Protein 1JYO (pdb70)

InterPro domains:
  IPR010261 Tir chaperone protein (CesT) family [PF05932] (1-106)
  IPR044530 Chaperone protein SicP [NF011857] (1-116)
  IPR044530 Chaperone protein SicP [cd17021] (2-110)

B-factor: mean 41.73, std 11.6, range [22.96, 99.99]

Sequence (726 aa):
LQAHQDIIANIGEKLGLPLTFDDNNQCLLLLDSDIFTSIEAKDDIWLLNGMIIPLSPVCGDSIWRQIMVINGELAANNEGTLAYIDAAETLLLIHAITDLTNTYHIISQLESFVNQQEALKNILQEYAKVLQAHQDIIANIGEKLGLPLTFDDNNQCLLLLDSDIFTSIEAKDDIWLLNGMIIPLSPVCGDSIWRQIMVINGELAANNEGTLAYIDAAETLLLIHAITDLTNTYHIISQLESFVNQQEALKNILQEYAKVLQAHQDIIANIGEKLGLPLTFDDNNQCLLLLDSDIFTSIEAKDDIWLLNGMIIPLSPVCGDSIWRQIMVINGELAANNEGTLAYIDAAETLLLIHAITDLTNTYHIISQLESFVNQQEALKNILQEYAKVLQAHQDIIANIGEKLGLPLTFDDNNQCLLLLDSDIFTSIEAKDDIWLLNGMIIPLSPVCGDSIWRQIMVINGELAANNEGTLAYIDAAETLLLIHAITDLTNTYHIISQLESFVNQQEALKNILQEYAKVDKAYVAPEKFSSKVLTWLGKMPLFKNTEVVQKHTENIRVQDQKILQTFLHALTEKYGETAVNDALLMSRINMNKPLTQRLAVQITECVKAADEGFINLIKSKDKAYVAPEKFSSKVLTWLGKMPLFKNTEVVQKHTENIRVQDQKILQTFLHALTEKYGETAVNDALLMSRINMNKPLTQRLAVQITECVKAADEGFINLIKSKDN

Solvent-accessible surface area: 32500 Å² total; per-residue (Å²): 130,124,64,24,49,72,36,0,44,58,0,0,130,87,35,69,25,123,7,67,7,33,133,105,50,16,0,5,12,3,4,48,60,67,8,3,3,2,2,40,8,66,121,125,33,0,6,0,25,0,17,3,2,51,0,35,31,96,26,23,38,77,30,0,60,61,0,0,37,15,0,15,49,8,6,16,93,46,52,7,7,0,0,1,28,73,83,7,56,4,0,1,0,11,25,10,0,68,64,27,127,82,36,136,85,1,9,59,38,10,52,51,3,5,6,13,0,18,2,0,26,81,42,0,94,136,52,19,94,198,116,120,67,28,45,74,38,0,46,61,0,0,131,89,34,65,32,125,9,67,7,62,149,99,52,36,1,19,13,4,4,53,55,65,6,6,2,6,1,52,10,68,121,126,31,0,7,0,24,0,5,3,7,44,0,34,34,98,26,21,38,82,31,0,48,62,0,0,39,18,0,10,51,6,5,15,94,44,53,7,8,0,0,3,24,79,79,4,59,2,0,1,0,13,29,11,0,72,60,26,127,78,33,135,84,0,11,57,37,8,52,54,2,4,7,12,0,38,2,1,40,67,56,0,99,145,65,40,86,203,118,130,66,27,45,77,41,0,44,70,1,0,140,130,22,28,10,73,6,34,2,7,104,22,61,4,2,0,0,16,1,44,53,65,5,2,0,0,2,7,10,38,111,118,21,0,0,1,0,0,4,4,1,19,0,29,35,98,28,22,37,76,30,0,53,58,0,0,43,17,0,9,105,5,7,33,84,47,64,6,8,0,0,3,11,63,82,18,53,0,0,0,0,3,18,10,2,74,60,27,131,59,31,175,56,3,28,43,48,3,76,70,4,0,63,33,0,66,45,3,28,118,85,0,96,139,56,26,79,179,123,123,69,28,40,73,40,0,43,66,0,0,133,147,20,40,9,88,5,31,3,5,112,23,55,4,1,0,0,16,0,68,58,64,9,1,0,0,2,6,9,39,115,127,30,0,0,1,0,0,2,4,0,22,1,31,34,98,27,22,38,77,32,0,54,59,0,0,43,18,0,16,105,7,7,35,89,46,50,7,7,0,0,1,11,67,84,19,54,0,0,0,0,2,17,9,2,72,60,27,131,69,34,180,64,3,28,42,46,3,66,51,3,1,62,36,0,69,44,3,26,112,83,0,92,138,58,22,86,198,126,116,25,110,95,6,119,137,142,19,35,96,18,61,1,11,18,3,2,88,4,30,73,24,158,64,78,134,80,9,83,134,33,0,99,103,8,219,14,146,45,62,181,56,0,28,33,0,2,84,0,2,56,44,25,97,24,158,101,27,82,79,45,57,100,75,38,74,162,58,23,99,113,92,70,11,70,143,19,113,22,52,40,10,90,39,1,42,73,0,31,94,75,21,2,9,71,3,14,102,37,119,172,187,39,108,86,6,107,138,134,17,30,96,13,68,2,15,6,5,3,105,4,31,78,24,174,68,94,122,57,9,59,99,60,0,117,122,26,232,22,142,50,57,119,32,2,26,28,0,3,80,0,2,53,47,30,83,52,149,95,26,68,75,50,52,106,65,29,73,184,70,21,92,119,75,68,11,66,138,19,130,33,52,47,2,17,23,2,30,69,2,22,100,72,18,10,7,78,6,35,82,15,97,116,163

Foldseek 3Di:
DVVLQVLVCLLCVVVVHRFGADPQQKTWDDPPNHWTKMWHDDDQKIKIKTWQAQADPCLDDVVVVVQVVVQVVCVVVQLFGWDADVVRSTIMTMHMDNDSPDNVVVVVSVVSNSVVSVVRSVVCVVRHDD/DVVLQVLVCLLCVVVVHRFGQDPQQKTWDQPPNPWTWMWHDDDQKIKIKTFQAQADPPLDDVVVVVQVVVQVVCVVVQLFGWDADVVRSTTMTMHIDNDSPDNVVVVVSVVSNRVVSVVSNVVCVVRHDD/DVVVQVLQCVLCVVVPHRFGADPQQWTWDDDDDDWIWIWHDDDQKIKIKTFQAQADPCLDDVVVVVQVVVQVVCVVVQLFGFDADPPSSTTMTMHMDNDSPDSVVVVVSVVSNSVVSVVRSVVCVVRHDD/DVVQQVLVCVLCVVVVHRFGQDPQQKTWDDDDHPWIWIWHDDDQKIKIKTFQAQADPPLDDVVVVVQVVVQVVCVVVQLFGFDADPPSSTTMTMHIDNDSPDSVSVVVSVVSNSVVSVVRNVVCVVRHDD/DAKDWDPDDDPPHTDMDRDDAPDVVPVVSRLVVLVVYPDDPSVVPVVVSVVVSCCPDDVNVVVVVVCVVVDDPDDPVPDDDDDDDCVVVCVVVCVVVVVVVD/DAKDWDPDDDPPHTDIRRDDAPDVVPLVSRLVSLVVGDDPDSVVVSVVSVVVVVCDDPPNVVVVVVCVVPDDPDDPVPDDDDDDVCVVVCVVVCVVVVVVVVVD

Organism: Salmonella typhimurium (strain LT2 / SGSC1412 / ATCC 700720) (NCBI:txid99287)

Secondary structure (DSSP, 8-state):
-HHHHHHHHHHHHHHTS-----TTSEEEEEETTTEEEEEEEETTEEEEEEEEEE--TT--HHHHHHHHHHHHHHHHTT--EEEEEGGGTEEEEEEEE---S-HHHHHHHHHHHHHHHHHHHHHHGGGS--/-HHHHHHHHHHHHHHTS-----TTSEEEEEETTTEEEEEEEETTEEEEEEEEEE--TT--HHHHHHHHHHHHHHHHTT--EEEEEGGGTEEEEEEEE---S-HHHHHHHHHHHHHHHHHHHHHHGGG---/-HHHHHHHHHHHHHHTS-----TTSEEEEEETTTEEEEEEEETTEEEEEEEEEE--TT--HHHHHHHHHHHHHHHHTT--EEEEETTTTEEEEEEEE---S-HHHHHHHHHHHHHHHHHHHHHHGGGS--/-HHHHHHHHHHHHHHTS-----TTSEEEEEETTTEEEEEEEETTEEEEEEEEEE--TT--HHHHHHHHHHHHHHHHTT--EEEEETTTTEEEEEEEE---S-HHHHHHHHHHHHHHHHHHHHHHGGG---/---EE-SS-BTTB-EEEEE----TT-HHHHHHHHHHS--S-HHHHHHHHHHHHHTTSHHHHHHHHHHHHH-----GGGS-EEE--SHHHHHHTTHHHHHHH-/---EE-SS-BTTB-EEE------TT-HHHHHHHHHTS--S-HHHHHHHHHHHHHTSSSHHHHHHHHHHHH-----GGGS-EEE-TTHHHHHHTTHHHHHHHTT-

Nearest PDB structures (foldseek):
  1jyo-assembly1_D  TM=9.961E-01  e=1.193E-25  Salmonella enterica subsp. enterica serovar Typhimurium
  5z38-assembly1_A  TM=8.393E-01  e=2.349E-09  Escherichia coli
  5wez-assembly1_A  TM=8.803E-01  e=9.510E-08  Escherichia coli O127:H6 str. E2348/69
  3kxy-assembly1_G  TM=8.477E-01  e=6.874E-07  Pseudomonas aeruginosa
  4akx-assembly1_A  TM=7.330E-01  e=1.771E-04  Pseudomonas aeruginosa

Structure (mmCIF, N/CA/C/O backbone):
data_1JYO
#
_entry.id   1JYO
#
_cell.length_a   167.489
_cell.length_b   49.582
_cell.length_c   138.142
_cell.angle_alpha   90.00
_cell.angle_beta   121.95
_cell.angle_gamma   90.00
#
_symmetry.space_group_name_H-M   'C 1 2 1'
#
loop_
_entity.id
_entity.type
_entity.pdbx_description
1 polymer SicP
2 polymer 'protein tyrosine phosphatase SptP'
3 water water
#
loop_
_atom_site.group_PDB
_atom_site.id
_atom_site.type_symbol
_atom_site.label_atom_id
_atom_site.label_alt_id
_atom_site.label_comp_id
_atom_site.label_asym_id
_atom_site.label_entity_id
_atom_site.label_seq_id
_atom_site.pdbx_PDB_ins_code
_atom_site.Cartn_x
_atom_site.Cartn_y
_atom_site.Cartn_z
_atom_site.occupancy
_atom_site.B_iso_or_equiv
_atom_site.auth_seq_id
_atom_site.auth_comp_id
_atom_site.auth_asym_id
_atom_site.auth_atom_id
_atom_site.pdbx_PDB_model_num
ATOM 1 N N . LEU A 1 1 ? 14.459 17.854 77.935 1.00 58.55 1 LEU A N 1
ATOM 2 C CA . LEU A 1 1 ? 14.704 18.172 76.500 1.00 58.48 1 LEU A CA 1
ATOM 3 C C . LEU A 1 1 ? 13.388 18.453 75.785 1.00 58.20 1 LEU A C 1
ATOM 4 O O . LEU A 1 1 ? 13.266 19.443 75.060 1.00 58.53 1 LEU A O 1
ATOM 9 N N . GLN A 1 2 ? 12.405 17.579 75.983 1.00 56.88 2 GLN A N 1
ATOM 10 C CA . GLN A 1 2 ? 11.109 17.771 75.352 1.00 55.79 2 GLN A CA 1
ATOM 11 C C . GLN A 1 2 ? 10.493 19.056 75.880 1.00 54.39 2 GLN A C 1
ATOM 12 O O . GLN A 1 2 ? 9.793 19.757 75.153 1.00 55.11 2 GLN A O 1
ATOM 18 N N . ALA A 1 3 ? 10.756 19.356 77.149 1.00 52.39 3 ALA A N 1
ATOM 19 C CA . ALA A 1 3 ? 10.232 20.566 77.777 1.00 50.54 3 ALA A CA 1
ATOM 20 C C . ALA A 1 3 ? 10.946 21.790 77.205 1.00 48.60 3 ALA A C 1
ATOM 21 O O . ALA A 1 3 ? 10.354 22.860 77.071 1.00 48.55 3 ALA A O 1
ATOM 23 N N . HIS A 1 4 ? 12.223 21.630 76.878 1.00 47.14 4 HIS A N 1
ATOM 24 C CA . HIS A 1 4 ? 12.996 22.724 76.300 1.00 45.56 4 HIS A CA 1
ATOM 25 C C . HIS A 1 4 ? 12.488 22.992 74.892 1.00 44.36 4 HIS A C 1
ATOM 26 O O . HIS A 1 4 ? 12.322 24.142 74.487 1.00 42.25 4 HIS A O 1
ATOM 33 N N . GLN A 1 5 ? 12.239 21.914 74.153 1.00 43.67 5 GLN A N 1
ATOM 34 C CA . GLN A 1 5 ? 11.732 22.023 72.794 1.00 42.71 5 GLN A CA 1
ATOM 35 C C . GLN A 1 5 ? 10.372 22.710 72.805 1.00 41.54 5 GLN A C 1
ATOM 36 O O . GLN A 1 5 ? 10.090 23.549 71.949 1.00 41.07 5 GLN A O 1
ATOM 42 N N . ASP A 1 6 ? 9.535 22.363 73.780 1.00 41.16 6 ASP A N 1
ATOM 43 C CA . ASP A 1 6 ? 8.210 22.965 73.874 1.00 40.35 6 ASP A CA 1
ATOM 44 C C . ASP A 1 6 ? 8.312 24.448 74.192 1.00 39.19 6 ASP A C 1
ATOM 45 O O . ASP A 1 6 ? 7.524 25.250 73.705 1.00 37.49 6 ASP A O 1
ATOM 50 N N . ILE A 1 7 ? 9.293 24.807 75.014 1.00 38.41 7 ILE A N 1
ATOM 51 C CA . ILE A 1 7 ? 9.482 26.197 75.397 1.00 37.30 7 ILE A CA 1
ATOM 52 C C . ILE A 1 7 ? 9.935 27.046 74.210 1.00 35.61 7 ILE A C 1
ATOM 53 O O . ILE A 1 7 ? 9.323 28.070 73.914 1.00 34.65 7 ILE A O 1
ATOM 58 N N . ILE A 1 8 ? 10.978 26.613 73.509 1.00 34.27 8 ILE A N 1
ATOM 59 C CA . ILE A 1 8 ? 11.459 27.401 72.386 1.00 34.33 8 ILE A CA 1
ATOM 60 C C . ILE A 1 8 ? 10.459 27.423 71.231 1.00 34.75 8 ILE A C 1
ATOM 61 O O . ILE A 1 8 ? 10.452 28.356 70.425 1.00 34.26 8 ILE A O 1
ATOM 66 N N . ALA A 1 9 ? 9.604 26.406 71.160 1.00 33.82 9 ALA A N 1
ATOM 67 C CA . ALA A 1 9 ? 8.585 26.354 70.118 1.00 34.11 9 ALA A CA 1
ATOM 68 C C . ALA A 1 9 ? 7.598 27.492 70.405 1.00 33.99 9 ALA A C 1
ATOM 69 O O . ALA A 1 9 ? 7.175 28.200 69.497 1.00 33.13 9 ALA A O 1
ATOM 71 N N . ASN A 1 10 ? 7.246 27.665 71.679 1.00 34.56 10 ASN A N 1
ATOM 72 C CA . ASN A 1 10 ? 6.330 28.731 72.080 1.00 36.17 10 ASN A CA 1
ATOM 73 C C . ASN A 1 10 ? 6.945 30.091 71.755 1.00 35.49 10 ASN A C 1
ATOM 74 O O . ASN A 1 10 ? 6.259 30.990 71.275 1.00 35.15 10 ASN A O 1
ATOM 79 N N . ILE A 1 11 ? 8.243 30.231 72.020 1.00 35.03 11 ILE A N 1
ATOM 80 C CA . ILE A 1 11 ? 8.963 31.471 71.728 1.00 34.43 11 ILE A CA 1
ATOM 81 C C . ILE A 1 11 ? 8.859 31.724 70.223 1.00 34.26 11 ILE A C 1
ATOM 82 O O . ILE A 1 11 ? 8.552 32.833 69.789 1.00 32.82 11 ILE A O 1
ATOM 87 N N . GLY A 1 12 ? 9.128 30.681 69.436 1.00 33.92 12 GLY A N 1
ATOM 88 C CA . GLY A 1 12 ? 9.059 30.794 67.986 1.00 34.24 12 GLY A CA 1
ATOM 89 C C . GLY A 1 12 ? 7.718 31.330 67.505 1.00 34.97 12 GLY A C 1
ATOM 90 O O . GLY A 1 12 ? 7.657 32.163 66.597 1.00 34.48 12 GLY A O 1
ATOM 91 N N . GLU A 1 13 ? 6.640 30.842 68.110 1.00 35.68 13 GLU A N 1
ATOM 92 C CA . GLU A 1 13 ? 5.296 31.290 67.765 1.00 36.89 13 GLU A CA 1
ATOM 93 C C . GLU A 1 13 ? 5.141 32.807 67.905 1.00 36.72 13 GLU A C 1
ATOM 94 O O . GLU A 1 13 ? 4.607 33.468 67.014 1.00 36.24 13 GLU A O 1
ATOM 100 N N . LYS A 1 14 ? 5.604 33.356 69.028 1.00 36.11 14 LYS A N 1
ATOM 101 C CA . LYS A 1 14 ? 5.491 34.797 69.269 1.00 36.11 14 LYS A CA 1
ATOM 102 C C . LYS A 1 14 ? 6.363 35.606 68.306 1.00 35.55 14 LYS A C 1
ATOM 103 O O . LYS A 1 14 ? 6.043 36.755 67.979 1.00 35.52 14 LYS A O 1
ATOM 109 N N . LEU A 1 15 ? 7.468 35.011 67.859 1.00 34.23 15 LEU A N 1
ATOM 110 C CA . LEU A 1 15 ? 8.378 35.690 66.941 1.00 34.04 15 LEU A CA 1
ATOM 111 C C . LEU A 1 15 ? 8.078 35.425 65.464 1.00 34.68 15 LEU A C 1
ATOM 112 O O . LEU A 1 15 ? 8.660 36.059 64.586 1.00 35.13 15 LEU A O 1
ATOM 117 N N . GLY A 1 16 ? 7.177 34.489 65.186 1.00 35.08 16 GLY A N 1
ATOM 118 C CA . GLY A 1 16 ? 6.836 34.212 63.802 1.00 36.45 16 GLY A CA 1
ATOM 119 C C . GLY A 1 16 ? 7.720 33.241 63.031 1.00 37.22 16 GLY A C 1
ATOM 120 O O . GLY A 1 16 ? 7.767 33.302 61.805 1.00 36.52 16 GLY A O 1
ATOM 121 N N . LEU A 1 17 ? 8.436 32.366 63.732 1.00 38.27 17 LEU A N 1
ATOM 122 C CA . LEU A 1 17 ? 9.271 31.360 63.073 1.00 38.80 17 LEU A CA 1
ATOM 123 C C . LEU A 1 17 ? 9.366 30.084 63.902 1.00 38.90 17 LEU A C 1
ATOM 124 O O . LEU A 1 17 ? 9.410 30.136 65.129 1.00 38.40 17 LEU A O 1
ATOM 129 N N . PRO A 1 18 ? 9.374 28.913 63.237 1.00 38.58 18 PRO A N 1
ATOM 130 C CA . PRO A 1 18 ? 9.463 27.624 63.931 1.00 38.62 18 PRO A CA 1
ATOM 131 C C . PRO A 1 18 ? 10.856 27.367 64.509 1.00 38.41 18 PRO A C 1
ATOM 132 O O . PRO A 1 18 ? 11.724 26.803 63.838 1.00 40.11 18 PRO A O 1
ATOM 136 N N . LEU A 1 19 ? 11.068 27.771 65.756 1.00 36.46 19 LEU A N 1
ATOM 137 C CA . LEU A 1 19 ? 12.361 27.578 66.394 1.00 35.20 19 LEU A CA 1
ATOM 138 C C . LEU A 1 19 ? 12.465 26.211 67.062 1.00 35.20 19 LEU A C 1
ATOM 139 O O . LEU A 1 19 ? 11.487 25.694 67.602 1.00 35.25 19 LEU A O 1
ATOM 144 N N . THR A 1 20 ? 13.661 25.639 67.035 1.00 35.84 20 THR A N 1
ATOM 145 C CA . THR A 1 20 ? 13.903 24.339 67.649 1.00 37.23 20 THR A CA 1
ATOM 146 C C . THR A 1 20 ? 15.375 24.207 68.034 1.00 36.80 20 THR A C 1
ATOM 147 O O . THR A 1 20 ? 16.219 24.928 67.512 1.00 36.75 20 THR A O 1
ATOM 151 N N . PHE A 1 21 ? 15.668 23.301 68.962 1.00 37.48 21 PHE A N 1
ATOM 152 C CA . PHE A 1 21 ? 17.040 23.031 69.379 1.00 38.73 21 PHE A CA 1
ATOM 153 C C . PHE A 1 21 ? 17.533 21.851 68.539 1.00 40.35 21 PHE A C 1
ATOM 154 O O . PHE A 1 21 ? 16.756 20.949 68.219 1.00 41.19 21 PHE A O 1
ATOM 162 N N . ASP A 1 22 ? 18.805 21.846 68.170 1.00 41.04 22 ASP A N 1
ATOM 163 C CA . ASP A 1 22 ? 19.307 20.730 67.387 1.00 43.38 22 ASP A CA 1
ATOM 164 C C . ASP A 1 22 ? 19.827 19.644 68.324 1.00 44.97 22 ASP A C 1
ATOM 165 O O . ASP A 1 22 ? 19.644 19.716 6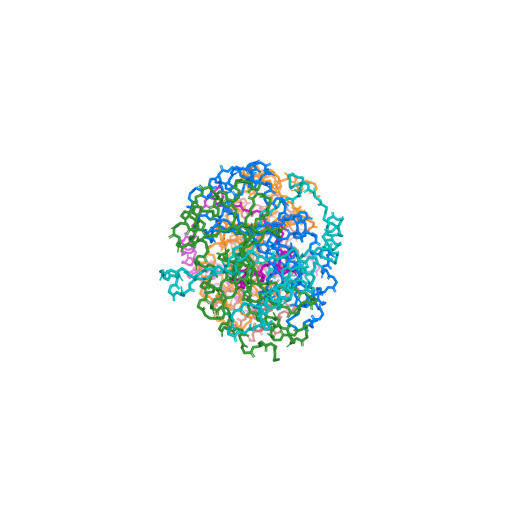9.541 1.00 44.28 22 ASP A O 1
ATOM 170 N N . ASP A 1 23 ? 20.473 18.638 67.748 1.00 47.01 23 ASP A N 1
ATOM 171 C CA . ASP A 1 23 ? 21.013 17.522 68.512 1.00 49.41 23 ASP A CA 1
ATOM 172 C C . ASP A 1 23 ? 21.999 17.976 69.581 1.00 49.62 23 ASP A C 1
ATOM 173 O O . ASP A 1 23 ? 22.286 17.239 70.522 1.00 49.85 23 ASP A O 1
ATOM 178 N N . ASN A 1 24 ? 22.522 19.187 69.434 1.00 49.74 24 ASN A N 1
ATOM 179 C CA . ASN A 1 24 ? 23.463 19.710 70.413 1.00 49.55 24 ASN A CA 1
ATOM 180 C C . ASN A 1 24 ? 22.815 20.723 71.345 1.00 48.55 24 ASN A C 1
ATOM 181 O O . ASN A 1 24 ? 23.501 21.535 71.963 1.00 48.96 24 ASN A O 1
ATOM 186 N N . ASN A 1 25 ? 21.489 20.663 71.438 1.00 46.98 25 ASN A N 1
ATOM 187 C CA . ASN A 1 25 ? 20.717 21.549 72.304 1.00 46.13 25 ASN A CA 1
ATOM 188 C C . ASN A 1 25 ? 20.953 23.023 71.999 1.00 44.37 25 ASN A C 1
ATOM 189 O O . ASN A 1 25 ? 20.894 23.865 72.897 1.00 43.57 25 ASN A O 1
ATOM 194 N N . GLN A 1 26 ? 21.212 23.331 70.733 1.00 42.09 26 GLN A N 1
ATOM 195 C CA . GLN A 1 26 ? 21.464 24.705 70.330 1.00 40.73 26 GLN A CA 1
ATOM 196 C C . GLN A 1 26 ? 20.538 25.216 69.237 1.00 37.99 26 GLN A C 1
ATOM 197 O O . GLN A 1 26 ? 20.009 24.447 68.434 1.00 37.23 26 GLN A O 1
ATOM 203 N N . CYS A 1 27 ? 20.346 26.530 69.224 1.00 34.58 27 CYS A N 1
ATOM 204 C CA . CYS A 1 27 ? 19.531 27.199 68.218 1.00 31.87 27 CYS A CA 1
ATOM 205 C C . CYS A 1 27 ? 20.317 28.455 67.856 1.00 31.92 27 CYS A C 1
ATOM 206 O O . CYS A 1 27 ? 20.566 29.314 68.716 1.00 29.25 27 CYS A O 1
ATOM 209 N N . LEU A 1 28 ? 20.724 28.544 66.593 1.00 30.17 28 LEU A N 1
ATOM 210 C CA . LEU A 1 28 ? 21.497 29.682 66.113 1.00 30.95 28 LEU A CA 1
ATOM 211 C C . LEU A 1 28 ? 20.597 30.621 65.335 1.00 31.79 28 LEU A C 1
ATOM 212 O O . LEU A 1 28 ? 19.736 30.170 64.572 1.00 32.07 28 LEU A O 1
ATOM 217 N N . LEU A 1 29 ? 20.826 31.922 65.512 1.00 31.88 29 LEU A N 1
ATOM 218 C CA . LEU A 1 29 ? 20.028 32.964 64.875 1.00 31.34 29 LEU A CA 1
ATOM 219 C C . LEU A 1 29 ? 20.826 34.136 64.314 1.00 32.36 29 LEU A C 1
ATOM 220 O O . LEU A 1 29 ? 21.891 34.498 64.829 1.00 31.90 29 LEU A O 1
ATOM 225 N N . LEU A 1 30 ? 20.289 34.731 63.256 1.00 32.03 30 LEU A N 1
ATOM 226 C CA . LEU A 1 30 ? 20.872 35.922 62.661 1.00 32.74 30 LEU A CA 1
ATOM 227 C C . LEU A 1 30 ? 19.726 36.919 62.754 1.00 33.39 30 LEU A C 1
ATOM 228 O O . LEU A 1 30 ? 18.638 36.668 62.227 1.00 31.75 30 LEU A O 1
ATOM 233 N N . LEU A 1 31 ? 19.961 38.033 63.440 1.00 32.78 31 LEU A N 1
ATOM 234 C CA . LEU A 1 31 ? 18.936 39.054 63.610 1.00 33.58 31 LEU A CA 1
ATOM 235 C C . LEU A 1 31 ? 19.341 40.309 62.841 1.00 33.87 31 LEU A C 1
ATOM 236 O O . LEU A 1 31 ? 20.498 40.714 62.875 1.00 33.32 31 LEU A O 1
ATOM 241 N N . ASP A 1 32 ? 18.385 40.925 62.157 1.00 35.32 32 ASP A N 1
ATOM 242 C CA . ASP A 1 32 ? 18.654 42.128 61.374 1.00 37.43 32 ASP A CA 1
ATOM 243 C C . ASP A 1 32 ? 19.854 42.029 60.437 1.00 39.51 32 ASP A C 1
ATOM 244 O O . ASP A 1 32 ? 20.286 43.027 59.856 1.00 40.55 32 ASP A O 1
ATOM 249 N N . SER A 1 33 ? 20.398 40.828 60.301 1.00 41.08 33 SER A N 1
ATOM 250 C CA . SER A 1 33 ? 21.279 40.674 59.022 1.00 43.80 33 SER A CA 1
ATOM 251 C C . SER A 1 33 ? 22.702 40.860 59.554 1.00 43.67 33 SER A C 1
ATOM 252 O O . SER A 1 33 ? 23.651 40.762 58.774 1.00 43.65 33 SER A O 1
ATOM 255 N N . ASP A 1 34 ? 22.887 41.133 60.842 1.00 43.17 34 ASP A N 1
ATOM 256 C CA . ASP A 1 34 ? 24.259 41.304 61.324 1.00 42.84 34 ASP A CA 1
ATOM 257 C C . ASP A 1 34 ? 24.515 40.953 62.789 1.00 40.50 34 ASP A C 1
ATOM 258 O O . ASP A 1 34 ? 25.648 41.047 63.268 1.00 40.44 34 ASP A O 1
ATOM 263 N N . ILE A 1 35 ? 23.469 40.553 63.500 1.00 37.16 35 ILE A N 1
ATOM 264 C CA . ILE A 1 35 ? 23.606 40.175 64.900 1.00 35.59 35 ILE A CA 1
ATOM 265 C C . ILE A 1 35 ? 23.508 38.655 64.988 1.00 33.98 35 ILE A C 1
ATOM 266 O O . ILE A 1 35 ? 22.460 38.091 64.690 1.00 32.82 35 ILE A O 1
ATOM 271 N N . PHE A 1 36 ? 24.594 38.001 65.390 1.00 32.10 36 PHE A N 1
ATOM 272 C CA . PHE A 1 36 ? 24.604 36.548 65.512 1.00 31.85 36 PHE A CA 1
ATOM 273 C C . PHE A 1 36 ? 24.416 36.146 66.967 1.00 31.80 36 PHE A C 1
ATOM 274 O O . PHE A 1 36 ? 25.230 36.490 67.834 1.00 31.06 36 PHE A O 1
ATOM 282 N N . THR A 1 37 ? 23.347 35.398 67.217 1.00 31.77 37 THR A N 1
ATOM 283 C CA . THR A 1 37 ? 22.988 34.973 68.560 1.00 32.64 37 THR A CA 1
ATOM 284 C C . THR A 1 37 ? 22.701 33.480 68.672 1.00 33.62 37 THR A C 1
ATOM 285 O O . THR A 1 37 ? 22.132 32.871 67.764 1.00 35.02 37 THR A O 1
ATOM 289 N N . SER A 1 38 ? 23.076 32.903 69.805 1.00 33.39 38 SER A N 1
ATOM 290 C CA . SER A 1 38 ? 22.866 31.486 70.057 1.00 33.63 38 SER A CA 1
ATOM 291 C C . SER A 1 38 ? 22.142 31.240 71.376 1.00 32.99 38 SER A C 1
ATOM 292 O O . SER A 1 38 ? 22.367 31.944 72.367 1.00 32.49 38 SER A O 1
ATOM 295 N N . ILE A 1 39 ? 21.252 30.252 71.373 1.00 32.39 39 ILE A N 1
ATOM 296 C CA . ILE A 1 39 ? 20.518 29.861 72.572 1.00 32.66 39 ILE A CA 1
ATOM 297 C C . ILE A 1 39 ? 20.880 28.396 72.808 1.00 34.25 39 ILE A C 1
ATOM 298 O O . ILE A 1 39 ? 20.816 27.581 71.882 1.00 32.99 39 ILE A O 1
ATOM 303 N N . GLU A 1 40 ? 21.261 28.062 74.038 1.00 35.44 40 GLU A N 1
ATOM 304 C CA . GLU A 1 40 ? 21.631 26.692 74.373 1.00 36.73 40 GLU A CA 1
ATOM 305 C C . GLU A 1 40 ? 20.917 26.191 75.620 1.00 37.30 40 GLU A C 1
ATOM 306 O O . GLU A 1 40 ? 21.016 26.791 76.695 1.00 34.94 40 GLU A O 1
ATOM 312 N N . ALA A 1 41 ? 20.190 25.087 75.469 1.00 38.13 41 ALA A N 1
ATOM 313 C CA . ALA A 1 41 ? 19.479 24.495 76.588 1.00 39.73 41 ALA A CA 1
ATOM 314 C C . ALA A 1 41 ? 20.522 23.715 77.374 1.00 41.56 41 ALA A C 1
ATOM 315 O O . ALA A 1 41 ? 21.222 22.868 76.821 1.00 41.58 41 ALA A O 1
ATOM 317 N N . LYS A 1 42 ? 20.634 24.022 78.659 1.00 43.25 42 LYS A N 1
ATOM 318 C CA . LYS A 1 42 ? 21.608 23.372 79.522 1.00 46.12 42 LYS A CA 1
ATOM 319 C C . LYS A 1 42 ? 20.966 23.109 80.877 1.00 46.88 42 LYS A C 1
ATOM 320 O O . LYS A 1 42 ? 20.807 24.021 81.689 1.00 46.91 42 LYS A O 1
ATOM 326 N N . ASP A 1 43 ? 20.594 21.852 81.106 1.00 47.72 43 ASP A N 1
ATOM 327 C CA . ASP A 1 43 ? 19.948 21.440 82.345 1.00 48.41 43 ASP A CA 1
ATOM 328 C C . ASP A 1 43 ? 18.679 22.246 82.586 1.00 47.96 43 ASP A C 1
ATOM 329 O O . ASP A 1 43 ? 17.967 22.586 81.646 1.00 48.82 43 ASP A O 1
ATOM 334 N N . ASP A 1 44 ? 18.406 22.567 83.845 1.00 47.33 44 ASP A N 1
ATOM 335 C CA . ASP A 1 44 ? 17.480 23.802 84.011 1.00 47.16 44 ASP A CA 1
ATOM 336 C C . ASP A 1 44 ? 17.599 25.273 83.628 1.00 45.60 44 ASP A C 1
ATOM 337 O O . ASP A 1 44 ? 16.863 26.106 84.149 1.00 46.38 44 ASP A O 1
ATOM 342 N N . ILE A 1 45 ? 18.524 25.598 82.732 1.00 43.10 45 ILE A N 1
ATOM 343 C CA . ILE A 1 45 ? 18.691 26.985 82.302 1.00 40.61 45 ILE A CA 1
ATOM 344 C C . ILE A 1 45 ? 18.995 27.068 80.811 1.00 38.82 45 ILE A C 1
ATOM 345 O O . ILE A 1 45 ? 19.259 26.052 80.160 1.00 37.85 45 ILE A O 1
ATOM 350 N N . TRP A 1 46 ? 18.949 28.286 80.277 1.00 36.26 46 TRP A N 1
ATOM 351 C CA . TRP A 1 46 ? 19.271 28.536 78.876 1.00 34.17 46 TRP A CA 1
ATOM 352 C C . TRP A 1 46 ? 20.476 29.467 78.874 1.00 33.37 46 TRP A C 1
ATOM 353 O O . TRP A 1 46 ? 20.495 30.458 79.608 1.00 32.05 46 TRP A O 1
ATOM 364 N N . LEU A 1 47 ? 21.475 29.149 78.060 1.00 32.00 47 LEU A N 1
ATOM 365 C CA . LEU A 1 47 ? 22.656 29.991 77.950 1.00 32.22 47 LEU A CA 1
ATOM 366 C C . LEU A 1 47 ? 22.572 30.760 76.643 1.00 31.81 47 LEU A C 1
ATOM 367 O O . LEU A 1 47 ? 22.408 30.168 75.577 1.00 31.66 47 LEU A O 1
ATOM 372 N N . LEU A 1 48 ? 22.673 32.078 76.734 1.00 30.58 48 LEU A N 1
ATOM 373 C CA . LEU A 1 48 ? 22.639 32.935 75.553 1.00 30.41 48 LEU A CA 1
ATOM 374 C C . LEU A 1 48 ? 24.068 33.352 75.235 1.00 30.80 48 LEU A C 1
ATOM 375 O O . LEU A 1 48 ? 24.824 33.703 76.138 1.00 31.40 48 LEU A O 1
ATOM 380 N N . ASN A 1 49 ? 24.438 33.289 73.955 1.00 31.54 49 ASN A N 1
ATOM 381 C CA . ASN A 1 49 ? 25.768 33.688 73.482 1.00 30.78 49 ASN A CA 1
ATOM 382 C C . ASN A 1 49 ? 25.566 34.680 72.342 1.00 30.86 49 ASN A C 1
ATOM 383 O O . ASN A 1 49 ? 24.752 34.446 71.439 1.00 31.71 49 ASN A O 1
ATOM 388 N N . GLY A 1 50 ? 26.311 35.776 72.372 1.00 29.80 50 GLY A N 1
ATOM 389 C CA . GLY A 1 50 ? 26.191 36.771 71.325 1.00 28.75 50 GLY A CA 1
ATOM 390 C C . GLY A 1 50 ? 27.555 37.231 70.862 1.00 29.12 50 GLY A C 1
ATOM 391 O O . GLY A 1 50 ? 28.279 37.878 71.618 1.00 28.12 50 GLY A O 1
ATOM 392 N N . MET A 1 51 ? 27.920 36.889 69.630 1.00 28.59 51 MET A N 1
ATOM 393 C CA . MET A 1 51 ? 29.209 37.297 69.100 1.00 29.80 51 MET A CA 1
ATOM 394 C C . MET A 1 51 ? 29.295 38.827 69.072 1.00 30.29 51 MET A C 1
ATOM 395 O O . MET A 1 51 ? 28.341 39.501 68.682 1.00 29.25 51 MET A O 1
ATOM 400 N N . ILE A 1 52 ? 30.432 39.367 69.502 1.00 30.35 52 ILE A N 1
ATOM 401 C CA . ILE A 1 52 ? 30.627 40.813 69.506 1.00 30.78 52 ILE A CA 1
ATOM 402 C C . ILE A 1 52 ? 31.574 41.194 68.364 1.00 32.21 52 ILE A C 1
ATOM 403 O O . ILE A 1 52 ? 31.144 41.807 67.385 1.00 32.53 52 ILE A O 1
ATOM 408 N N . ILE A 1 53 ? 32.851 40.823 68.478 1.00 32.88 53 ILE A N 1
ATOM 409 C CA . ILE A 1 53 ? 33.839 41.120 67.435 1.00 33.21 53 ILE A CA 1
ATOM 410 C C . ILE A 1 53 ? 35.004 40.144 67.443 1.00 33.62 53 ILE A C 1
ATOM 411 O O . ILE A 1 53 ? 35.331 39.561 68.475 1.00 33.38 53 ILE A O 1
ATOM 416 N N . PRO A 1 54 ? 35.625 39.924 66.273 1.00 34.62 54 PRO A N 1
ATOM 417 C CA . PRO A 1 54 ? 36.774 39.016 66.236 1.00 34.41 54 PRO A CA 1
ATOM 418 C C . PRO A 1 54 ? 37.820 39.919 66.883 1.00 34.33 54 PRO A C 1
ATOM 419 O O . PRO A 1 54 ? 37.889 41.100 66.551 1.00 33.29 54 PRO A O 1
ATOM 423 N N . LEU A 1 55 ? 38.614 39.397 67.810 1.00 34.76 55 LEU A N 1
ATOM 424 C CA . LEU A 1 55 ? 39.578 40.256 68.501 1.00 35.25 55 LEU A CA 1
ATOM 425 C C . LEU A 1 55 ? 40.971 39.668 68.647 1.00 35.37 55 LEU A C 1
ATOM 426 O O . LEU A 1 55 ? 41.132 38.523 69.077 1.00 34.83 55 LEU A O 1
ATOM 431 N N . SER A 1 56 ? 41.977 40.467 68.295 1.00 36.37 56 SER A N 1
ATOM 432 C CA . SER A 1 56 ? 43.368 40.036 68.397 1.00 37.18 56 SER A CA 1
ATOM 433 C C . SER A 1 56 ? 43.692 39.665 69.834 1.00 37.18 56 SER A C 1
ATOM 434 O O . SER A 1 56 ? 43.341 40.398 70.760 1.00 36.77 56 SER A O 1
ATOM 437 N N . PRO A 1 57 ? 44.365 38.518 70.039 1.00 36.72 57 PRO A N 1
ATOM 438 C CA . PRO A 1 57 ? 44.722 38.090 71.397 1.00 36.63 57 PRO A CA 1
ATOM 439 C C . PRO A 1 57 ? 45.753 39.026 72.036 1.00 36.05 57 PRO A C 1
ATOM 440 O O . PRO A 1 57 ? 46.002 38.963 73.242 1.00 36.14 57 PRO A O 1
ATOM 444 N N . VAL A 1 58 ? 46.346 39.889 71.217 1.00 35.96 58 VAL A N 1
ATOM 445 C CA . VAL A 1 58 ? 47.331 40.850 71.696 1.00 36.22 58 VAL A CA 1
ATOM 446 C C . VAL A 1 58 ? 46.883 42.270 71.373 1.00 35.40 58 VAL A C 1
ATOM 447 O O . VAL A 1 58 ? 47.675 43.101 70.926 1.00 35.78 58 VAL A O 1
ATOM 451 N N . CYS A 1 59 ? 45.604 42.541 71.624 1.00 34.00 59 CYS A N 1
ATOM 452 C CA . CYS A 1 59 ? 45.019 43.850 71.361 1.00 32.86 59 CYS A CA 1
ATOM 453 C C . CYS A 1 59 ? 45.575 44.969 72.253 1.00 33.02 59 CYS A C 1
ATOM 454 O O . CYS A 1 59 ? 45.408 46.153 71.952 1.00 32.05 59 CYS A O 1
ATOM 457 N N . GLY A 1 60 ? 46.231 44.605 73.347 1.00 33.58 60 GLY A N 1
ATOM 458 C CA . GLY A 1 60 ? 46.796 45.629 74.211 1.00 34.17 60 GLY A CA 1
ATOM 459 C C . GLY A 1 60 ? 46.015 45.930 75.475 1.00 34.23 60 GLY A C 1
ATOM 460 O O . GLY A 1 60 ? 44.791 45.771 75.529 1.00 34.16 60 GLY A O 1
ATOM 461 N N . ASP A 1 61 ? 46.731 46.391 76.497 1.00 33.53 61 ASP A N 1
ATOM 462 C CA . ASP A 1 61 ? 46.132 46.708 77.792 1.00 32.85 61 ASP A CA 1
ATOM 463 C C . ASP A 1 61 ? 44.913 47.608 77.733 1.00 32.10 61 ASP A C 1
ATOM 464 O O . ASP A 1 61 ? 43.906 47.346 78.386 1.00 32.40 61 ASP A O 1
ATOM 469 N N . SER A 1 62 ? 45.005 48.682 76.964 1.00 30.51 62 SER A N 1
ATOM 470 C CA . SER A 1 62 ? 43.897 49.612 76.884 1.00 31.21 62 SER A CA 1
ATOM 471 C C . SER A 1 62 ? 42.561 48.945 76.502 1.00 30.65 62 SER A C 1
ATOM 472 O O . SER A 1 62 ? 41.539 49.178 77.144 1.00 31.17 62 SER A O 1
ATOM 475 N N . ILE A 1 63 ? 42.569 48.119 75.463 1.00 29.66 63 ILE A N 1
ATOM 476 C CA . ILE A 1 63 ? 41.345 47.453 75.021 1.00 28.78 63 ILE A CA 1
ATOM 477 C C . ILE A 1 63 ? 40.876 46.382 76.012 1.00 27.60 63 ILE A C 1
ATOM 478 O O . ILE A 1 63 ? 39.698 46.324 76.352 1.00 26.34 63 ILE A O 1
ATOM 483 N N . TRP A 1 64 ? 41.794 45.537 76.477 1.00 27.83 64 TRP A N 1
ATOM 484 C CA . TRP A 1 64 ? 41.434 44.510 77.455 1.00 28.38 64 TRP A CA 1
ATOM 485 C C . TRP A 1 64 ? 40.824 45.179 78.694 1.00 28.97 64 TRP A C 1
ATOM 486 O O . TRP A 1 64 ? 39.774 44.752 79.199 1.00 27.57 64 TRP A O 1
ATOM 497 N N . ARG A 1 65 ? 41.478 46.235 79.182 1.00 28.50 65 ARG A N 1
ATOM 498 C CA . ARG A 1 65 ? 40.979 46.924 80.376 1.00 28.69 65 ARG A CA 1
ATOM 499 C C . ARG A 1 65 ? 39.607 47.562 80.175 1.00 27.51 65 ARG A C 1
ATOM 500 O O . ARG A 1 65 ? 38.757 47.479 81.052 1.00 27.39 65 ARG A O 1
ATOM 508 N N . GLN A 1 66 ? 39.378 48.193 79.029 1.00 27.42 66 GLN A N 1
ATOM 509 C CA . GLN A 1 66 ? 38.080 48.816 78.791 1.00 27.30 66 GLN A CA 1
ATOM 510 C C . GLN A 1 66 ? 36.993 47.749 78.861 1.00 26.83 66 GLN A C 1
ATOM 511 O O . GLN A 1 66 ? 35.944 47.947 79.465 1.00 25.78 66 GLN A O 1
ATOM 517 N N . ILE A 1 67 ? 37.267 46.609 78.235 1.00 28.11 67 ILE A N 1
ATOM 518 C CA . ILE A 1 67 ? 36.331 45.491 78.219 1.00 27.48 67 ILE A CA 1
ATOM 519 C C . ILE A 1 67 ? 36.063 44.967 79.627 1.00 28.10 67 ILE A C 1
ATOM 520 O O . ILE A 1 67 ? 34.905 44.780 80.009 1.00 28.22 67 ILE A O 1
ATOM 525 N N . MET A 1 68 ? 37.124 44.747 80.403 1.00 28.95 68 MET A N 1
ATOM 526 C CA . MET A 1 68 ? 36.973 44.229 81.759 1.00 28.41 68 MET A CA 1
ATOM 527 C C . MET A 1 68 ? 36.256 45.215 82.679 1.00 27.22 68 MET A C 1
ATOM 528 O O . MET A 1 68 ? 35.578 44.813 83.631 1.00 26.47 68 MET A O 1
ATOM 533 N N . VAL A 1 69 ? 36.408 46.506 82.410 1.00 26.34 69 VAL A N 1
ATOM 534 C CA . VAL A 1 69 ? 35.710 47.510 83.208 1.00 24.85 69 VAL A CA 1
ATOM 535 C C . VAL A 1 69 ? 34.223 47.410 82.843 1.00 24.92 69 VAL A C 1
ATOM 536 O O . VAL A 1 69 ? 33.360 47.481 83.712 1.00 25.14 69 VAL A O 1
ATOM 540 N N . ILE A 1 70 ? 33.921 47.221 81.558 1.00 24.74 70 ILE A N 1
ATOM 541 C CA . ILE A 1 70 ? 32.526 47.085 81.139 1.00 25.00 70 ILE A CA 1
ATOM 542 C C . ILE A 1 70 ? 31.928 45.868 81.845 1.00 24.78 70 ILE A C 1
ATOM 543 O O . ILE A 1 70 ? 30.769 45.888 82.236 1.00 24.94 70 ILE A O 1
ATOM 548 N N . ASN A 1 71 ? 32.719 44.814 82.028 1.00 25.41 71 ASN A N 1
ATOM 549 C CA . ASN A 1 71 ? 32.197 43.649 82.730 1.00 26.09 71 ASN A CA 1
ATOM 550 C C . ASN A 1 71 ? 31.604 44.022 84.085 1.00 25.96 71 ASN A C 1
ATOM 551 O O . ASN A 1 71 ? 30.608 43.442 84.509 1.00 25.75 71 ASN A O 1
ATOM 556 N N . GLY A 1 72 ? 32.199 44.998 84.768 1.00 26.38 72 GLY A N 1
ATOM 557 C CA . GLY A 1 72 ? 31.659 45.398 86.058 1.00 27.06 72 GLY A CA 1
ATOM 558 C C . GLY A 1 72 ? 30.279 46.022 85.918 1.00 28.34 72 GLY A C 1
ATOM 559 O O . GLY A 1 72 ? 29.378 45.761 86.723 1.00 27.82 72 GLY A O 1
ATOM 560 N N . GLU A 1 73 ? 30.117 46.850 84.888 1.00 28.79 73 GLU A N 1
ATOM 561 C CA . GLU A 1 73 ? 28.848 47.524 84.609 1.00 30.59 73 GLU A CA 1
ATOM 562 C C . GLU A 1 73 ? 27.767 46.498 84.274 1.00 29.33 73 GLU A C 1
ATOM 563 O O . GLU A 1 73 ? 26.636 46.599 84.744 1.00 29.83 73 GLU A O 1
ATOM 569 N N . LEU A 1 74 ? 28.121 45.517 83.446 1.00 28.64 74 LEU A N 1
ATOM 570 C CA . LEU A 1 74 ? 27.178 44.473 83.056 1.00 27.77 74 LEU A CA 1
ATOM 571 C C . LEU A 1 74 ? 26.768 43.635 84.264 1.00 28.32 74 LEU A C 1
ATOM 572 O O . LEU A 1 74 ? 25.589 43.318 84.438 1.00 27.89 74 LEU A O 1
ATOM 577 N N . ALA A 1 75 ? 27.739 43.283 85.102 1.00 29.07 75 ALA A N 1
ATOM 578 C CA . ALA A 1 75 ? 27.452 42.463 86.282 1.00 30.45 75 ALA A CA 1
ATOM 579 C C . ALA A 1 75 ? 26.510 43.136 87.279 1.00 31.13 75 ALA A C 1
ATOM 580 O O . ALA A 1 75 ? 25.697 42.467 87.922 1.00 31.74 75 ALA A O 1
ATOM 582 N N . ALA A 1 76 ? 26.598 44.461 87.388 1.00 31.88 76 ALA A N 1
ATOM 583 C CA . ALA A 1 76 ? 25.754 45.213 88.311 1.00 32.17 76 ALA A CA 1
ATOM 584 C C . ALA A 1 76 ? 24.274 44.972 88.061 1.00 32.57 76 ALA A C 1
ATOM 585 O O . ALA A 1 76 ? 23.475 44.922 89.001 1.00 32.15 76 ALA A O 1
ATOM 587 N N . ASN A 1 77 ? 23.901 44.836 86.795 1.00 32.70 77 ASN A N 1
ATOM 588 C CA . ASN A 1 77 ? 22.505 44.603 86.455 1.00 33.52 77 ASN A CA 1
ATOM 589 C C . ASN A 1 77 ? 22.261 43.220 85.868 1.00 32.51 77 ASN A C 1
ATOM 590 O O . ASN A 1 77 ? 21.251 42.997 85.205 1.00 31.50 77 ASN A O 1
ATOM 595 N N . ASN A 1 78 ? 23.192 42.303 86.123 1.00 31.05 78 ASN A N 1
ATOM 596 C CA . ASN A 1 78 ? 23.105 40.926 85.638 1.00 31.33 78 ASN A CA 1
ATOM 597 C C . ASN A 1 78 ? 22.757 40.849 84.146 1.00 31.83 78 ASN A C 1
ATOM 598 O O . ASN A 1 78 ? 21.900 40.062 83.754 1.00 31.10 78 ASN A O 1
ATOM 603 N N . GLU A 1 79 ? 23.421 41.648 83.314 1.00 31.15 79 GLU A N 1
ATOM 604 C CA . GLU A 1 79 ? 23.130 41.635 81.879 1.00 32.07 79 GLU A CA 1
ATOM 605 C C . GLU A 1 79 ? 23.961 40.607 81.110 1.00 31.23 79 GLU A C 1
ATOM 606 O O . GLU A 1 79 ? 23.652 40.268 79.962 1.00 31.54 79 GLU A O 1
ATOM 612 N N . GLY A 1 80 ? 25.014 40.109 81.744 1.00 29.94 80 GLY A N 1
ATOM 613 C CA . GLY A 1 80 ? 25.858 39.138 81.084 1.00 29.47 80 GLY A CA 1
ATOM 614 C C . GLY A 1 80 ? 27.327 39.350 81.381 1.00 29.96 80 GLY A C 1
ATOM 615 O O . GLY A 1 80 ? 27.701 40.247 82.152 1.00 30.15 80 GLY A O 1
ATOM 616 N N . THR A 1 81 ? 28.145 38.526 80.733 1.00 28.30 81 THR A N 1
ATOM 617 C CA . THR A 1 81 ? 29.592 38.513 80.886 1.00 28.74 81 THR A CA 1
ATOM 618 C C . THR A 1 81 ? 30.291 38.573 79.525 1.00 29.10 81 THR A C 1
ATOM 619 O O . THR A 1 81 ? 29.917 37.841 78.599 1.00 28.57 81 THR A O 1
ATOM 623 N N . LEU A 1 82 ? 31.286 39.450 79.388 1.00 27.75 82 LEU A N 1
ATOM 624 C CA . LEU A 1 82 ? 32.054 39.507 78.149 1.00 28.20 82 LEU A CA 1
ATOM 625 C C . LEU A 1 82 ? 33.203 38.520 78.354 1.00 29.19 82 LEU A C 1
ATOM 626 O O . LEU A 1 82 ? 33.911 38.571 79.372 1.00 29.00 82 LEU A O 1
ATOM 631 N N . ALA A 1 83 ? 33.368 37.607 77.402 1.00 28.57 83 ALA A N 1
ATOM 632 C CA . ALA A 1 83 ? 34.401 36.584 77.498 1.00 29.03 83 ALA A CA 1
ATOM 633 C C . ALA A 1 83 ? 35.181 36.444 76.200 1.00 29.28 83 ALA A C 1
ATOM 634 O O . ALA A 1 83 ? 34.758 36.926 75.152 1.00 28.40 83 ALA A O 1
ATOM 636 N N . TYR A 1 84 ? 36.325 35.776 76.279 1.00 29.61 84 TYR A N 1
ATOM 637 C CA . TYR A 1 84 ? 37.167 35.571 75.114 1.00 29.95 84 TYR A CA 1
ATOM 638 C C . TYR A 1 84 ? 37.306 34.086 74.809 1.00 31.49 84 TYR A C 1
ATOM 639 O O . TYR A 1 84 ? 37.631 33.298 75.692 1.00 30.56 84 TYR A O 1
ATOM 648 N N . ILE A 1 85 ? 37.037 33.716 73.558 1.00 33.56 85 ILE A N 1
ATOM 649 C CA . ILE A 1 85 ? 37.165 32.333 73.105 1.00 35.96 85 ILE A CA 1
ATOM 650 C C . ILE A 1 85 ? 38.489 32.312 72.351 1.00 37.03 85 ILE A C 1
ATOM 651 O O . ILE A 1 85 ? 38.574 32.747 71.202 1.00 37.15 85 ILE A O 1
ATOM 656 N N . ASP A 1 86 ? 39.518 31.813 73.024 1.00 38.08 86 ASP A N 1
ATOM 657 C CA . ASP A 1 86 ? 40.868 31.776 72.483 1.00 39.59 86 ASP A CA 1
ATOM 658 C C . ASP A 1 86 ? 41.036 31.102 71.126 1.00 39.36 86 ASP A C 1
ATOM 659 O O . ASP A 1 86 ? 41.653 31.672 70.222 1.00 38.45 86 ASP A O 1
ATOM 664 N N . ALA A 1 87 ? 40.494 29.896 70.982 1.00 39.59 87 ALA A N 1
ATOM 665 C CA . ALA A 1 87 ? 40.600 29.160 69.721 1.00 40.68 87 ALA A CA 1
ATOM 666 C C . ALA A 1 87 ? 39.966 29.907 68.547 1.00 40.82 87 ALA A C 1
ATOM 667 O O . ALA A 1 87 ? 40.353 29.714 67.391 1.00 41.35 87 ALA A O 1
ATOM 669 N N . ALA A 1 88 ? 39.001 30.772 68.840 1.00 40.42 88 ALA A N 1
ATOM 670 C CA . ALA A 1 88 ? 38.321 31.531 67.793 1.00 39.16 88 ALA A CA 1
ATOM 671 C C . ALA A 1 88 ? 38.765 32.994 67.715 1.00 38.60 88 ALA A C 1
ATOM 672 O O . ALA A 1 88 ? 38.392 33.715 66.779 1.00 38.01 88 ALA A O 1
ATOM 674 N N . GLU A 1 89 ? 39.570 33.422 68.689 1.00 37.71 89 GLU A N 1
ATOM 675 C CA . GLU A 1 89 ? 40.048 34.806 68.770 1.00 36.06 89 GLU A CA 1
ATOM 676 C C . GLU A 1 89 ? 38.859 35.729 68.609 1.00 34.19 89 GLU A C 1
ATOM 677 O O . GLU A 1 89 ? 38.895 36.687 67.837 1.00 33.49 89 GLU A O 1
ATOM 683 N N . THR A 1 90 ? 37.815 35.435 69.378 1.00 33.61 90 THR A N 1
ATOM 684 C CA . THR A 1 90 ? 36.565 36.183 69.330 1.00 32.48 90 THR A CA 1
ATOM 685 C C . THR A 1 90 ? 36.036 36.585 70.704 1.00 31.59 90 THR A C 1
ATOM 686 O O . THR A 1 90 ? 36.129 35.828 71.675 1.00 31.51 90 THR A O 1
ATOM 690 N N . LEU A 1 91 ? 35.466 37.782 70.763 1.00 30.04 91 LEU A N 1
ATOM 691 C CA . LEU A 1 91 ? 34.880 38.315 71.988 1.00 30.02 91 LEU A CA 1
ATOM 692 C C . LEU A 1 91 ? 33.375 38.077 71.919 1.00 30.05 91 LEU A C 1
ATOM 693 O O . LEU A 1 91 ? 32.740 38.448 70.932 1.00 30.39 91 LEU A O 1
ATOM 698 N N . LEU A 1 92 ? 32.799 37.463 72.945 1.00 29.64 92 LEU A N 1
ATOM 699 C CA . LEU A 1 92 ? 31.358 37.244 72.939 1.00 30.18 92 LEU A CA 1
ATOM 700 C C . LEU A 1 92 ? 30.709 37.591 74.270 1.00 29.30 92 LEU A C 1
ATOM 701 O O . LEU A 1 92 ? 31.369 37.632 75.308 1.00 29.31 92 LEU A O 1
ATOM 706 N N . LEU A 1 93 ? 29.405 37.848 74.223 1.00 27.48 93 LEU A N 1
ATOM 707 C CA . LEU A 1 93 ? 28.623 38.163 75.403 1.00 26.31 93 LEU A CA 1
ATOM 708 C C . LEU A 1 93 ? 27.912 36.870 75.796 1.00 26.69 93 LEU A C 1
ATOM 709 O O . LEU A 1 93 ? 27.367 36.177 74.933 1.00 25.86 93 LEU A O 1
ATOM 714 N N . ILE A 1 94 ? 27.914 36.553 77.087 1.00 26.40 94 ILE A N 1
ATOM 715 C CA . ILE A 1 94 ? 27.274 35.334 77.590 1.00 26.73 94 ILE A CA 1
ATOM 716 C C . ILE A 1 94 ? 26.337 35.660 78.746 1.00 26.60 94 ILE A C 1
ATOM 717 O O . ILE A 1 94 ? 26.695 36.434 79.631 1.00 27.57 94 ILE A O 1
ATOM 722 N N . HIS A 1 95 ? 25.140 35.079 78.748 1.00 26.05 95 HIS A N 1
ATOM 723 C CA . HIS A 1 95 ? 24.173 35.335 79.815 1.00 26.33 95 HIS A CA 1
ATOM 724 C C . HIS A 1 95 ? 23.226 34.159 80.054 1.00 28.05 95 HIS A C 1
ATOM 725 O O . HIS A 1 95 ? 22.711 33.565 79.110 1.00 26.82 95 HIS A O 1
ATOM 732 N N . ALA A 1 96 ? 22.969 33.846 81.318 1.00 28.40 96 ALA A N 1
ATOM 733 C CA . ALA A 1 96 ? 22.068 32.738 81.632 1.00 30.27 96 ALA A CA 1
ATOM 734 C C . ALA A 1 96 ? 20.648 33.172 81.973 1.00 31.15 96 ALA A C 1
ATOM 735 O O . ALA A 1 96 ? 20.441 34.142 82.709 1.00 31.42 96 ALA A O 1
ATOM 737 N N . ILE A 1 97 ? 19.667 32.460 81.416 1.00 31.29 97 ILE A N 1
ATOM 738 C CA . ILE A 1 97 ? 18.264 32.715 81.726 1.00 31.88 97 ILE A CA 1
ATOM 739 C C . ILE A 1 97 ? 17.921 31.568 82.677 1.00 33.30 97 ILE A C 1
ATOM 740 O O . ILE A 1 97 ? 17.964 30.401 82.290 1.00 32.46 97 ILE A O 1
ATOM 745 N N . THR A 1 98 ? 17.598 31.899 83.923 1.00 34.52 98 THR A N 1
ATOM 746 C CA . THR A 1 98 ? 17.284 30.884 84.917 1.00 35.02 98 THR A CA 1
ATOM 747 C C . THR A 1 98 ? 15.793 30.702 85.168 1.00 36.67 98 THR A C 1
ATOM 748 O O . THR A 1 98 ? 15.378 29.692 85.735 1.00 37.41 98 THR A O 1
ATOM 752 N N . ASP A 1 99 ? 14.985 31.672 84.751 1.00 37.28 99 ASP A N 1
ATOM 753 C CA . ASP A 1 99 ? 13.538 31.583 84.941 1.00 38.92 99 ASP A CA 1
ATOM 754 C C . ASP A 1 99 ? 12.903 31.254 83.594 1.00 38.32 99 ASP A C 1
ATOM 755 O O . ASP A 1 99 ? 12.746 32.134 82.750 1.00 37.44 99 ASP A O 1
ATOM 760 N N . LEU A 1 100 ? 12.549 29.989 83.388 1.00 38.51 100 LEU A N 1
ATOM 761 C CA . LEU A 1 100 ? 11.943 29.571 82.125 1.00 39.09 100 LEU A CA 1
ATOM 762 C C . LEU A 1 100 ? 10.462 29.238 82.277 1.00 39.89 100 LEU A C 1
ATOM 763 O O . LEU A 1 100 ? 9.910 28.473 81.488 1.00 40.66 100 LEU A O 1
ATOM 768 N N . THR A 1 101 ? 9.816 29.832 83.274 1.00 41.11 101 THR A N 1
ATOM 769 C CA . THR A 1 101 ? 8.402 29.570 83.538 1.00 41.09 101 THR A CA 1
ATOM 770 C C . THR A 1 101 ? 7.381 30.426 82.782 1.00 40.82 101 THR A C 1
ATOM 771 O O . THR A 1 101 ? 6.199 30.098 82.768 1.00 40.62 101 THR A O 1
ATOM 775 N N . ASN A 1 102 ? 7.818 31.515 82.157 1.00 40.52 102 ASN A N 1
ATOM 776 C CA . ASN A 1 102 ? 6.878 32.391 81.452 1.00 39.62 102 ASN A CA 1
ATOM 777 C C . ASN A 1 102 ? 7.396 32.831 80.079 1.00 38.73 102 ASN A C 1
ATOM 778 O O . ASN A 1 102 ? 8.401 33.545 79.980 1.00 38.33 102 ASN A O 1
ATOM 783 N N . THR A 1 103 ? 6.696 32.404 79.024 1.00 36.30 103 THR A N 1
ATOM 784 C CA . THR A 1 103 ? 7.078 32.707 77.644 1.00 34.60 103 THR A CA 1
ATOM 785 C C . THR A 1 103 ? 7.422 34.167 77.340 1.00 33.28 103 THR A C 1
ATOM 786 O O . THR A 1 103 ? 8.503 34.452 76.840 1.00 31.23 103 THR A O 1
ATOM 790 N N . TYR A 1 104 ? 6.509 35.092 77.615 1.00 33.66 104 TYR A N 1
ATOM 791 C CA . TYR A 1 104 ? 6.803 36.490 77.313 1.00 34.12 104 TYR A CA 1
ATOM 792 C C . TYR A 1 104 ? 7.929 37.054 78.174 1.00 34.36 104 TYR A C 1
ATOM 793 O O . TYR A 1 104 ? 8.619 37.986 77.768 1.00 34.55 104 TYR A O 1
ATOM 802 N N . HIS A 1 105 ? 8.129 36.479 79.353 1.00 34.95 105 HIS A N 1
ATOM 803 C CA . HIS A 1 105 ? 9.201 36.934 80.223 1.00 35.34 105 HIS A CA 1
ATOM 804 C C . HIS A 1 105 ? 10.544 36.514 79.613 1.00 34.43 105 HIS A C 1
ATOM 805 O O . HIS A 1 105 ? 11.540 37.236 79.712 1.00 34.22 105 HIS A O 1
ATOM 812 N N . ILE A 1 106 ? 10.570 35.348 78.975 1.00 32.02 106 ILE A N 1
ATOM 813 C CA . ILE A 1 106 ? 11.790 34.869 78.332 1.00 30.47 106 ILE A CA 1
ATOM 814 C C . ILE A 1 106 ? 12.060 35.764 77.125 1.00 29.12 106 ILE A C 1
ATOM 815 O O . ILE A 1 106 ? 13.203 36.104 76.837 1.00 28.74 106 ILE A O 1
ATOM 820 N N . ILE A 1 107 ? 10.997 36.140 76.420 1.00 28.86 107 ILE A N 1
ATOM 821 C CA . ILE A 1 107 ? 11.125 37.023 75.261 1.00 29.61 107 ILE A CA 1
ATOM 822 C C . ILE A 1 107 ? 11.739 38.349 75.726 1.00 28.75 107 ILE A C 1
ATOM 823 O O . ILE A 1 107 ? 12.585 38.930 75.048 1.00 28.13 107 ILE A O 1
ATOM 828 N N . SER A 1 108 ? 11.294 38.824 76.885 1.00 29.06 108 SER A N 1
ATOM 829 C CA . SER A 1 108 ? 11.805 40.077 77.436 1.00 29.99 108 SER A CA 1
ATOM 830 C C . SER A 1 108 ? 13.304 39.970 77.695 1.00 29.23 108 SER A C 1
ATOM 831 O O . SER A 1 108 ? 14.065 40.879 77.372 1.00 27.71 108 SER A O 1
ATOM 834 N N . GLN A 1 109 ? 13.729 38.841 78.254 1.00 29.62 109 GLN A N 1
ATOM 835 C CA . GLN A 1 109 ? 15.138 38.625 78.546 1.00 30.25 109 GLN A CA 1
ATOM 836 C C . GLN A 1 109 ? 15.953 38.461 77.263 1.00 29.83 109 GLN A C 1
ATOM 837 O O . GLN A 1 109 ? 17.090 38.916 77.181 1.00 28.57 109 GLN A O 1
ATOM 843 N N . LEU A 1 110 ? 15.377 37.820 76.254 1.00 28.64 110 LEU A N 1
ATOM 844 C CA . LEU A 1 110 ? 16.081 37.656 74.983 1.00 28.27 110 LEU A CA 1
ATOM 845 C C . LEU A 1 110 ? 16.245 39.027 74.329 1.00 27.64 110 LEU A C 1
ATOM 846 O O . LEU A 1 110 ? 17.282 39.333 73.748 1.00 27.00 110 LEU A O 1
ATOM 851 N N . GLU A 1 111 ? 15.204 39.845 74.419 1.00 27.96 111 GLU A N 1
ATOM 852 C CA . GLU A 1 111 ? 15.234 41.181 73.846 1.00 27.62 111 GLU A CA 1
ATOM 853 C C . GLU A 1 111 ? 16.358 42.030 74.460 1.00 27.72 111 GLU A C 1
ATOM 854 O O . GLU A 1 111 ? 17.159 42.616 73.735 1.00 27.80 111 GLU A O 1
ATOM 860 N N . SER A 1 112 ? 16.416 42.097 75.790 1.00 27.14 112 SER A N 1
ATOM 861 C CA . SER A 1 112 ? 17.460 42.873 76.464 1.00 28.45 112 SER A CA 1
ATOM 862 C C . SER A 1 112 ? 18.864 42.380 76.117 1.00 27.42 112 SER A C 1
ATOM 863 O O . SER A 1 112 ? 19.801 43.174 76.029 1.00 27.40 112 SER A O 1
ATOM 866 N N . PHE A 1 113 ? 19.014 41.067 75.940 1.00 26.80 113 PHE A N 1
ATOM 867 C CA . PHE A 1 113 ? 20.314 40.488 75.601 1.00 26.54 113 PHE A CA 1
ATOM 868 C C . PHE A 1 113 ? 20.748 40.948 74.213 1.00 27.11 113 PHE A C 1
ATOM 869 O O . PHE A 1 113 ? 21.876 41.404 74.020 1.00 25.60 113 PHE A O 1
ATOM 877 N N . VAL A 1 114 ? 19.852 40.813 73.237 1.00 26.89 114 VAL A N 1
ATOM 878 C CA . VAL A 1 114 ? 20.164 41.229 71.877 1.00 25.96 114 VAL A CA 1
ATOM 879 C C . VAL A 1 114 ? 20.471 42.728 71.799 1.00 26.05 114 VAL A C 1
ATOM 880 O O . VAL A 1 114 ? 21.349 43.140 71.052 1.00 25.61 114 VAL A O 1
ATOM 884 N N . ASN A 1 115 ? 19.747 43.540 72.562 1.00 26.99 115 ASN A N 1
ATOM 885 C CA . ASN A 1 115 ? 19.989 44.984 72.566 1.00 28.02 115 ASN A CA 1
ATOM 886 C C . ASN A 1 115 ? 21.334 45.300 73.230 1.00 28.25 115 ASN A C 1
ATOM 887 O O . ASN A 1 115 ? 22.049 46.208 72.808 1.00 27.55 115 ASN A O 1
ATOM 892 N N . GLN A 1 116 ? 21.690 44.534 74.256 1.00 28.66 116 GLN A N 1
ATOM 893 C CA . GLN A 1 116 ? 22.963 44.750 74.938 1.00 28.36 116 GLN A CA 1
ATOM 894 C C . GLN A 1 116 ? 24.087 44.363 73.979 1.00 27.95 116 GLN A C 1
ATOM 895 O O . GLN A 1 116 ? 25.110 45.057 73.857 1.00 26.23 116 GLN A O 1
ATOM 901 N N . GLN A 1 117 ? 23.886 43.247 73.287 1.00 26.54 117 GLN A N 1
ATOM 902 C CA . GLN A 1 117 ? 24.857 42.752 72.320 1.00 26.51 117 GLN A CA 1
ATOM 903 C C . GLN A 1 117 ? 25.082 43.791 71.216 1.00 26.68 117 GLN A C 1
ATOM 904 O O . GLN A 1 117 ? 26.218 44.055 70.807 1.00 26.18 117 GLN A O 1
ATOM 910 N N . GLU A 1 118 ? 23.993 44.382 70.738 1.00 27.70 118 GLU A N 1
ATOM 911 C CA . GLU A 1 118 ? 24.073 45.396 69.685 1.00 29.40 118 GLU A CA 1
ATOM 912 C C . GLU A 1 118 ? 24.816 46.639 70.196 1.00 29.41 118 GLU A C 1
ATOM 913 O O . GLU A 1 118 ? 25.677 47.201 69.507 1.00 29.16 118 GLU A O 1
ATOM 919 N N . ALA A 1 119 ? 24.492 47.054 71.414 1.00 29.11 119 ALA A N 1
ATOM 920 C CA . ALA A 1 119 ? 25.131 48.222 72.014 1.00 29.06 119 ALA A CA 1
ATOM 921 C C . ALA A 1 119 ? 26.640 48.012 72.186 1.00 29.68 119 ALA A C 1
ATOM 922 O O . ALA A 1 119 ? 27.435 48.920 71.925 1.00 29.21 119 ALA A O 1
ATOM 924 N N . LEU A 1 120 ? 27.034 46.814 72.618 1.00 29.34 120 LEU A N 1
ATOM 925 C CA . LEU A 1 120 ? 28.446 46.499 72.824 1.00 29.73 120 LEU A CA 1
ATOM 926 C C . LEU A 1 120 ? 29.217 46.423 71.505 1.00 31.43 120 LEU A C 1
ATOM 927 O O . LEU A 1 120 ? 30.373 46.855 71.424 1.00 30.75 120 LEU A O 1
ATOM 932 N N . LYS A 1 121 ? 28.582 45.886 70.469 1.00 31.65 121 LYS A N 1
ATOM 933 C CA . LYS A 1 121 ? 29.221 45.804 69.158 1.00 34.32 121 LYS A CA 1
ATOM 934 C C . LYS A 1 121 ? 29.503 47.218 68.651 1.00 35.60 121 LYS A C 1
ATOM 935 O O . LYS A 1 121 ? 30.551 47.487 68.070 1.00 36.04 121 LYS A O 1
ATOM 941 N N . ASN A 1 122 ? 28.558 48.118 68.888 1.00 37.16 122 ASN A N 1
ATOM 942 C CA . ASN A 1 122 ? 28.696 49.503 68.465 1.00 38.95 122 ASN A CA 1
ATOM 943 C C . ASN A 1 122 ? 29.844 50.195 69.197 1.00 38.62 122 ASN A C 1
ATOM 944 O O . ASN A 1 122 ? 30.592 50.971 68.607 1.00 38.19 122 ASN A O 1
ATOM 949 N N . ILE A 1 123 ? 29.986 49.896 70.483 1.00 37.73 123 ILE A N 1
ATOM 950 C CA . ILE A 1 123 ? 31.040 50.489 71.299 1.00 36.92 123 ILE A CA 1
ATOM 951 C C . ILE A 1 123 ? 32.439 49.962 70.997 1.00 36.28 123 ILE A C 1
ATOM 952 O O . ILE A 1 123 ? 33.409 50.724 71.019 1.00 35.97 123 ILE A O 1
ATOM 957 N N . LEU A 1 124 ? 32.541 48.668 70.708 1.00 35.13 124 LEU A N 1
ATOM 958 C CA . LEU A 1 124 ? 33.833 48.031 70.467 1.00 35.08 124 LEU A CA 1
ATOM 959 C C . LEU A 1 124 ? 34.191 47.741 69.012 1.00 35.83 124 LEU A C 1
ATOM 960 O O . LEU A 1 124 ? 35.259 47.198 68.733 1.00 35.25 124 LEU A O 1
ATOM 965 N N . GLN A 1 125 ? 33.311 48.104 68.090 1.00 37.43 125 GLN A N 1
ATOM 966 C CA . GLN A 1 125 ? 33.548 47.847 66.674 1.00 39.78 125 GLN A CA 1
ATOM 967 C C . GLN A 1 125 ? 34.933 48.272 66.187 1.00 40.51 125 GLN A C 1
ATOM 968 O O . GLN A 1 125 ? 35.581 47.548 65.429 1.00 40.66 125 GLN A O 1
ATOM 974 N N . GLU A 1 126 ? 35.383 49.446 66.620 1.00 41.38 126 GLU A N 1
ATOM 975 C CA . GLU A 1 126 ? 36.687 49.966 66.211 1.00 42.70 126 GLU A CA 1
ATOM 976 C C . GLU A 1 126 ? 37.884 49.082 66.572 1.00 42.06 126 GLU A C 1
ATOM 977 O O . GLU A 1 126 ? 38.980 49.269 66.042 1.00 41.41 126 GLU A O 1
ATOM 983 N N . TYR A 1 127 ? 37.674 48.119 67.464 1.00 40.97 127 TYR A N 1
ATOM 984 C CA . TYR A 1 127 ? 38.747 47.232 67.901 1.00 40.17 127 TYR A CA 1
ATOM 985 C C . TYR A 1 127 ? 38.742 45.903 67.158 1.00 41.08 127 TYR A C 1
ATOM 986 O O . TYR A 1 127 ? 39.613 45.057 67.370 1.00 40.82 127 TYR A O 1
ATOM 995 N N . ALA A 1 128 ? 37.750 45.717 66.295 1.00 41.96 128 ALA A N 1
ATOM 996 C CA . ALA A 1 128 ? 37.633 44.484 65.530 1.00 43.95 128 ALA A CA 1
ATOM 997 C C . ALA A 1 128 ? 38.843 44.277 64.620 1.00 45.56 128 ALA A C 1
ATOM 998 O O . ALA A 1 128 ? 39.384 45.229 64.046 1.00 45.51 128 ALA A O 1
ATOM 1000 N N . LYS A 1 129 ? 39.265 43.026 64.499 1.00 47.21 129 LYS A N 1
ATOM 1001 C CA . LYS A 1 129 ? 40.404 42.688 63.669 1.00 50.18 129 LYS A CA 1
ATOM 1002 C C . LYS A 1 129 ? 40.244 43.237 62.266 1.00 52.65 129 LYS A C 1
ATOM 1003 O O . LYS A 1 129 ? 39.146 43.238 61.703 1.00 52.88 129 LYS A O 1
ATOM 1009 N N . VAL A 1 130 ? 41.353 43.727 61.721 1.00 55.50 130 VAL A N 1
ATOM 1010 C CA . VAL A 1 130 ? 41.388 44.278 60.373 1.00 57.77 130 VAL A CA 1
ATOM 1011 C C . VAL A 1 130 ? 41.715 43.133 59.427 1.00 58.43 130 VAL A C 1
ATOM 1012 O O . VAL A 1 130 ? 41.028 42.937 58.427 1.00 99.99 130 VAL A O 1
ATOM 1016 N N . LEU B 1 1 ? 13.008 36.140 34.550 1.00 56.99 1 LEU B N 1
ATOM 1017 C CA . LEU B 1 1 ? 13.356 35.588 35.891 1.00 57.10 1 LEU B CA 1
ATOM 1018 C C . LEU B 1 1 ? 12.079 35.429 36.709 1.00 56.72 1 LEU B C 1
ATOM 1019 O O . LEU B 1 1 ? 11.958 34.510 37.521 1.00 56.78 1 LEU B O 1
ATOM 1024 N N . GLN B 1 2 ? 11.126 36.329 36.489 1.00 55.76 2 GLN B N 1
ATOM 1025 C CA . GLN B 1 2 ? 9.864 36.272 37.213 1.00 54.64 2 GLN B CA 1
ATOM 1026 C C . GLN B 1 2 ? 9.173 34.937 36.947 1.00 53.17 2 GLN B C 1
ATOM 1027 O O . GLN B 1 2 ? 8.612 34.331 37.860 1.00 53.02 2 GLN B O 1
ATOM 1033 N N . ALA B 1 3 ? 9.222 34.486 35.696 1.00 51.28 3 ALA B N 1
ATOM 1034 C CA . ALA B 1 3 ? 8.614 33.217 35.309 1.00 49.17 3 ALA B CA 1
ATOM 1035 C C . ALA B 1 3 ? 9.327 32.081 36.048 1.00 47.86 3 ALA B C 1
ATOM 1036 O O . ALA B 1 3 ? 8.695 31.127 36.513 1.00 46.90 3 ALA B O 1
ATOM 1038 N N . HIS B 1 4 ? 10.650 32.185 36.141 1.00 45.72 4 HIS B N 1
ATOM 1039 C CA . HIS B 1 4 ? 11.431 31.177 36.845 1.00 44.33 4 HIS B CA 1
ATOM 1040 C C . HIS B 1 4 ? 10.995 31.177 38.306 1.00 42.99 4 HIS B C 1
ATOM 1041 O O . HIS B 1 4 ? 10.829 30.119 38.908 1.00 41.95 4 HIS B O 1
ATOM 1048 N N . GLN B 1 5 ? 10.786 32.371 38.863 1.00 42.56 5 GLN B N 1
ATOM 1049 C CA . GLN B 1 5 ? 10.346 32.513 40.251 1.00 41.39 5 GLN B CA 1
ATOM 1050 C C . GLN B 1 5 ? 8.969 31.887 40.485 1.00 40.60 5 GLN B C 1
ATOM 1051 O O . GLN B 1 5 ? 8.728 31.264 41.525 1.00 39.48 5 GLN B O 1
ATOM 1057 N N . ASP B 1 6 ? 8.063 32.048 39.524 1.00 39.37 6 ASP B N 1
ATOM 1058 C CA . ASP B 1 6 ? 6.731 31.471 39.668 1.00 38.84 6 ASP B CA 1
ATOM 1059 C C . ASP B 1 6 ? 6.794 29.946 39.690 1.00 37.22 6 ASP B C 1
ATOM 1060 O O . ASP B 1 6 ? 6.109 29.297 40.480 1.00 35.38 6 ASP B O 1
ATOM 1065 N N . ILE B 1 7 ? 7.623 29.383 38.816 1.00 36.83 7 ILE B N 1
ATOM 1066 C CA . ILE B 1 7 ? 7.789 27.935 38.734 1.00 35.82 7 ILE B CA 1
ATOM 1067 C C . ILE B 1 7 ? 8.356 27.380 40.041 1.00 34.69 7 ILE B C 1
ATOM 1068 O O . ILE B 1 7 ? 7.774 26.474 40.634 1.00 34.27 7 ILE B O 1
ATOM 1073 N N . ILE B 1 8 ? 9.473 27.928 40.510 1.00 34.14 8 ILE B N 1
ATOM 1074 C CA . ILE B 1 8 ? 10.056 27.408 41.745 1.00 34.38 8 ILE B CA 1
ATOM 1075 C C . ILE B 1 8 ? 9.138 27.619 42.943 1.00 34.31 8 ILE B C 1
ATOM 1076 O O . ILE B 1 8 ? 9.184 26.856 43.903 1.00 34.59 8 ILE B O 1
ATOM 1081 N N . ALA B 1 9 ? 8.289 28.641 42.883 1.00 34.53 9 ALA B N 1
ATOM 1082 C CA . ALA B 1 9 ? 7.354 28.895 43.969 1.00 34.55 9 ALA B CA 1
ATOM 1083 C C . ALA B 1 9 ? 6.333 27.755 43.983 1.00 34.61 9 ALA B C 1
ATOM 1084 O O . ALA B 1 9 ? 5.942 27.270 45.045 1.00 33.77 9 ALA B O 1
ATOM 1086 N N . ASN B 1 10 ? 5.902 27.331 42.796 1.00 34.46 10 ASN B N 1
ATOM 1087 C CA . ASN B 1 10 ? 4.940 26.234 42.686 1.00 35.65 10 ASN B CA 1
ATOM 1088 C C . ASN B 1 10 ? 5.528 24.980 43.320 1.00 34.92 10 ASN B C 1
ATOM 1089 O O . ASN B 1 10 ? 4.846 24.252 44.039 1.00 34.28 10 ASN B O 1
ATOM 1094 N N . ILE B 1 11 ? 6.806 24.742 43.053 1.00 34.78 11 ILE B N 1
ATOM 1095 C CA . ILE B 1 11 ? 7.495 23.581 43.601 1.00 34.17 11 ILE B CA 1
ATOM 1096 C C . ILE B 1 11 ? 7.522 23.662 45.122 1.00 34.14 11 ILE B C 1
ATOM 1097 O O . ILE B 1 11 ? 7.270 22.669 45.808 1.00 32.58 11 ILE B O 1
ATOM 1102 N N . GLY B 1 12 ? 7.827 24.847 45.646 1.00 34.03 12 GLY B N 1
ATOM 1103 C CA . GLY B 1 12 ? 7.860 25.018 47.087 1.00 34.22 12 GLY B CA 1
ATOM 1104 C C . GLY B 1 12 ? 6.538 24.617 47.727 1.00 34.91 12 GLY B C 1
ATOM 1105 O O . GLY B 1 12 ? 6.522 23.952 48.762 1.00 34.33 12 GLY B O 1
ATOM 1106 N N . GLU B 1 13 ? 5.422 25.018 47.124 1.00 36.38 13 GLU B N 1
ATOM 1107 C CA . GLU B 1 13 ? 4.110 24.660 47.672 1.00 37.66 13 GLU B CA 1
ATOM 1108 C C . GLU B 1 13 ? 3.963 23.146 47.775 1.00 36.45 13 GLU B C 1
ATOM 1109 O O . GLU B 1 13 ? 3.442 22.628 48.760 1.00 36.32 13 GLU B O 1
ATOM 1115 N N . LYS B 1 14 ? 4.422 22.438 46.749 1.00 36.10 14 LYS B N 1
ATOM 1116 C CA . LYS B 1 14 ? 4.325 20.983 46.732 1.00 36.15 14 LYS B CA 1
ATOM 1117 C C . LYS B 1 14 ? 5.173 20.345 47.824 1.00 35.91 14 LYS B C 1
ATOM 1118 O O . LYS B 1 14 ? 4.776 19.346 48.424 1.00 35.46 14 LYS B O 1
ATOM 1124 N N . LEU B 1 15 ? 6.337 20.930 48.086 1.00 35.28 15 LEU B N 1
ATOM 1125 C CA . LEU B 1 15 ? 7.254 20.399 49.089 1.00 35.69 15 LEU B CA 1
ATOM 1126 C C . LEU B 1 15 ? 7.060 21.001 50.482 1.00 36.83 15 LEU B C 1
ATOM 1127 O O . LEU B 1 15 ? 7.748 20.619 51.433 1.00 38.50 15 LEU B O 1
ATOM 1132 N N . GLY B 1 16 ? 6.130 21.943 50.600 1.00 36.61 16 GLY B N 1
ATOM 1133 C CA . GLY B 1 16 ? 5.863 22.563 51.886 1.00 37.55 16 GLY B CA 1
ATOM 1134 C C . GLY B 1 16 ? 6.829 23.645 52.353 1.00 38.27 16 GLY B C 1
ATOM 1135 O O . GLY B 1 16 ? 6.922 23.894 53.550 1.00 38.37 16 GLY B O 1
ATOM 1136 N N . LEU B 1 17 ? 7.541 24.288 51.428 1.00 39.24 17 LEU B N 1
ATOM 1137 C CA . LEU B 1 17 ? 8.493 25.352 51.773 1.00 40.39 17 LEU B CA 1
ATOM 1138 C C . LEU B 1 17 ? 8.389 26.499 50.789 1.00 41.10 17 LEU B C 1
ATOM 1139 O O . LEU B 1 17 ? 8.187 26.284 49.600 1.00 40.97 17 LEU B O 1
ATOM 1144 N N . PRO B 1 18 ? 8.556 27.738 51.267 1.00 41.42 18 PRO B N 1
ATOM 1145 C CA . PRO B 1 18 ? 8.481 28.898 50.376 1.00 41.10 18 PRO B CA 1
ATOM 1146 C C . PRO B 1 18 ? 9.815 29.068 49.636 1.00 40.73 18 PRO B C 1
ATOM 1147 O O . PRO B 1 18 ? 10.675 29.842 50.061 1.00 43.03 18 PRO B O 1
ATOM 1151 N N . LEU B 1 19 ? 9.984 28.352 48.528 1.00 38.10 19 LEU B N 1
ATOM 1152 C CA . LEU B 1 19 ? 11.223 28.410 47.753 1.00 36.23 19 LEU B CA 1
ATOM 1153 C C . LEU B 1 19 ? 11.314 29.594 46.806 1.00 36.68 19 LEU B C 1
ATOM 1154 O O . LEU B 1 19 ? 10.308 30.055 46.265 1.00 35.93 19 LEU B O 1
ATOM 1159 N N . THR B 1 20 ? 12.538 30.060 46.581 1.00 37.14 20 THR B N 1
ATOM 1160 C CA . THR B 1 20 ? 12.772 31.189 45.692 1.00 37.60 20 THR B CA 1
ATOM 1161 C C . THR B 1 20 ? 14.218 31.213 45.193 1.00 37.15 20 THR B C 1
ATOM 1162 O O . THR B 1 20 ? 15.099 30.602 45.797 1.00 36.59 20 THR B O 1
ATOM 1166 N N . PHE B 1 21 ? 14.452 31.907 44.083 1.00 37.55 21 PHE B N 1
ATOM 1167 C CA . PHE B 1 21 ? 15.797 32.045 43.533 1.00 38.39 21 PHE B CA 1
ATOM 1168 C C . PHE B 1 21 ? 16.395 33.324 44.125 1.00 39.42 21 PHE B C 1
ATOM 1169 O O . PHE B 1 21 ? 15.736 34.366 44.137 1.00 39.96 21 PHE B O 1
ATOM 1177 N N . ASP B 1 22 ? 17.630 33.250 44.617 1.00 39.64 22 ASP B N 1
ATOM 1178 C CA . ASP B 1 22 ? 18.275 34.421 45.215 1.00 41.11 22 ASP B CA 1
ATOM 1179 C C . ASP B 1 22 ? 18.881 35.368 44.178 1.00 41.72 22 ASP B C 1
ATOM 1180 O O . ASP B 1 22 ? 18.574 35.281 42.995 1.00 40.69 22 ASP B O 1
ATOM 1185 N N . ASP B 1 23 ? 19.747 36.268 44.634 1.00 44.12 23 ASP B N 1
ATOM 1186 C CA . ASP B 1 23 ? 20.383 37.243 43.751 1.00 46.74 23 ASP B CA 1
ATOM 1187 C C . ASP B 1 23 ? 21.290 36.626 42.698 1.00 46.76 23 ASP B C 1
ATOM 1188 O O . ASP B 1 23 ? 21.569 37.247 41.674 1.00 47.34 23 ASP B O 1
ATOM 1193 N N . ASN B 1 24 ? 21.757 35.410 42.945 1.00 46.39 24 ASN B N 1
ATOM 1194 C CA . ASN B 1 24 ? 22.617 34.737 41.986 1.00 45.64 24 ASN B CA 1
ATOM 1195 C C . ASN B 1 24 ? 21.802 33.746 41.164 1.00 44.56 24 ASN B C 1
ATOM 1196 O O . ASN B 1 24 ? 22.357 32.846 40.542 1.00 44.55 24 ASN B O 1
ATOM 1201 N N . ASN B 1 25 ? 20.483 33.921 41.168 1.00 43.11 25 ASN B N 1
ATOM 1202 C CA . ASN B 1 25 ? 19.574 33.041 40.428 1.00 42.65 25 ASN B CA 1
ATOM 1203 C C . ASN B 1 25 ? 19.655 31.596 40.918 1.00 41.63 25 ASN B C 1
ATOM 1204 O O . ASN B 1 25 ? 19.461 30.657 40.142 1.00 41.41 25 ASN B O 1
ATOM 1209 N N . GLN B 1 26 ? 19.940 31.416 42.202 1.00 40.08 26 GLN B N 1
ATOM 1210 C CA . GLN B 1 26 ? 20.054 30.072 42.751 1.00 39.81 26 GLN B CA 1
ATOM 1211 C C . GLN B 1 26 ? 19.189 29.816 43.977 1.00 37.89 26 GLN B C 1
ATOM 1212 O O . GLN B 1 26 ? 18.860 30.732 44.737 1.00 37.03 26 GLN B O 1
ATOM 1218 N N . CYS B 1 27 ? 18.833 28.549 44.157 1.00 35.46 27 CYS B N 1
ATOM 1219 C CA . CYS B 1 27 ? 18.055 28.105 45.301 1.00 33.12 27 CYS B CA 1
ATOM 1220 C C . CYS B 1 27 ? 18.930 27.011 45.913 1.00 33.77 27 CYS B C 1
ATOM 1221 O O . CYS B 1 27 ? 19.136 25.956 45.298 1.00 32.29 27 CYS B O 1
ATOM 1224 N N . LEU B 1 28 ? 19.451 27.285 47.107 1.00 32.19 28 LEU B N 1
ATOM 1225 C CA . LEU B 1 28 ? 20.332 26.366 47.815 1.00 32.79 28 LEU B CA 1
ATOM 1226 C C . LEU B 1 28 ? 19.522 25.567 48.818 1.00 31.80 28 LEU B C 1
ATOM 1227 O O . LEU B 1 28 ? 18.793 26.132 49.627 1.00 32.42 28 LEU B O 1
ATOM 1232 N N . LEU B 1 29 ? 19.661 24.245 48.767 1.00 32.01 29 LEU B N 1
ATOM 1233 C CA . LEU B 1 29 ? 18.909 23.365 49.650 1.00 31.27 29 LEU B CA 1
ATOM 1234 C C . LEU B 1 29 ? 19.744 22.376 50.457 1.00 31.92 29 LEU B C 1
ATOM 1235 O O . LEU B 1 29 ? 20.804 21.923 50.021 1.00 32.05 29 LEU B O 1
ATOM 1240 N N . LEU B 1 30 ? 19.234 22.037 51.636 1.00 31.86 30 LEU B N 1
ATOM 1241 C CA . LEU B 1 30 ? 19.854 21.053 52.506 1.00 32.37 30 LEU B CA 1
ATOM 1242 C C . LEU B 1 30 ? 18.753 20.016 52.712 1.00 32.84 30 LEU B C 1
ATOM 1243 O O . LEU B 1 30 ? 17.697 20.309 53.279 1.00 32.75 30 LEU B O 1
ATOM 1248 N N . LEU B 1 31 ? 18.993 18.806 52.227 1.00 31.90 31 LEU B N 1
ATOM 1249 C CA . LEU B 1 31 ? 18.003 17.750 52.333 1.00 31.70 31 LEU B CA 1
ATOM 1250 C C . LEU B 1 31 ? 18.443 16.719 53.362 1.00 32.78 31 LEU B C 1
ATOM 1251 O O . LEU B 1 31 ? 19.591 16.270 53.348 1.00 32.14 31 LEU B O 1
ATOM 1256 N N . ASP B 1 32 ? 17.525 16.355 54.252 1.00 34.41 32 ASP B N 1
ATOM 1257 C CA . ASP B 1 32 ? 17.811 15.392 55.309 1.00 37.73 32 ASP B CA 1
ATOM 1258 C C . ASP B 1 32 ? 19.109 15.749 56.033 1.00 39.97 32 ASP B C 1
ATOM 1259 O O . ASP B 1 32 ? 19.842 14.867 56.485 1.00 41.52 32 ASP B O 1
ATOM 1264 N N . SER B 1 33 ? 19.389 17.047 56.121 1.00 42.26 33 SER B N 1
ATOM 1265 C CA . SER B 1 33 ? 20.586 17.570 56.788 1.00 44.39 33 SER B CA 1
ATOM 1266 C C . SER B 1 33 ? 21.925 16.899 56.441 1.00 44.76 33 SER B C 1
ATOM 1267 O O . SER B 1 33 ? 22.816 16.830 57.285 1.00 45.63 33 SER B O 1
ATOM 1270 N N . ASP B 1 34 ? 22.087 16.446 55.200 1.00 43.96 34 ASP B N 1
ATOM 1271 C CA . ASP B 1 34 ? 23.319 15.771 54.803 1.00 42.74 34 ASP B CA 1
ATOM 1272 C C . ASP B 1 34 ? 23.585 15.845 53.293 1.00 40.48 34 ASP B C 1
ATOM 1273 O O . ASP B 1 34 ? 24.700 15.583 52.826 1.00 39.17 34 ASP B O 1
ATOM 1278 N N . ILE B 1 35 ? 22.553 16.210 52.539 1.00 37.42 35 ILE B N 1
ATOM 1279 C CA . ILE B 1 35 ? 22.644 16.306 51.089 1.00 34.96 35 ILE B CA 1
ATOM 1280 C C . ILE B 1 35 ? 22.505 17.756 50.634 1.00 34.41 35 ILE B C 1
ATOM 1281 O O . ILE B 1 35 ? 21.476 18.384 50.880 1.00 33.12 35 ILE B O 1
ATOM 1286 N N . PHE B 1 36 ? 23.537 18.280 49.974 1.00 34.00 36 PHE B N 1
ATOM 1287 C CA . PHE B 1 36 ? 23.507 19.650 49.467 1.00 34.01 36 PHE B CA 1
ATOM 1288 C C . PHE B 1 36 ? 23.150 19.631 47.988 1.00 32.29 36 PHE B C 1
ATOM 1289 O O . PHE B 1 36 ? 23.865 19.040 47.176 1.00 31.17 36 PHE B O 1
ATOM 1297 N N . THR B 1 37 ? 22.052 20.296 47.647 1.00 31.17 37 THR B N 1
ATOM 1298 C CA . THR B 1 37 ? 21.562 20.354 46.274 1.00 30.54 37 THR B CA 1
ATOM 1299 C C . THR B 1 37 ? 21.161 21.785 45.919 1.00 31.16 37 THR B C 1
ATOM 1300 O O . THR B 1 37 ? 20.449 22.433 46.683 1.00 31.67 37 THR B O 1
ATOM 1304 N N . SER B 1 38 ? 21.601 22.275 44.765 1.00 30.22 38 SER B N 1
ATOM 1305 C CA . SER B 1 38 ? 21.248 23.628 44.356 1.00 29.98 38 SER B CA 1
ATOM 1306 C C . SER B 1 38 ? 20.565 23.643 42.994 1.00 29.64 38 SER B C 1
ATOM 1307 O O . SER B 1 38 ? 20.805 22.774 42.153 1.00 29.09 38 SER B O 1
ATOM 1310 N N . ILE B 1 39 ? 19.700 24.632 42.794 1.00 29.14 39 ILE B N 1
ATOM 1311 C CA . ILE B 1 39 ? 18.975 24.795 41.536 1.00 29.12 39 ILE B CA 1
ATOM 1312 C C . ILE B 1 39 ? 19.293 26.188 41.003 1.00 31.03 39 ILE B C 1
ATOM 1313 O O . ILE B 1 39 ? 19.140 27.177 41.720 1.00 30.65 39 ILE B O 1
ATOM 1318 N N . GLU B 1 40 ? 19.735 26.265 39.755 1.00 32.66 40 GLU B N 1
ATOM 1319 C CA . GLU B 1 40 ? 20.044 27.548 39.148 1.00 35.44 40 GLU B CA 1
ATOM 1320 C C . GLU B 1 40 ? 19.271 27.785 37.855 1.00 36.09 40 GLU B C 1
ATOM 1321 O O . GLU B 1 40 ? 19.358 27.003 36.910 1.00 35.51 40 GLU B O 1
ATOM 1327 N N . ALA B 1 41 ? 18.505 28.872 37.824 1.00 38.13 41 ALA B N 1
ATOM 1328 C CA . ALA B 1 41 ? 17.738 29.224 36.637 1.00 39.48 41 ALA B CA 1
ATOM 1329 C C . ALA B 1 41 ? 18.744 29.836 35.674 1.00 40.89 41 ALA B C 1
ATOM 1330 O O . ALA B 1 41 ? 19.437 30.794 36.012 1.00 40.53 41 ALA B O 1
ATOM 1332 N N . LYS B 1 42 ? 18.829 29.275 34.477 1.00 42.56 42 LYS B N 1
ATOM 1333 C CA . LYS B 1 42 ? 19.778 29.757 33.490 1.00 44.68 42 LYS B CA 1
ATOM 1334 C C . LYS B 1 42 ? 19.134 29.759 32.109 1.00 45.58 42 LYS B C 1
ATOM 1335 O O . LYS B 1 42 ? 19.038 28.723 31.453 1.00 45.63 42 LYS B O 1
ATOM 1341 N N . ASP B 1 43 ? 18.685 30.934 31.680 1.00 46.79 43 ASP B N 1
ATOM 1342 C CA . ASP B 1 43 ? 18.037 31.090 30.384 1.00 47.49 43 ASP B CA 1
ATOM 1343 C C . ASP B 1 43 ? 16.779 30.237 30.290 1.00 46.80 43 ASP B C 1
ATOM 1344 O O . ASP B 1 43 ? 15.971 30.213 31.214 1.00 47.29 43 ASP B O 1
ATOM 1349 N N . ASP B 1 44 ? 16.611 29.532 29.176 1.00 45.93 44 ASP B N 1
ATOM 1350 C CA . ASP B 1 44 ? 15.645 28.348 29.278 1.00 45.85 44 ASP B CA 1
ATOM 1351 C C . ASP B 1 44 ? 15.678 27.050 30.090 1.00 44.25 44 ASP B C 1
ATOM 1352 O O . ASP B 1 44 ? 14.753 26.247 30.009 1.00 44.28 44 ASP B O 1
ATOM 1357 N N . ILE B 1 45 ? 16.731 26.844 30.873 1.00 42.90 45 ILE B N 1
ATOM 1358 C CA . ILE B 1 45 ? 16.834 25.623 31.670 1.00 40.49 45 ILE B CA 1
ATOM 1359 C C . ILE B 1 45 ? 17.131 25.887 33.141 1.00 38.15 45 ILE B C 1
ATOM 1360 O O . ILE B 1 45 ? 17.328 27.025 33.565 1.00 37.70 45 ILE B O 1
ATOM 1365 N N . TRP B 1 46 ? 17.148 24.809 33.914 1.00 36.01 46 TRP B N 1
ATOM 1366 C CA . TRP B 1 46 ? 17.465 24.864 35.332 1.00 33.09 46 TRP B CA 1
ATOM 1367 C C . TRP B 1 46 ? 18.668 23.942 35.457 1.00 33.26 46 TRP B C 1
ATOM 1368 O O . TRP B 1 46 ? 18.655 22.832 34.925 1.00 31.66 46 TRP B O 1
ATOM 1379 N N . LEU B 1 47 ? 19.714 24.416 36.122 1.00 32.36 47 LEU B N 1
ATOM 1380 C CA . LEU B 1 47 ? 20.909 23.610 36.324 1.00 32.71 47 LEU B CA 1
ATOM 1381 C C . LEU B 1 47 ? 20.926 23.115 37.760 1.00 31.96 47 LEU B C 1
ATOM 1382 O O . LEU B 1 47 ? 20.860 23.906 38.705 1.00 31.53 47 LEU B O 1
ATOM 1387 N N . LEU B 1 48 ? 21.000 21.800 37.913 1.00 30.25 48 LEU B N 1
ATOM 1388 C CA . LEU B 1 48 ? 21.041 21.177 39.228 1.00 29.44 48 LEU B CA 1
ATOM 1389 C C . LEU B 1 48 ? 22.497 20.832 39.535 1.00 29.52 48 LEU B C 1
ATOM 1390 O O . LEU B 1 48 ? 23.225 20.352 38.662 1.00 28.92 48 LEU B O 1
ATOM 1395 N N . ASN B 1 49 ? 22.914 21.098 40.769 1.00 29.60 49 ASN B N 1
ATOM 1396 C CA . ASN B 1 49 ? 24.265 20.791 41.237 1.00 29.70 49 ASN B CA 1
ATOM 1397 C C . ASN B 1 49 ? 24.103 19.976 42.521 1.00 29.56 49 ASN B C 1
ATOM 1398 O O . ASN B 1 49 ? 23.292 20.319 43.383 1.00 29.35 49 ASN B O 1
ATOM 1403 N N . GLY B 1 50 ? 24.863 18.891 42.645 1.00 29.35 50 GLY B N 1
ATOM 1404 C CA . GLY B 1 50 ? 24.777 18.065 43.837 1.00 28.48 50 GLY B CA 1
ATOM 1405 C C . GLY B 1 50 ? 26.165 17.668 44.315 1.00 29.95 50 GLY B C 1
ATOM 1406 O O . GLY B 1 50 ? 26.876 16.929 43.634 1.00 27.69 50 GLY B O 1
ATOM 1407 N N . MET B 1 51 ? 26.570 18.153 45.483 1.00 29.82 51 MET B N 1
ATOM 1408 C CA . MET B 1 51 ? 27.893 17.806 45.981 1.00 31.25 51 MET B CA 1
ATOM 1409 C C . MET B 1 51 ? 27.964 16.335 46.370 1.00 30.71 51 MET B C 1
ATOM 1410 O O . MET B 1 51 ? 27.058 15.814 47.020 1.00 31.18 51 MET B O 1
ATOM 1415 N N . ILE B 1 52 ? 29.036 15.667 45.954 1.00 31.02 52 ILE B N 1
ATOM 1416 C CA . ILE B 1 52 ? 29.233 14.262 46.279 1.00 31.16 52 ILE B CA 1
ATOM 1417 C C . ILE B 1 52 ? 30.224 14.201 47.445 1.00 32.30 52 ILE B C 1
ATOM 1418 O O . ILE B 1 52 ? 29.836 13.905 48.578 1.00 32.42 52 ILE B O 1
ATOM 1423 N N . ILE B 1 53 ? 31.487 14.518 47.178 1.00 32.53 53 ILE B N 1
ATOM 1424 C CA . ILE B 1 53 ? 32.514 14.492 48.220 1.00 33.62 53 ILE B CA 1
ATOM 1425 C C . ILE B 1 53 ? 33.662 15.444 47.942 1.00 34.56 53 ILE B C 1
ATOM 1426 O O . ILE B 1 53 ? 33.898 15.831 46.801 1.00 35.58 53 ILE B O 1
ATOM 1431 N N . PRO B 1 54 ? 34.375 15.864 48.998 1.00 35.18 54 PRO B N 1
ATOM 1432 C CA . PRO B 1 54 ? 35.516 16.752 48.769 1.00 35.53 54 PRO B CA 1
ATOM 1433 C C . PRO B 1 54 ? 36.539 15.717 48.288 1.00 35.42 54 PRO B C 1
ATOM 1434 O O . PRO B 1 54 ? 36.624 14.632 48.860 1.00 36.29 54 PRO B O 1
ATOM 1438 N N . LEU B 1 55 ? 37.282 16.022 47.232 1.00 35.44 55 LEU B N 1
ATOM 1439 C CA . LEU B 1 55 ? 38.224 15.053 46.671 1.00 34.70 55 LEU B CA 1
ATOM 1440 C C . LEU B 1 55 ? 39.594 15.639 46.360 1.00 33.95 55 LEU B C 1
ATOM 1441 O O . LEU B 1 55 ? 39.705 16.723 45.782 1.00 33.36 55 LEU B O 1
ATOM 1446 N N . SER B 1 56 ? 40.636 14.907 46.736 1.00 34.12 56 SER B N 1
ATOM 1447 C CA . SER B 1 56 ? 42.006 15.336 46.485 1.00 34.79 56 SER B CA 1
ATOM 1448 C C . SER B 1 56 ? 42.285 15.453 44.990 1.00 34.67 56 SER B C 1
ATOM 1449 O O . SER B 1 56 ? 41.907 14.578 44.212 1.00 35.30 56 SER B O 1
ATOM 1452 N N . PRO B 1 57 ? 42.961 16.533 44.568 1.00 34.98 57 PRO B N 1
ATOM 1453 C CA . PRO B 1 57 ? 43.266 16.703 43.144 1.00 34.93 57 PRO B CA 1
ATOM 1454 C C . PRO B 1 57 ? 44.279 15.674 42.644 1.00 34.64 57 PRO B C 1
ATOM 1455 O O . PRO B 1 57 ? 44.508 15.547 41.440 1.00 34.78 57 PRO B O 1
ATOM 1459 N N . VAL B 1 58 ? 44.885 14.946 43.579 1.00 34.32 58 VAL B N 1
ATOM 1460 C CA . VAL B 1 58 ? 45.856 13.914 43.237 1.00 33.89 58 VAL B CA 1
ATOM 1461 C C . VAL B 1 58 ? 45.418 12.595 43.869 1.00 33.68 58 VAL B C 1
ATOM 1462 O O . VAL B 1 58 ? 46.224 11.871 44.449 1.00 33.77 58 VAL B O 1
ATOM 1466 N N . CYS B 1 59 ? 44.130 12.288 43.748 1.00 32.43 59 CYS B N 1
ATOM 1467 C CA . CYS B 1 59 ? 43.573 11.063 44.309 1.00 31.40 59 CYS B CA 1
ATOM 1468 C C . CYS B 1 59 ? 44.075 9.810 43.597 1.00 31.57 59 CYS B C 1
ATOM 1469 O O . CYS B 1 59 ? 43.842 8.697 44.068 1.00 31.49 59 CYS B O 1
ATOM 1472 N N . GLY B 1 60 ? 44.745 9.987 42.460 1.00 31.22 60 GLY B N 1
ATOM 1473 C CA . GLY B 1 60 ? 45.291 8.847 41.738 1.00 32.08 60 GLY B CA 1
ATOM 1474 C C . GLY B 1 60 ? 44.437 8.276 40.615 1.00 32.37 60 GLY B C 1
ATOM 1475 O O . GLY B 1 60 ? 43.223 8.449 40.593 1.00 30.13 60 GLY B O 1
ATOM 1476 N N . ASP B 1 61 ? 45.088 7.569 39.694 1.00 32.19 61 ASP B N 1
ATOM 1477 C CA . ASP B 1 61 ? 44.422 6.955 38.547 1.00 32.66 61 ASP B CA 1
ATOM 1478 C C . ASP B 1 61 ? 43.205 6.086 38.848 1.00 32.85 61 ASP B C 1
ATOM 1479 O O . ASP B 1 61 ? 42.174 6.213 38.181 1.00 31.54 61 ASP B O 1
ATOM 1484 N N . SER B 1 62 ? 43.321 5.192 39.827 1.00 32.61 62 SER B N 1
ATOM 1485 C CA . SER B 1 62 ? 42.211 4.302 40.163 1.00 33.31 62 SER B CA 1
ATOM 1486 C C . SER B 1 62 ? 40.902 5.036 40.450 1.00 32.53 62 SER B C 1
ATOM 1487 O O . SER B 1 62 ? 39.852 4.678 39.919 1.00 31.77 62 SER B O 1
ATOM 1490 N N . ILE B 1 63 ? 40.968 6.061 41.290 1.00 31.62 63 ILE B N 1
ATOM 1491 C CA . ILE B 1 63 ? 39.768 6.812 41.647 1.00 30.77 63 ILE B CA 1
ATOM 1492 C C . ILE B 1 63 ? 39.266 7.663 40.476 1.00 29.66 63 ILE B C 1
ATOM 1493 O O . ILE B 1 63 ? 38.070 7.674 40.188 1.00 28.96 63 ILE B O 1
ATOM 1498 N N . TRP B 1 64 ? 40.169 8.372 39.805 1.00 28.85 64 TRP B N 1
ATOM 1499 C CA . TRP B 1 64 ? 39.783 9.190 38.651 1.00 29.24 64 TRP B CA 1
ATOM 1500 C C . TRP B 1 64 ? 39.113 8.315 37.576 1.00 28.98 64 TRP B C 1
ATOM 1501 O O . TRP B 1 64 ? 38.035 8.647 37.075 1.00 27.72 64 TRP B O 1
ATOM 1512 N N . ARG B 1 65 ? 39.757 7.204 37.214 1.00 28.34 65 ARG B N 1
ATOM 1513 C CA . ARG B 1 65 ? 39.201 6.313 36.194 1.00 29.38 65 ARG B CA 1
ATOM 1514 C C . ARG B 1 65 ? 37.839 5.765 36.604 1.00 28.89 65 ARG B C 1
ATOM 1515 O O . ARG B 1 65 ? 36.929 5.683 35.773 1.00 29.66 65 ARG B O 1
ATOM 1523 N N . GLN B 1 66 ? 37.679 5.394 37.875 1.00 28.68 66 GLN B N 1
ATOM 1524 C CA . GLN B 1 66 ? 36.392 4.868 38.324 1.00 28.47 66 GLN B CA 1
ATOM 1525 C C . GLN B 1 66 ? 35.281 5.908 38.120 1.00 28.33 66 GLN B C 1
ATOM 1526 O O . GLN B 1 66 ? 34.189 5.591 37.653 1.00 25.67 66 GLN B O 1
ATOM 1532 N N . ILE B 1 67 ? 35.573 7.147 38.491 1.00 27.92 67 ILE B N 1
ATOM 1533 C CA . ILE B 1 67 ? 34.613 8.230 38.341 1.00 27.49 67 ILE B CA 1
ATOM 1534 C C . ILE B 1 67 ? 34.280 8.439 36.864 1.00 27.32 67 ILE B C 1
ATOM 1535 O O . ILE B 1 67 ? 33.110 8.576 36.509 1.00 27.34 67 ILE B O 1
ATOM 1540 N N . MET B 1 68 ? 35.306 8.451 36.011 1.00 27.42 68 MET B N 1
ATOM 1541 C CA . MET B 1 68 ? 35.113 8.652 34.574 1.00 26.70 68 MET B CA 1
ATOM 1542 C C . MET B 1 68 ? 34.375 7.496 33.902 1.00 26.99 68 MET B C 1
ATOM 1543 O O . MET B 1 68 ? 33.699 7.692 32.886 1.00 26.09 68 MET B O 1
ATOM 1548 N N . VAL B 1 69 ? 34.504 6.290 34.455 1.00 26.48 69 VAL B N 1
ATOM 1549 C CA . VAL B 1 69 ? 33.790 5.147 33.908 1.00 26.32 69 VAL B CA 1
ATOM 1550 C C . VAL B 1 69 ? 32.324 5.287 34.304 1.00 26.92 69 VAL B C 1
ATOM 1551 O O . VAL B 1 69 ? 31.426 4.960 33.528 1.00 27.25 69 VAL B O 1
ATOM 1555 N N . ILE B 1 70 ? 32.085 5.794 35.511 1.00 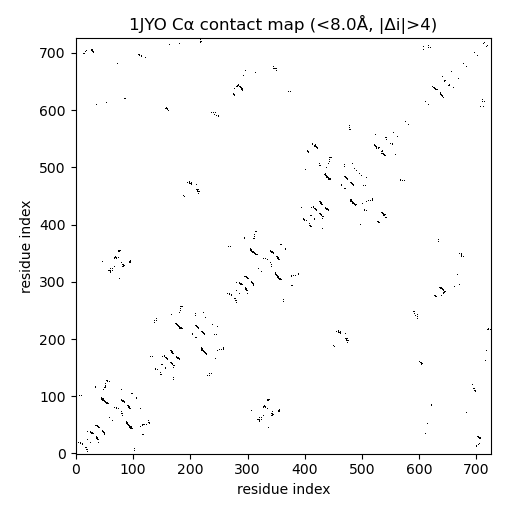26.90 70 ILE B N 1
ATOM 1556 C CA . ILE B 1 70 ? 30.726 6.004 35.976 1.00 26.29 70 ILE B CA 1
ATOM 1557 C C . ILE B 1 70 ? 30.050 7.071 35.107 1.00 26.13 70 ILE B C 1
ATOM 1558 O O . ILE B 1 70 ? 28.849 7.010 34.881 1.00 24.88 70 ILE B O 1
ATOM 1563 N N . ASN B 1 71 ? 30.814 8.044 34.615 1.00 26.23 71 ASN B N 1
ATOM 1564 C CA . ASN B 1 71 ? 30.220 9.075 33.756 1.00 26.53 71 ASN B CA 1
ATOM 1565 C C . ASN B 1 71 ? 29.567 8.455 32.528 1.00 26.77 71 ASN B C 1
ATOM 1566 O O . ASN B 1 71 ? 28.565 8.958 32.022 1.00 26.75 71 ASN B O 1
ATOM 1571 N N . GLY B 1 72 ? 30.148 7.362 32.047 1.00 27.81 72 GLY B N 1
ATOM 1572 C CA . GLY B 1 72 ? 29.589 6.681 30.898 1.00 28.94 72 GLY B CA 1
ATOM 1573 C C . GLY B 1 72 ? 28.215 6.143 31.242 1.00 30.26 72 GLY B C 1
ATOM 1574 O O . GLY B 1 72 ? 27.299 6.198 30.427 1.00 30.02 72 GLY B O 1
ATOM 1575 N N . GLU B 1 73 ? 28.076 5.622 32.458 1.00 31.85 73 GLU B N 1
ATOM 1576 C CA . GLU B 1 73 ? 26.812 5.070 32.942 1.00 33.16 73 GLU B CA 1
ATOM 1577 C C . GLU B 1 73 ? 25.750 6.167 33.126 1.00 32.15 73 GLU B C 1
ATOM 1578 O O . GLU B 1 73 ? 24.599 6.017 32.715 1.00 32.49 73 GLU B O 1
ATOM 1584 N N . LEU B 1 74 ? 26.135 7.269 33.756 1.00 30.16 74 LEU B N 1
ATOM 1585 C CA . LEU B 1 74 ? 25.203 8.366 33.973 1.00 29.78 74 LEU B CA 1
ATOM 1586 C C . LEU B 1 74 ? 24.709 8.930 32.635 1.00 29.50 74 LEU B C 1
ATOM 1587 O O . LEU B 1 74 ? 23.507 9.105 32.436 1.00 29.39 74 LEU B O 1
ATOM 1592 N N . ALA B 1 75 ? 25.643 9.193 31.727 1.00 29.96 75 ALA B N 1
ATOM 1593 C CA . ALA B 1 75 ? 25.338 9.760 30.412 1.00 30.98 75 ALA B CA 1
ATOM 1594 C C . ALA B 1 75 ? 24.396 8.914 29.564 1.00 32.26 75 ALA B C 1
ATOM 1595 O O . ALA B 1 75 ? 23.627 9.450 28.758 1.00 33.05 75 ALA B O 1
ATOM 1597 N N . ALA B 1 76 ? 24.456 7.599 29.754 1.00 33.20 76 ALA B N 1
ATOM 1598 C CA . ALA B 1 76 ? 23.619 6.649 29.025 1.00 34.50 76 ALA B CA 1
ATOM 1599 C C . ALA B 1 76 ? 22.135 6.869 29.296 1.00 34.96 76 ALA B C 1
ATOM 1600 O O . ALA B 1 76 ? 21.293 6.685 28.411 1.00 34.28 76 ALA B O 1
ATOM 1602 N N . ASN B 1 77 ? 21.809 7.228 30.533 1.00 34.72 77 ASN B N 1
ATOM 1603 C CA . ASN B 1 77 ? 20.423 7.469 30.888 1.00 34.96 77 ASN B CA 1
ATOM 1604 C C . ASN B 1 77 ? 20.183 8.936 31.176 1.00 33.46 77 ASN B C 1
ATOM 1605 O O . ASN B 1 77 ? 19.157 9.301 31.737 1.00 33.26 77 ASN B O 1
ATOM 1610 N N . ASN B 1 78 ? 21.138 9.770 30.785 1.00 31.92 78 ASN B N 1
ATOM 1611 C CA . ASN B 1 78 ? 21.034 11.214 30.983 1.00 31.68 78 ASN B CA 1
ATOM 1612 C C . ASN B 1 78 ? 20.728 11.581 32.440 1.00 30.72 78 ASN B C 1
ATOM 1613 O O . ASN B 1 78 ? 19.901 12.449 32.701 1.00 30.15 78 ASN B O 1
ATOM 1618 N N . GLU B 1 79 ? 21.399 10.926 33.387 1.00 30.89 79 GLU B N 1
ATOM 1619 C CA . GLU B 1 79 ? 21.180 11.208 34.807 1.00 31.70 79 GLU B CA 1
ATOM 1620 C C . GLU B 1 79 ? 22.035 12.385 35.278 1.00 30.92 79 GLU B C 1
ATOM 1621 O O . GLU B 1 79 ? 21.765 12.980 36.316 1.00 32.42 79 GLU B O 1
ATOM 1627 N N . GLY B 1 80 ? 23.072 12.713 34.521 1.00 29.81 80 GLY B N 1
ATOM 1628 C CA . GLY B 1 80 ? 23.926 13.819 34.907 1.00 28.55 80 GLY B CA 1
ATOM 1629 C C . GLY B 1 80 ? 25.387 13.626 34.560 1.00 28.04 80 GLY B C 1
ATOM 1630 O O . GLY B 1 80 ? 25.746 12.671 33.873 1.00 27.01 80 GLY B O 1
ATOM 1631 N N . THR B 1 81 ? 26.232 14.535 35.051 1.00 27.04 81 THR B N 1
ATOM 1632 C CA . THR B 1 81 ? 27.672 14.507 34.778 1.00 27.51 81 THR B CA 1
ATOM 1633 C C . THR B 1 81 ? 28.478 14.720 36.059 1.00 27.63 81 THR B C 1
ATOM 1634 O O . THR B 1 81 ? 28.165 15.616 36.838 1.00 27.21 81 THR B O 1
ATOM 1638 N N . LEU B 1 82 ? 29.498 13.892 36.286 1.00 27.07 82 LEU B N 1
ATOM 1639 C CA . LEU B 1 82 ? 30.348 14.070 37.456 1.00 26.88 82 LEU B CA 1
ATOM 1640 C C . LEU B 1 82 ? 31.470 14.983 36.985 1.00 27.32 82 LEU B C 1
ATOM 1641 O O . LEU B 1 82 ? 32.129 14.713 35.977 1.00 26.38 82 LEU B O 1
ATOM 1646 N N . ALA B 1 83 ? 31.680 16.079 37.709 1.00 27.24 83 ALA B N 1
ATOM 1647 C CA . ALA B 1 83 ? 32.708 17.031 37.332 1.00 27.44 83 ALA B CA 1
ATOM 1648 C C . ALA B 1 83 ? 33.536 17.444 38.532 1.00 27.50 83 ALA B C 1
ATOM 1649 O O . ALA B 1 83 ? 33.116 17.268 39.667 1.00 27.65 83 ALA B O 1
ATOM 1651 N N . TYR B 1 84 ? 34.708 18.005 38.264 1.00 29.09 84 TYR B N 1
ATOM 1652 C CA . TYR B 1 84 ? 35.597 18.457 39.324 1.00 31.65 84 TYR B CA 1
ATOM 1653 C C . TYR B 1 84 ? 35.673 19.985 39.339 1.00 33.13 84 TYR B C 1
ATOM 1654 O O . TYR B 1 84 ? 35.937 20.615 38.313 1.00 33.50 84 TYR B O 1
ATOM 1663 N N . ILE B 1 85 ? 35.417 20.576 40.499 1.00 34.36 85 ILE B N 1
ATOM 1664 C CA . ILE B 1 85 ? 35.493 22.022 40.638 1.00 36.98 85 ILE B CA 1
ATOM 1665 C C . ILE B 1 85 ? 36.842 22.255 41.311 1.00 37.60 85 ILE B C 1
ATOM 1666 O O . ILE B 1 85 ? 36.998 22.057 42.511 1.00 36.39 85 ILE B O 1
ATOM 1671 N N . ASP B 1 86 ? 37.813 22.659 40.503 1.00 38.96 86 ASP B N 1
ATOM 1672 C CA . ASP B 1 86 ? 39.182 22.876 40.946 1.00 40.95 86 ASP B CA 1
ATOM 1673 C C . ASP B 1 86 ? 39.403 23.751 42.183 1.00 41.24 86 ASP B C 1
ATOM 1674 O O . ASP B 1 86 ? 40.082 23.333 43.124 1.00 41.31 86 ASP B O 1
ATOM 1679 N N . ALA B 1 87 ? 38.845 24.956 42.181 1.00 41.25 87 ALA B N 1
ATOM 1680 C CA . ALA B 1 87 ? 39.002 25.873 43.310 1.00 41.47 87 ALA B CA 1
ATOM 1681 C C . ALA B 1 87 ? 38.426 25.317 44.620 1.00 41.08 87 ALA B C 1
ATOM 1682 O O . ALA B 1 87 ? 38.896 25.649 45.713 1.00 42.37 87 ALA B O 1
ATOM 1684 N N . ALA B 1 88 ? 37.411 24.467 44.511 1.00 39.77 88 ALA B N 1
ATOM 1685 C CA . ALA B 1 88 ? 36.779 23.895 45.692 1.00 37.54 88 ALA B CA 1
ATOM 1686 C C . ALA B 1 88 ? 37.253 22.479 45.993 1.00 36.55 88 ALA B C 1
ATOM 1687 O O . ALA B 1 88 ? 36.895 21.915 47.028 1.00 35.66 88 ALA B O 1
ATOM 1689 N N . GLU B 1 89 ? 38.050 21.908 45.089 1.00 35.73 89 GLU B N 1
ATOM 1690 C CA . GLU B 1 89 ? 38.544 20.542 45.253 1.00 34.67 89 GLU B CA 1
ATOM 1691 C C . GLU B 1 89 ? 37.383 19.637 45.652 1.00 34.37 89 GLU B C 1
ATOM 1692 O O . GLU B 1 89 ? 37.473 18.845 46.595 1.00 34.29 89 GLU B O 1
ATOM 1698 N N . THR B 1 90 ? 36.295 19.754 44.896 1.00 32.33 90 THR B N 1
ATOM 1699 C CA . THR B 1 90 ? 35.079 19.000 45.163 1.00 32.18 90 THR B CA 1
ATOM 1700 C C . THR B 1 90 ? 34.531 18.290 43.934 1.00 30.85 90 THR B C 1
ATOM 1701 O O . THR B 1 90 ? 34.564 18.827 42.829 1.00 30.49 90 THR B O 1
ATOM 1705 N N . LEU B 1 91 ? 34.035 17.075 44.146 1.00 31.18 91 LEU B N 1
ATOM 1706 C CA . LEU B 1 91 ? 33.439 16.264 43.083 1.00 30.91 91 LEU B CA 1
ATOM 1707 C C . LEU B 1 91 ? 31.971 16.675 43.070 1.00 29.71 91 LEU B C 1
ATOM 1708 O O . LEU B 1 91 ? 31.313 16.627 44.104 1.00 30.32 91 LEU B O 1
ATOM 1713 N N . LEU B 1 92 ? 31.460 17.053 41.903 1.00 29.70 92 LEU B N 1
ATOM 1714 C CA . LEU B 1 92 ? 30.080 17.519 41.782 1.00 28.98 92 LEU B CA 1
ATOM 1715 C C . LEU B 1 92 ? 29.271 16.832 40.675 1.00 27.90 92 LEU B C 1
ATOM 1716 O O . LEU B 1 92 ? 29.796 16.564 39.597 1.00 28.89 92 LEU B O 1
ATOM 1721 N N . LEU B 1 93 ? 28.000 16.543 40.952 1.00 27.03 93 LEU B N 1
ATOM 1722 C CA . LEU B 1 93 ? 27.106 15.954 39.959 1.00 26.26 93 LEU B CA 1
ATOM 1723 C C . LEU B 1 93 ? 26.321 17.150 39.409 1.00 27.08 93 LEU B C 1
ATOM 1724 O O . LEU B 1 93 ? 25.854 17.987 40.179 1.00 26.44 93 LEU B O 1
ATOM 1729 N N . ILE B 1 94 ? 26.194 17.229 38.086 1.00 27.02 94 ILE B N 1
ATOM 1730 C CA . ILE B 1 94 ? 25.483 18.330 37.428 1.00 26.83 94 ILE B CA 1
ATOM 1731 C C . ILE B 1 94 ? 24.504 17.746 36.417 1.00 27.08 94 ILE B C 1
ATOM 1732 O O . ILE B 1 94 ? 24.814 16.766 35.746 1.00 27.39 94 ILE B O 1
ATOM 1737 N N . HIS B 1 95 ? 23.321 18.342 36.318 1.00 27.52 95 HIS B N 1
ATOM 1738 C CA . HIS B 1 95 ? 22.305 17.877 35.382 1.00 27.80 95 HIS B CA 1
ATOM 1739 C C . HIS B 1 95 ? 21.377 19.035 35.029 1.00 28.59 95 HIS B C 1
ATOM 1740 O O . HIS B 1 95 ? 20.938 19.777 35.893 1.00 28.78 95 HIS B O 1
ATOM 1747 N N . ALA B 1 96 ? 21.079 19.188 33.752 1.00 30.18 96 ALA B N 1
ATOM 1748 C CA . ALA B 1 96 ? 20.202 20.266 33.333 1.00 31.03 96 ALA B CA 1
ATOM 1749 C C . ALA B 1 96 ? 18.779 19.765 33.106 1.00 31.49 96 ALA B C 1
ATOM 1750 O O . ALA B 1 96 ? 18.575 18.690 32.534 1.00 32.47 96 ALA B O 1
ATOM 1752 N N . ILE B 1 97 ? 17.800 20.530 33.589 1.00 31.53 97 ILE B N 1
ATOM 1753 C CA . ILE B 1 97 ? 16.390 20.210 33.376 1.00 32.79 97 ILE B CA 1
ATOM 1754 C C . ILE B 1 97 ? 15.983 21.152 32.239 1.00 34.41 97 ILE B C 1
ATOM 1755 O O . ILE B 1 97 ? 16.021 22.375 32.396 1.00 34.26 97 ILE B O 1
ATOM 1760 N N . THR B 1 98 ? 15.613 20.580 31.096 1.00 34.86 98 THR B N 1
ATOM 1761 C CA . THR B 1 98 ? 15.235 21.367 29.927 1.00 35.24 98 THR B CA 1
ATOM 1762 C C . THR B 1 98 ? 13.723 21.522 29.761 1.00 36.27 98 THR B C 1
ATOM 1763 O O . THR B 1 98 ? 13.264 22.394 29.031 1.00 36.74 98 THR B O 1
ATOM 1767 N N . ASP B 1 99 ? 12.951 20.681 30.437 1.00 36.82 99 ASP B N 1
ATOM 1768 C CA . ASP B 1 99 ? 11.496 20.745 30.346 1.00 37.63 99 ASP B CA 1
ATOM 1769 C C . ASP B 1 99 ? 10.898 21.235 31.670 1.00 37.04 99 ASP B C 1
ATOM 1770 O O . ASP B 1 99 ? 10.752 20.465 32.621 1.00 35.02 99 ASP B O 1
ATOM 1775 N N . LEU B 1 100 ? 10.549 22.521 31.712 1.00 36.95 100 LEU B N 1
ATOM 1776 C CA . LEU B 1 100 ? 9.979 23.151 32.904 1.00 37.46 100 LEU B CA 1
ATOM 1777 C C . LEU B 1 100 ? 8.481 23.451 32.762 1.00 38.51 100 LEU B C 1
ATOM 1778 O O . LEU B 1 100 ? 7.948 24.336 33.438 1.00 37.32 100 LEU B O 1
ATOM 1783 N N . THR B 1 101 ? 7.798 22.704 31.902 1.00 38.52 101 THR B N 1
ATOM 1784 C CA . THR B 1 101 ? 6.375 22.933 31.670 1.00 39.54 101 THR B CA 1
ATOM 1785 C C . THR B 1 101 ? 5.404 22.280 32.653 1.00 39.71 101 THR B C 1
ATOM 1786 O O . THR B 1 101 ? 4.233 22.661 32.709 1.00 39.07 101 THR B O 1
ATOM 1790 N N . ASN B 1 102 ? 5.875 21.310 33.430 1.00 38.48 102 ASN B N 1
ATOM 1791 C CA . ASN B 1 102 ? 4.995 20.612 34.360 1.00 37.94 102 ASN B CA 1
ATOM 1792 C C . ASN B 1 102 ? 5.580 20.495 35.775 1.00 37.51 102 ASN B C 1
ATOM 1793 O O . ASN B 1 102 ? 6.589 19.825 35.984 1.00 36.81 102 ASN B O 1
ATOM 1798 N N . THR B 1 103 ? 4.924 21.133 36.742 1.00 36.34 103 THR B N 1
ATOM 1799 C CA . THR B 1 103 ? 5.387 21.137 38.129 1.00 35.38 103 THR B CA 1
ATOM 1800 C C . THR B 1 103 ? 5.740 19.762 38.700 1.00 34.90 103 THR B C 1
ATOM 1801 O O . THR B 1 103 ? 6.847 19.568 39.190 1.00 33.10 103 THR B O 1
ATOM 1805 N N . TYR B 1 104 ? 4.811 18.811 38.649 1.00 34.50 104 TYR B N 1
ATOM 1806 C CA . TYR B 1 104 ? 5.114 17.496 39.197 1.00 34.81 104 TYR B CA 1
ATOM 1807 C C . TYR B 1 104 ? 6.186 16.748 38.408 1.00 34.60 104 TYR B C 1
ATOM 1808 O O . TYR B 1 104 ? 6.905 15.923 38.973 1.00 35.01 104 TYR B O 1
ATOM 1817 N N . HIS B 1 105 ? 6.322 17.049 37.119 1.00 34.55 105 HIS B N 1
ATOM 1818 C CA . HIS B 1 105 ? 7.348 16.393 36.316 1.00 35.13 105 HIS B CA 1
ATOM 1819 C C . HIS B 1 105 ? 8.708 16.947 36.741 1.00 34.03 105 HIS B C 1
ATOM 1820 O O . HIS B 1 105 ? 9.715 16.234 36.739 1.00 33.40 105 HIS B O 1
ATOM 1827 N N . ILE B 1 106 ? 8.735 18.225 37.109 1.00 31.63 106 ILE B N 1
ATOM 1828 C CA . ILE B 1 106 ? 9.975 18.836 37.569 1.00 30.81 106 ILE B CA 1
ATOM 1829 C C . ILE B 1 106 ? 10.359 18.170 38.888 1.00 30.47 106 ILE B C 1
ATOM 1830 O O . ILE B 1 106 ? 11.531 17.857 39.115 1.00 30.38 106 ILE B O 1
ATOM 1835 N N . ILE B 1 107 ? 9.358 17.959 39.744 1.00 29.63 107 ILE B N 1
ATOM 1836 C CA . ILE B 1 107 ? 9.548 17.322 41.049 1.00 29.69 107 ILE B CA 1
ATOM 1837 C C . ILE B 1 107 ? 10.164 15.941 40.819 1.00 29.60 107 ILE B C 1
ATOM 1838 O O . ILE B 1 107 ? 11.118 15.553 41.495 1.00 27.92 107 ILE B O 1
ATOM 1843 N N . SER B 1 108 ? 9.610 15.206 39.854 1.00 29.22 108 SER B N 1
ATOM 1844 C CA . SER B 1 108 ? 10.116 13.877 39.531 1.00 29.72 108 SER B CA 1
ATOM 1845 C C . SER B 1 108 ? 11.590 13.934 39.135 1.00 28.46 108 SER B C 1
ATOM 1846 O O . SER B 1 108 ? 12.401 13.114 39.585 1.00 28.12 108 SER B O 1
ATOM 1849 N N . GLN B 1 109 ? 11.946 14.905 38.302 1.00 27.49 109 GLN B N 1
ATOM 1850 C CA . GLN B 1 109 ? 13.329 15.049 37.882 1.00 28.07 109 GLN B CA 1
ATOM 1851 C C . GLN B 1 109 ? 14.231 15.423 39.073 1.00 27.96 109 GLN B C 1
ATOM 1852 O O . GLN B 1 109 ? 15.353 14.920 39.184 1.00 27.43 109 GLN B O 1
ATOM 1858 N N . LEU B 1 110 ? 13.744 16.283 39.967 1.00 26.19 110 LEU B N 1
ATOM 1859 C CA . LEU B 1 110 ? 14.537 16.683 41.141 1.00 26.03 110 LEU B CA 1
ATOM 1860 C C . LEU B 1 110 ? 14.736 15.478 42.054 1.00 25.24 110 LEU B C 1
ATOM 1861 O O . LEU B 1 110 ? 15.810 15.280 42.610 1.00 26.39 110 LEU B O 1
ATOM 1866 N N . GLU B 1 111 ? 13.684 14.684 42.218 1.00 26.11 111 GLU B N 1
ATOM 1867 C CA . GLU B 1 111 ? 13.758 13.494 43.056 1.00 26.83 111 GLU B CA 1
ATOM 1868 C C . GLU B 1 111 ? 14.804 12.507 42.509 1.00 26.69 111 GLU B C 1
ATOM 1869 O O . GLU B 1 111 ? 15.616 11.971 43.268 1.00 27.09 111 GLU B O 1
ATOM 1875 N N . SER B 1 112 ? 14.790 12.269 41.199 1.00 26.57 112 SER B N 1
ATOM 1876 C CA . SER B 1 112 ? 15.766 11.353 40.604 1.00 27.92 112 SER B CA 1
ATOM 1877 C C . SER B 1 112 ? 17.193 11.867 40.757 1.00 26.72 112 SER B C 1
ATOM 1878 O O . SER B 1 112 ? 18.111 11.084 40.981 1.00 26.03 112 SER B O 1
ATOM 1881 N N . PHE B 1 113 ? 17.385 13.179 40.619 1.00 25.84 113 PHE B N 1
ATOM 1882 C CA . PHE B 1 113 ? 18.718 13.757 40.759 1.00 25.19 113 PHE B CA 1
ATOM 1883 C C . PHE B 1 113 ? 19.230 13.548 42.187 1.00 26.17 113 PHE B C 1
ATOM 1884 O O . PHE B 1 113 ? 20.362 13.126 42.386 1.00 26.12 113 PHE B O 1
ATOM 1892 N N . VAL B 1 114 ? 18.399 13.871 43.176 1.00 26.49 114 VAL B N 1
ATOM 1893 C CA . VAL B 1 114 ? 18.783 13.714 44.579 1.00 27.65 114 VAL B CA 1
ATOM 1894 C C . VAL B 1 114 ? 19.101 12.250 44.917 1.00 27.74 114 VAL B C 1
ATOM 1895 O O . VAL B 1 114 ? 20.094 11.965 45.598 1.00 26.27 114 VAL B O 1
ATOM 1899 N N . ASN B 1 115 ? 18.276 11.328 44.431 1.00 28.14 115 ASN B N 1
ATOM 1900 C CA . ASN B 1 115 ? 18.511 9.903 44.692 1.00 29.65 115 ASN B CA 1
ATOM 1901 C C . ASN B 1 115 ? 19.802 9.435 44.034 1.00 29.56 115 ASN B C 1
ATOM 1902 O O . ASN B 1 115 ? 20.524 8.613 44.596 1.00 29.45 115 ASN B O 1
ATOM 1907 N N . GLN B 1 116 ? 20.097 9.971 42.851 1.00 29.46 116 GLN B N 1
ATOM 1908 C CA . GLN B 1 116 ? 21.324 9.623 42.144 1.00 30.56 116 GLN B CA 1
ATOM 1909 C C . GLN B 1 116 ? 22.509 10.181 42.928 1.00 30.94 116 GLN B C 1
ATOM 1910 O O . GLN B 1 116 ? 23.536 9.524 43.083 1.00 30.65 116 GLN B O 1
ATOM 1916 N N . GLN B 1 117 ? 22.360 11.404 43.422 1.00 30.39 117 GLN B N 1
ATOM 1917 C CA . GLN B 1 117 ? 23.410 12.050 44.200 1.00 31.18 117 GLN B CA 1
ATOM 1918 C C . GLN B 1 117 ? 23.707 11.257 45.478 1.00 31.37 117 GLN B C 1
ATOM 1919 O O . GLN B 1 117 ? 24.870 11.051 45.840 1.00 31.88 117 GLN B O 1
ATOM 1925 N N . GLU B 1 118 ? 22.650 10.820 46.156 1.00 31.33 118 GLU B N 1
ATOM 1926 C CA . GLU B 1 118 ? 22.777 10.042 47.390 1.00 32.12 118 GLU B CA 1
ATOM 1927 C C . GLU B 1 118 ? 23.461 8.694 47.107 1.00 31.23 118 GLU B C 1
ATOM 1928 O O . GLU B 1 118 ? 24.271 8.218 47.905 1.00 30.64 118 GLU B O 1
ATOM 1934 N N . ALA B 1 119 ? 23.137 8.090 45.968 1.00 30.79 119 ALA B N 1
ATOM 1935 C CA . ALA B 1 119 ? 23.720 6.809 45.578 1.00 31.22 119 ALA B CA 1
ATOM 1936 C C . ALA B 1 119 ? 25.207 6.938 45.262 1.00 31.50 119 ALA B C 1
ATOM 1937 O O . ALA B 1 119 ? 26.008 6.075 45.639 1.00 31.67 119 ALA B O 1
ATOM 1939 N N . LEU B 1 120 ? 25.587 8.011 44.571 1.00 29.83 120 LEU B N 1
ATOM 1940 C CA . LEU B 1 120 ? 26.992 8.211 44.226 1.00 30.60 120 LEU B CA 1
ATOM 1941 C C . LEU B 1 120 ? 27.827 8.490 45.477 1.00 31.00 120 LEU B C 1
ATOM 1942 O O . LEU B 1 120 ? 28.977 8.060 45.568 1.00 29.62 120 LEU B O 1
ATOM 1947 N N . LYS B 1 121 ? 27.244 9.195 46.441 1.00 31.87 121 LYS B N 1
ATOM 1948 C CA . LYS B 1 121 ? 27.945 9.492 47.686 1.00 35.03 121 LYS B CA 1
ATOM 1949 C C . LYS B 1 121 ? 28.249 8.200 48.444 1.00 36.38 121 LYS B C 1
ATOM 1950 O O . LYS B 1 121 ? 29.331 8.042 49.006 1.00 37.33 121 LYS B O 1
ATOM 1956 N N . ASN B 1 122 ? 27.296 7.276 48.454 1.00 38.36 122 ASN B N 1
ATOM 1957 C CA . ASN B 1 122 ? 27.490 6.009 49.149 1.00 40.20 122 ASN B CA 1
ATOM 1958 C C . ASN B 1 122 ? 28.603 5.190 48.504 1.00 39.94 122 ASN B C 1
ATOM 1959 O O . ASN B 1 122 ? 29.413 4.578 49.193 1.00 40.81 122 ASN B O 1
ATOM 1964 N N . ILE B 1 123 ? 28.639 5.182 47.178 1.00 39.13 123 ILE B N 1
ATOM 1965 C CA . ILE B 1 123 ? 29.649 4.438 46.437 1.00 38.07 123 ILE B CA 1
ATOM 1966 C C . ILE B 1 123 ? 31.052 5.039 46.527 1.00 37.73 123 ILE B C 1
ATOM 1967 O O . ILE B 1 123 ? 32.041 4.306 46.583 1.00 37.06 123 ILE B O 1
ATOM 1972 N N . LEU B 1 124 ? 31.136 6.368 46.544 1.00 36.28 124 LEU B N 1
ATOM 1973 C CA . LEU B 1 124 ? 32.419 7.069 46.573 1.00 36.53 124 LEU B CA 1
ATOM 1974 C C . LEU B 1 124 ? 32.832 7.658 47.929 1.00 37.17 124 LEU B C 1
ATOM 1975 O O . LEU B 1 124 ? 33.860 8.332 48.028 1.00 37.24 124 LEU B O 1
ATOM 1980 N N . GLN B 1 125 ? 32.037 7.407 48.966 1.00 39.03 125 GLN B N 1
ATOM 1981 C CA . GLN B 1 125 ? 32.319 7.924 50.307 1.00 40.90 125 GLN B CA 1
ATOM 1982 C C . GLN B 1 125 ? 33.747 7.645 50.792 1.00 40.73 125 GLN B C 1
ATOM 1983 O O . GLN B 1 125 ? 34.387 8.518 51.379 1.00 39.29 125 GLN B O 1
ATOM 1989 N N . GLU B 1 126 ? 34.241 6.437 50.539 1.00 41.38 126 GLU B N 1
ATOM 1990 C CA . GLU B 1 126 ? 35.588 6.040 50.957 1.00 43.11 126 GLU B CA 1
ATOM 1991 C C . GLU B 1 126 ? 36.703 6.924 50.415 1.00 42.10 126 GLU B C 1
ATOM 1992 O O . GLU B 1 126 ? 37.757 7.051 51.034 1.00 42.47 126 GLU B O 1
ATOM 1998 N N . TYR B 1 127 ? 36.471 7.537 49.262 1.00 41.10 127 TYR B N 1
ATOM 1999 C CA . TYR B 1 127 ? 37.480 8.376 48.630 1.00 40.83 127 TYR B CA 1
ATOM 2000 C C . TYR B 1 127 ? 37.476 9.831 49.088 1.00 41.14 127 TYR B C 1
ATOM 2001 O O . TYR B 1 127 ? 38.277 10.635 48.613 1.00 39.91 127 TYR B O 1
ATOM 2010 N N . ALA B 1 128 ? 36.586 10.170 50.014 1.00 42.23 128 ALA B N 1
ATOM 2011 C CA . ALA B 1 128 ? 36.499 11.546 50.496 1.00 44.17 128 ALA B CA 1
ATOM 2012 C C . ALA B 1 128 ? 37.740 11.984 51.275 1.00 46.11 128 ALA B C 1
ATOM 2013 O O . ALA B 1 128 ? 38.386 11.170 51.936 1.00 45.93 128 ALA B O 1
ATOM 2015 N N . LYS B 1 129 ? 38.070 13.271 51.190 1.00 47.89 129 LYS B N 1
ATOM 2016 C CA . LYS B 1 129 ? 39.225 13.817 51.899 1.00 50.63 129 LYS B CA 1
ATOM 2017 C C . LYS B 1 129 ? 38.994 13.716 53.398 1.00 52.80 129 LYS B C 1
ATOM 2018 O O . LYS B 1 129 ? 37.876 13.457 53.847 1.00 53.84 129 LYS B O 1
ATOM 2024 N N . VAL B 1 130 ? 40.053 13.929 54.169 1.00 55.47 130 VAL B N 1
ATOM 2025 C CA . VAL B 1 130 ? 39.983 13.863 55.626 1.00 57.20 130 VAL B CA 1
ATOM 2026 C C . VAL B 1 130 ? 38.981 14.874 56.200 1.00 58.51 130 VAL B C 1
ATOM 2027 O O . VAL B 1 130 ? 38.129 14.514 57.009 1.00 99.99 130 VAL B O 1
ATOM 2031 N N . LEU C 1 1 ? 13.606 47.551 101.619 1.00 59.22 1 LEU C N 1
ATOM 2032 C CA . LEU C 1 1 ? 14.841 47.173 102.362 1.00 59.02 1 LEU C CA 1
ATOM 2033 C C . LEU C 1 1 ? 14.497 46.346 103.594 1.00 58.52 1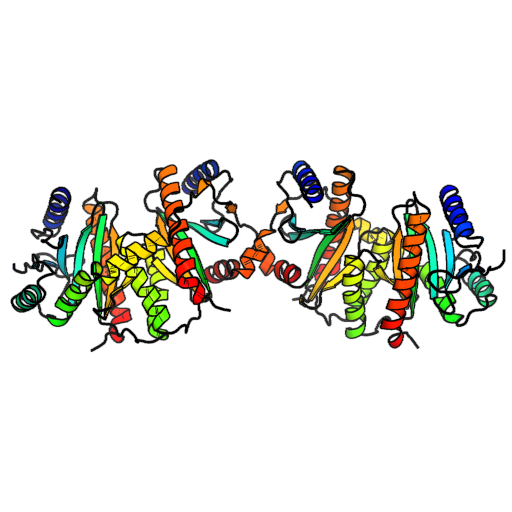 LEU C C 1
ATOM 2034 O O . LEU C 1 1 ? 15.279 45.494 104.024 1.00 58.56 1 LEU C O 1
ATOM 2039 N N . GLN C 1 2 ? 13.327 46.600 104.167 1.00 58.07 2 GLN C N 1
ATOM 2040 C CA . GLN C 1 2 ? 12.899 45.859 105.343 1.00 57.08 2 GLN C CA 1
ATOM 2041 C C . GLN C 1 2 ? 12.857 44.375 104.997 1.00 56.03 2 GLN C C 1
ATOM 2042 O O . GLN C 1 2 ? 13.265 43.529 105.794 1.00 56.03 2 GLN C O 1
ATOM 2048 N N . ALA C 1 3 ? 12.368 44.066 103.800 1.00 54.85 3 ALA C N 1
ATOM 2049 C CA . ALA C 1 3 ? 12.287 42.684 103.335 1.00 53.91 3 ALA C CA 1
ATOM 2050 C C . ALA C 1 3 ? 13.689 42.081 103.230 1.00 52.96 3 ALA C C 1
ATOM 2051 O O . ALA C 1 3 ? 13.915 40.942 103.644 1.00 53.18 3 ALA C O 1
ATOM 2053 N N . HIS C 1 4 ? 14.627 42.849 102.676 1.00 51.89 4 HIS C N 1
ATOM 2054 C CA . HIS C 1 4 ? 16.006 42.389 102.529 1.00 51.18 4 HIS C CA 1
ATOM 2055 C C . HIS C 1 4 ? 16.608 42.083 103.900 1.00 50.91 4 HIS C C 1
ATOM 2056 O O . HIS C 1 4 ? 17.262 41.058 104.091 1.00 50.97 4 HIS C O 1
ATOM 2063 N N . GLN C 1 5 ? 16.379 42.982 104.852 1.00 50.94 5 GLN C N 1
ATOM 2064 C CA . GLN C 1 5 ? 16.895 42.818 106.204 1.00 50.76 5 GLN C CA 1
ATOM 2065 C C . GLN C 1 5 ? 16.351 41.562 106.879 1.00 51.09 5 GLN C C 1
ATOM 2066 O O . GLN C 1 5 ? 17.059 40.900 107.635 1.00 51.00 5 GLN C O 1
ATOM 2072 N N . ASP C 1 6 ? 15.097 41.228 106.603 1.00 51.36 6 ASP C N 1
ATOM 2073 C CA . ASP C 1 6 ? 14.502 40.038 107.199 1.00 51.66 6 ASP C CA 1
ATOM 2074 C C . ASP C 1 6 ? 15.138 38.785 106.633 1.00 51.38 6 ASP C C 1
ATOM 2075 O O . ASP C 1 6 ? 15.478 37.855 107.369 1.00 50.86 6 ASP C O 1
ATOM 2080 N N . ILE C 1 7 ? 15.305 38.771 105.316 1.00 51.17 7 ILE C N 1
ATOM 2081 C CA . ILE C 1 7 ? 15.910 37.637 104.639 1.00 50.59 7 ILE C CA 1
ATOM 2082 C C . ILE C 1 7 ? 17.340 37.408 105.132 1.00 50.35 7 ILE C C 1
ATOM 2083 O O . ILE C 1 7 ? 17.715 36.280 105.465 1.00 50.08 7 ILE C O 1
ATOM 2088 N N . ILE C 1 8 ? 18.133 38.476 105.191 1.00 50.15 8 ILE C N 1
ATOM 2089 C CA . ILE C 1 8 ? 19.519 38.361 105.636 1.00 49.96 8 ILE C CA 1
ATOM 2090 C C . ILE C 1 8 ? 19.613 37.941 107.111 1.00 49.85 8 ILE C C 1
ATOM 2091 O O . ILE C 1 8 ? 20.560 37.264 107.509 1.00 49.71 8 ILE C O 1
ATOM 2096 N N . ALA C 1 9 ? 18.627 38.324 107.918 1.00 50.02 9 ALA C N 1
ATOM 2097 C CA . ALA C 1 9 ? 18.628 37.953 109.334 1.00 49.75 9 ALA C CA 1
ATOM 2098 C C . ALA C 1 9 ? 18.391 36.447 109.483 1.00 49.98 9 ALA C C 1
ATOM 2099 O O . ALA C 1 9 ? 19.037 35.781 110.300 1.00 49.95 9 ALA C O 1
ATOM 2101 N N . ASN C 1 10 ? 17.461 35.920 108.690 1.00 50.09 10 ASN C N 1
ATOM 2102 C CA . ASN C 1 10 ? 17.140 34.497 108.716 1.00 50.47 10 ASN C CA 1
ATOM 2103 C C . ASN C 1 10 ? 18.360 33.671 108.351 1.00 50.15 10 ASN C C 1
ATOM 2104 O O . ASN C 1 10 ? 18.597 32.610 108.930 1.00 50.42 10 ASN C O 1
ATOM 2109 N N . ILE C 1 11 ? 19.129 34.157 107.381 1.00 49.90 11 ILE C N 1
ATOM 2110 C CA . ILE C 1 11 ? 20.339 33.465 106.949 1.00 49.40 11 ILE C CA 1
ATOM 2111 C C . ILE C 1 11 ? 21.372 33.469 108.069 1.00 49.57 11 ILE C C 1
ATOM 2112 O O . ILE C 1 11 ? 22.109 32.502 108.252 1.00 49.24 11 ILE C O 1
ATOM 2117 N N . GLY C 1 12 ? 21.421 34.566 108.816 1.00 50.73 12 GLY C N 1
ATOM 2118 C CA . GLY C 1 12 ? 22.368 34.678 109.909 1.00 52.11 12 GLY C CA 1
ATOM 2119 C C . GLY C 1 12 ? 22.163 33.636 110.993 1.00 53.13 12 GLY C C 1
ATOM 2120 O O . GLY C 1 12 ? 23.132 33.109 111.541 1.00 53.22 12 GLY C O 1
ATOM 2121 N N . GLU C 1 13 ? 20.904 33.341 111.308 1.00 54.58 13 GLU C N 1
ATOM 2122 C CA . GLU C 1 13 ? 20.586 32.349 112.332 1.00 55.75 13 GLU C CA 1
ATOM 2123 C C . GLU C 1 13 ? 21.028 30.969 111.869 1.00 55.62 13 GLU C C 1
ATOM 2124 O O . GLU C 1 13 ? 21.504 30.157 112.662 1.00 55.44 13 GLU C O 1
ATOM 2130 N N . LYS C 1 14 ? 20.866 30.713 110.576 1.00 55.13 14 LYS C N 1
ATOM 2131 C CA . LYS C 1 14 ? 21.258 29.438 110.001 1.00 55.15 14 LYS C CA 1
ATOM 2132 C C . LYS C 1 14 ? 22.768 29.290 110.080 1.00 54.67 14 LYS C C 1
ATOM 2133 O O . LYS C 1 14 ? 23.282 28.211 110.369 1.00 54.91 14 LYS C O 1
ATOM 2139 N N . LEU C 1 15 ? 23.476 30.387 109.826 1.00 54.08 15 LEU C N 1
ATOM 2140 C CA . LEU C 1 15 ? 24.933 30.380 109.839 1.00 53.67 15 LEU C CA 1
ATOM 2141 C C . LEU C 1 15 ? 25.551 30.664 111.205 1.00 53.26 15 LEU C C 1
ATOM 2142 O O . LEU C 1 15 ? 26.746 30.442 111.404 1.00 52.61 15 LEU C O 1
ATOM 2147 N N . GLY C 1 16 ? 24.747 31.171 112.134 1.00 53.37 16 GLY C N 1
ATOM 2148 C CA . GLY C 1 16 ? 25.250 31.456 113.469 1.00 53.91 16 GLY C CA 1
ATOM 2149 C C . GLY C 1 16 ? 25.925 32.803 113.694 1.00 53.86 16 GLY C C 1
ATOM 2150 O O . GLY C 1 16 ? 26.942 32.882 114.390 1.00 53.76 16 GLY C O 1
ATOM 2151 N N . LEU C 1 17 ? 25.373 33.861 113.109 1.00 53.41 17 LEU C N 1
ATOM 2152 C CA . LEU C 1 17 ? 25.921 35.206 113.276 1.00 53.18 17 LEU C CA 1
ATOM 2153 C C . LEU C 1 17 ? 24.874 36.252 112.926 1.00 52.50 17 LEU C C 1
ATOM 2154 O O . LEU C 1 17 ? 24.001 36.012 112.098 1.00 52.69 17 LEU C O 1
ATOM 2159 N N . PRO C 1 18 ? 24.947 37.429 113.567 1.00 51.75 18 PRO C N 1
ATOM 2160 C CA . PRO C 1 18 ? 24.013 38.537 113.350 1.00 50.99 18 PRO C CA 1
ATOM 2161 C C . PRO C 1 18 ? 24.229 39.300 112.049 1.00 50.39 18 PRO C C 1
ATOM 2162 O O . PRO C 1 18 ? 24.613 40.468 112.070 1.00 50.74 18 PRO C O 1
ATOM 2166 N N . LEU C 1 19 ? 23.977 38.644 110.920 1.00 49.20 19 LEU C N 1
ATOM 2167 C CA . LEU C 1 19 ? 24.137 39.290 109.621 1.00 47.62 19 LEU C CA 1
ATOM 2168 C C . LEU C 1 19 ? 23.078 40.371 109.459 1.00 46.41 19 LEU C C 1
ATOM 2169 O O . LEU C 1 19 ? 21.997 40.283 110.033 1.00 46.41 19 LEU C O 1
ATOM 2174 N N . THR C 1 20 ? 23.400 41.391 108.673 1.00 45.51 20 THR C N 1
ATOM 2175 C CA . THR C 1 20 ? 22.482 42.492 108.411 1.00 44.07 20 THR C CA 1
ATOM 2176 C C . THR C 1 20 ? 23.121 43.388 107.356 1.00 43.77 20 THR C C 1
ATOM 2177 O O . THR C 1 20 ? 24.321 43.277 107.095 1.00 43.11 20 THR C O 1
ATOM 2181 N N . PHE C 1 21 ? 22.321 44.257 106.744 1.00 43.53 21 PHE C N 1
ATOM 2182 C CA . PHE C 1 21 ? 22.834 45.169 105.727 1.00 43.93 21 PHE C CA 1
ATOM 2183 C C . PHE C 1 21 ? 23.124 46.523 106.368 1.00 43.80 21 PHE C C 1
ATOM 2184 O O . PHE C 1 21 ? 22.383 46.971 107.239 1.00 43.99 21 PHE C O 1
ATOM 2192 N N . ASP C 1 22 ? 24.205 47.167 105.940 1.00 43.82 22 ASP C N 1
ATOM 2193 C CA . ASP C 1 22 ? 24.571 48.464 106.489 1.00 43.94 22 ASP C CA 1
ATOM 2194 C C . ASP C 1 22 ? 24.015 49.612 105.650 1.00 44.46 22 ASP C C 1
ATOM 2195 O O . ASP C 1 22 ? 23.152 49.410 104.795 1.00 44.21 22 ASP C O 1
ATOM 2200 N N . ASP C 1 23 ? 24.509 50.819 105.903 1.00 44.70 23 ASP C N 1
ATOM 2201 C CA . ASP C 1 23 ? 24.043 51.994 105.178 1.00 44.98 23 ASP C CA 1
ATOM 2202 C C . ASP C 1 23 ? 24.440 51.997 103.707 1.00 44.09 23 ASP C C 1
ATOM 2203 O O . ASP C 1 23 ? 23.897 52.768 102.916 1.00 43.54 23 ASP C O 1
ATOM 2208 N N . ASN C 1 24 ? 25.384 51.135 103.340 1.00 43.06 24 ASN C N 1
ATOM 2209 C CA . ASN C 1 24 ? 25.828 51.046 101.953 1.00 42.73 24 ASN C CA 1
ATOM 2210 C C . ASN C 1 24 ? 25.115 49.888 101.262 1.00 42.58 24 ASN C C 1
ATOM 2211 O O . ASN C 1 24 ? 25.437 49.540 100.128 1.00 42.32 24 ASN C O 1
ATOM 2216 N N . ASN C 1 25 ? 24.145 49.302 101.960 1.00 42.29 25 ASN C N 1
ATOM 2217 C CA . ASN C 1 25 ? 23.383 48.166 101.455 1.00 41.83 25 ASN C CA 1
ATOM 2218 C C . ASN C 1 25 ? 24.299 46.959 101.310 1.00 40.53 25 ASN C C 1
ATOM 2219 O O . ASN C 1 25 ? 24.019 46.039 100.540 1.00 40.44 25 ASN C O 1
ATOM 2224 N N . GLN C 1 26 ? 25.386 46.972 102.075 1.00 39.32 26 GLN C N 1
ATOM 2225 C CA . GLN C 1 26 ? 26.381 45.903 102.060 1.00 38.39 26 GLN C CA 1
ATOM 2226 C C . GLN C 1 26 ? 26.445 45.119 103.375 1.00 38.16 26 GLN C C 1
ATOM 2227 O O . GLN C 1 26 ? 26.005 45.595 104.423 1.00 37.82 26 GLN C O 1
ATOM 2233 N N . CYS C 1 27 ? 27.013 43.919 103.300 1.00 37.73 27 CYS C N 1
ATOM 2234 C CA . CYS C 1 27 ? 27.219 43.062 104.468 1.00 37.93 27 CYS C CA 1
ATOM 2235 C C . CYS C 1 27 ? 28.562 42.378 104.245 1.00 37.13 27 CYS C C 1
ATOM 2236 O O . CYS C 1 27 ? 28.647 41.366 103.541 1.00 35.85 27 CYS C O 1
ATOM 2239 N N . LEU C 1 28 ? 29.613 42.955 104.829 1.00 36.09 28 LEU C N 1
ATOM 2240 C CA . LEU C 1 28 ? 30.971 42.446 104.684 1.00 36.09 28 LEU C CA 1
ATOM 2241 C C . LEU C 1 28 ? 31.254 41.185 105.494 1.00 36.30 28 LEU C C 1
ATOM 2242 O O . LEU C 1 28 ? 30.873 41.078 106.662 1.00 35.47 28 LEU C O 1
ATOM 2247 N N . LEU C 1 29 ? 31.952 40.248 104.861 1.00 36.18 29 LEU C N 1
ATOM 2248 C CA . LEU C 1 29 ? 32.289 38.976 105.487 1.00 37.57 29 LEU C CA 1
ATOM 2249 C C . LEU C 1 29 ? 33.736 38.609 105.234 1.00 38.43 29 LEU C C 1
ATOM 2250 O O . LEU C 1 29 ? 34.334 39.036 104.246 1.00 38.24 29 LEU C O 1
ATOM 2255 N N . LEU C 1 30 ? 34.288 37.804 106.136 1.00 38.57 30 LEU C N 1
ATOM 2256 C CA . LEU C 1 30 ? 35.649 37.312 106.013 1.00 38.81 30 LEU C CA 1
ATOM 2257 C C . LEU C 1 30 ? 35.577 35.798 106.166 1.00 39.28 30 LEU C C 1
ATOM 2258 O O . LEU C 1 30 ? 34.958 35.299 107.104 1.00 38.71 30 LEU C O 1
ATOM 2263 N N . LEU C 1 31 ? 36.187 35.072 105.237 1.00 40.80 31 LEU C N 1
ATOM 2264 C CA . LEU C 1 31 ? 36.201 33.618 105.310 1.00 42.38 31 LEU C CA 1
ATOM 2265 C C . LEU C 1 31 ? 37.627 33.198 105.580 1.00 43.52 31 LEU C C 1
ATOM 2266 O O . LEU C 1 31 ? 38.558 33.689 104.943 1.00 42.79 31 LEU C O 1
ATOM 2271 N N . ASP C 1 32 ? 37.787 32.283 106.530 1.00 45.76 32 ASP C N 1
ATOM 2272 C CA . ASP C 1 32 ? 39.098 31.814 106.959 1.00 47.11 32 ASP C CA 1
ATOM 2273 C C . ASP C 1 32 ? 39.934 33.048 107.281 1.00 46.66 32 ASP C C 1
ATOM 2274 O O . ASP C 1 32 ? 39.506 33.881 108.075 1.00 46.76 32 ASP C O 1
ATOM 2279 N N . SER C 1 33 ? 41.097 33.209 106.672 1.00 46.94 33 SER C N 1
ATOM 2280 C CA . SER C 1 33 ? 41.912 34.369 107.000 1.00 47.71 33 SER C CA 1
ATOM 2281 C C . SER C 1 33 ? 42.132 35.414 105.911 1.00 47.07 33 SER C C 1
ATOM 2282 O O . SER C 1 33 ? 42.473 36.556 106.220 1.00 46.42 33 SER C O 1
ATOM 2285 N N . ASP C 1 34 ? 41.929 35.045 104.649 1.00 46.66 34 ASP C N 1
ATOM 2286 C CA . ASP C 1 34 ? 42.186 35.985 103.563 1.00 45.57 34 ASP C CA 1
ATOM 2287 C C . ASP C 1 34 ? 41.169 36.048 102.418 1.00 44.05 34 ASP C C 1
ATOM 2288 O O . ASP C 1 34 ? 41.513 36.461 101.310 1.00 44.16 34 ASP C O 1
ATOM 2293 N N . ILE C 1 35 ? 39.930 35.647 102.677 1.00 42.11 35 ILE C N 1
ATOM 2294 C CA . ILE C 1 35 ? 38.884 35.684 101.657 1.00 40.65 35 ILE C CA 1
ATOM 2295 C C . ILE C 1 35 ? 37.812 36.698 102.045 1.00 38.89 35 ILE C C 1
ATOM 2296 O O . ILE C 1 35 ? 37.026 36.462 102.963 1.00 39.35 35 ILE C O 1
ATOM 2301 N N . PHE C 1 36 ? 37.787 37.827 101.341 1.00 37.09 36 PHE C N 1
ATOM 2302 C CA . PHE C 1 36 ? 36.820 38.884 101.616 1.00 35.24 36 PHE C CA 1
ATOM 2303 C C . PHE C 1 36 ? 35.642 38.840 100.662 1.00 35.54 36 PHE C C 1
ATOM 2304 O O . PHE C 1 36 ? 35.801 38.868 99.437 1.00 33.71 36 PHE C O 1
ATOM 2312 N N . THR C 1 37 ? 34.456 38.791 101.252 1.00 35.81 37 THR C N 1
ATOM 2313 C CA . THR C 1 37 ? 33.219 38.687 100.509 1.00 35.34 37 THR C CA 1
ATOM 2314 C C . THR C 1 37 ? 32.189 39.681 100.994 1.00 35.60 37 THR C C 1
ATOM 2315 O O . THR C 1 37 ? 32.190 40.079 102.159 1.00 36.63 37 THR C O 1
ATOM 2319 N N . SER C 1 38 ? 31.289 40.062 100.098 1.00 35.29 38 SER C N 1
ATOM 2320 C CA . SER C 1 38 ? 30.236 40.994 100.448 1.00 36.04 38 SER C CA 1
ATOM 2321 C C . SER C 1 38 ? 28.893 40.616 99.823 1.00 35.56 38 SER C C 1
ATOM 2322 O O . SER C 1 38 ? 28.835 40.243 98.649 1.00 35.65 38 SER C O 1
ATOM 2325 N N . ILE C 1 39 ? 27.826 40.690 100.622 1.00 34.79 39 ILE C N 1
ATOM 2326 C CA . ILE C 1 39 ? 26.471 40.413 100.147 1.00 35.26 39 ILE C CA 1
ATOM 2327 C C . ILE C 1 39 ? 25.837 41.796 100.017 1.00 35.35 39 ILE C C 1
ATOM 2328 O O . ILE C 1 39 ? 25.838 42.575 100.971 1.00 34.62 39 ILE C O 1
ATOM 2333 N N . GLU C 1 40 ? 25.303 42.092 98.836 1.00 35.86 40 GLU C N 1
ATOM 2334 C CA . GLU C 1 40 ? 24.730 43.406 98.543 1.00 36.08 40 GLU C CA 1
ATOM 2335 C C . GLU C 1 40 ? 23.271 43.394 98.107 1.00 37.22 40 GLU C C 1
ATOM 2336 O O . GLU C 1 40 ? 22.896 42.678 97.175 1.00 36.49 40 GLU C O 1
ATOM 2342 N N . ALA C 1 41 ? 22.454 44.204 98.773 1.00 38.42 41 ALA C N 1
ATOM 2343 C CA . ALA C 1 41 ? 21.041 44.306 98.435 1.00 40.07 41 ALA C CA 1
ATOM 2344 C C . ALA C 1 41 ? 20.906 45.333 97.317 1.00 41.61 41 ALA C C 1
ATOM 2345 O O . ALA C 1 41 ? 21.335 46.478 97.465 1.00 41.11 41 ALA C O 1
ATOM 2347 N N . LYS C 1 42 ? 20.314 44.928 96.197 1.00 43.45 42 LYS C N 1
ATOM 2348 C CA . LYS C 1 42 ? 20.160 45.843 95.070 1.00 45.08 42 LYS C CA 1
ATOM 2349 C C . LYS C 1 42 ? 18.824 45.689 94.343 1.00 46.32 42 LYS C C 1
ATOM 2350 O O . LYS C 1 42 ? 18.688 44.869 93.432 1.00 46.10 42 LYS C O 1
ATOM 2356 N N . ASP C 1 43 ? 17.847 46.498 94.744 1.00 47.71 43 ASP C N 1
ATOM 2357 C CA . ASP C 1 43 ? 16.517 46.464 94.148 1.00 48.63 43 ASP C CA 1
ATOM 2358 C C . ASP C 1 43 ? 15.883 45.095 94.366 1.00 48.90 43 ASP C C 1
ATOM 2359 O O . ASP C 1 43 ? 15.937 44.548 95.466 1.00 49.95 43 ASP C O 1
ATOM 2364 N N . ASP C 1 44 ? 15.296 44.535 93.314 1.00 48.62 44 ASP C N 1
ATOM 2365 C CA . ASP C 1 44 ? 14.982 43.074 93.360 1.00 48.48 44 ASP C CA 1
ATOM 2366 C C . ASP C 1 44 ? 15.968 41.904 93.348 1.00 47.16 44 ASP C C 1
ATOM 2367 O O . ASP C 1 44 ? 15.563 40.752 93.190 1.00 47.45 44 ASP C O 1
ATOM 2372 N N . ILE C 1 45 ? 17.257 42.187 93.510 1.00 44.51 45 ILE C N 1
ATOM 2373 C CA . ILE C 1 45 ? 18.250 41.117 93.529 1.00 42.22 45 ILE C CA 1
ATOM 2374 C C . ILE C 1 45 ? 19.326 41.364 94.578 1.00 40.24 45 ILE C C 1
ATOM 2375 O O . ILE C 1 45 ? 19.387 42.428 95.183 1.00 40.80 45 ILE C O 1
ATOM 2380 N N . TRP C 1 46 ? 20.170 40.360 94.784 1.00 38.83 46 TRP C N 1
ATOM 2381 C CA . TRP C 1 46 ? 21.295 40.458 95.704 1.00 36.39 46 TRP C CA 1
ATOM 2382 C C . TRP C 1 46 ? 22.534 40.191 94.861 1.00 35.37 46 TRP C C 1
ATOM 2383 O O . TRP C 1 46 ? 22.516 39.335 93.976 1.00 35.76 46 TRP C O 1
ATOM 2394 N N . LEU C 1 47 ? 23.604 40.928 95.121 1.00 33.03 47 LEU C N 1
ATOM 2395 C CA . LEU C 1 47 ? 24.846 40.714 94.404 1.00 31.64 47 LEU C CA 1
ATOM 2396 C C . LEU C 1 47 ? 25.875 40.187 95.399 1.00 30.95 47 LEU C C 1
ATOM 2397 O O . LEU C 1 47 ? 25.950 40.660 96.536 1.00 29.92 47 LEU C O 1
ATOM 2402 N N . LEU C 1 48 ? 26.641 39.190 94.981 1.00 30.75 48 LEU C N 1
ATOM 2403 C CA . LEU C 1 48 ? 27.701 38.668 95.821 1.00 30.99 48 LEU C CA 1
ATOM 2404 C C . LEU C 1 48 ? 28.960 39.238 95.200 1.00 30.94 48 LEU C C 1
ATOM 2405 O O . LEU C 1 48 ? 29.185 39.084 94.001 1.00 30.43 48 LEU C O 1
ATOM 2410 N N . ASN C 1 49 ? 29.757 39.928 96.012 1.00 30.39 49 ASN C N 1
ATOM 2411 C CA . ASN C 1 49 ? 31.005 40.531 95.557 1.00 29.79 49 ASN C CA 1
ATOM 2412 C C . ASN C 1 49 ? 32.169 39.797 96.209 1.00 29.47 49 ASN C C 1
ATOM 2413 O O . ASN C 1 49 ? 32.162 39.563 97.414 1.00 31.13 49 ASN C O 1
ATOM 2418 N N . GLY C 1 50 ? 33.169 39.446 95.417 1.00 29.42 50 GLY C N 1
ATOM 2419 C CA . GLY C 1 50 ? 34.311 38.736 95.956 1.00 30.09 50 GLY C CA 1
ATOM 2420 C C . GLY C 1 50 ? 35.667 39.266 95.547 1.00 30.49 50 GLY C C 1
ATOM 2421 O O . GLY C 1 50 ? 35.995 39.331 94.360 1.00 29.75 50 GLY C O 1
ATOM 2422 N N . MET C 1 51 ? 36.465 39.639 96.549 1.00 31.23 51 MET C N 1
ATOM 2423 C CA . MET C 1 51 ? 37.813 40.142 96.320 1.00 31.89 51 MET C CA 1
ATOM 2424 C C . MET C 1 51 ? 38.638 39.003 95.741 1.00 31.93 51 MET C C 1
ATOM 2425 O O . MET C 1 51 ? 38.672 37.916 96.318 1.00 32.68 51 MET C O 1
ATOM 2430 N N . ILE C 1 52 ? 39.296 39.243 94.613 1.00 30.45 52 ILE C N 1
ATOM 2431 C CA . ILE C 1 52 ? 40.154 38.228 94.015 1.00 30.60 52 ILE C CA 1
ATOM 2432 C C . ILE C 1 52 ? 41.602 38.677 94.224 1.00 31.72 52 ILE C C 1
ATOM 2433 O O . ILE C 1 52 ? 42.309 38.109 95.062 1.00 32.72 52 ILE C O 1
ATOM 2438 N N . ILE C 1 53 ? 42.039 39.704 93.490 1.00 31.66 53 ILE C N 1
ATOM 2439 C CA . ILE C 1 53 ? 43.408 40.224 93.630 1.00 32.16 53 ILE C CA 1
ATOM 2440 C C . ILE C 1 53 ? 43.579 41.672 93.167 1.00 32.90 53 ILE C C 1
ATOM 2441 O O . ILE C 1 53 ? 42.846 42.149 92.293 1.00 32.50 53 ILE C O 1
ATOM 2446 N N . PRO C 1 54 ? 44.528 42.402 93.783 1.00 33.15 54 PRO C N 1
ATOM 2447 C CA . PRO C 1 54 ? 44.762 43.783 93.353 1.00 32.57 54 PRO C CA 1
ATOM 2448 C C . PRO C 1 54 ? 45.549 43.490 92.082 1.00 32.37 54 PRO C C 1
ATOM 2449 O O . PRO C 1 54 ? 46.418 42.614 92.084 1.00 32.96 54 PRO C O 1
ATOM 2453 N N . LEU C 1 55 ? 45.249 44.182 90.991 1.00 31.12 55 LEU C N 1
ATOM 2454 C CA . LEU C 1 55 ? 45.913 43.867 89.736 1.00 30.78 55 LEU C CA 1
ATOM 2455 C C . LEU C 1 55 ? 46.267 45.093 88.930 1.00 30.61 55 LEU C C 1
ATOM 2456 O O . LEU C 1 55 ? 45.473 46.023 88.826 1.00 29.33 55 LEU C O 1
ATOM 2461 N N . SER C 1 56 ? 47.457 45.062 88.338 1.00 30.98 56 SER C N 1
ATOM 2462 C CA . SER C 1 56 ? 47.952 46.155 87.518 1.00 31.49 56 SER C CA 1
ATOM 2463 C C . SER C 1 56 ? 47.078 46.413 86.295 1.00 31.95 56 SER C C 1
ATOM 2464 O O . SER C 1 56 ? 46.685 45.480 85.590 1.00 31.99 56 SER C O 1
ATOM 2467 N N . PRO C 1 57 ? 46.758 47.691 86.028 1.00 32.71 57 PRO C N 1
ATOM 2468 C CA . PRO C 1 57 ? 45.928 48.030 84.867 1.00 32.41 57 PRO C CA 1
ATOM 2469 C C . PRO C 1 57 ? 46.668 47.750 83.558 1.00 32.94 57 PRO C C 1
ATOM 2470 O O . PRO C 1 57 ? 46.066 47.731 82.480 1.00 32.58 57 PRO C O 1
ATOM 2474 N N . VAL C 1 58 ? 47.980 47.539 83.661 1.00 32.45 58 VAL C N 1
ATOM 2475 C CA . VAL C 1 58 ? 48.806 47.234 82.495 1.00 31.71 58 VAL C CA 1
ATOM 2476 C C . VAL C 1 58 ? 49.543 45.915 82.711 1.00 31.76 58 VAL C C 1
ATOM 2477 O O . VAL C 1 58 ? 50.727 45.788 82.403 1.00 31.38 58 VAL C O 1
ATOM 2481 N N . CYS C 1 59 ? 48.827 44.926 83.235 1.00 31.58 59 CYS C N 1
ATOM 2482 C CA . CYS C 1 59 ? 49.405 43.607 83.490 1.00 31.78 59 CYS C CA 1
ATOM 2483 C C . CYS C 1 59 ? 49.865 42.870 82.232 1.00 32.28 59 CYS C C 1
ATOM 2484 O O . CYS C 1 59 ? 50.591 41.882 82.317 1.00 32.77 59 CYS C O 1
ATOM 2487 N N . GLY C 1 60 ? 49.443 43.334 81.062 1.00 32.48 60 GLY C N 1
ATOM 2488 C CA . GLY C 1 60 ? 49.867 42.672 79.838 1.00 33.66 60 GLY C CA 1
ATOM 2489 C C . GLY C 1 60 ? 48.841 41.747 79.192 1.00 33.39 60 GLY C C 1
ATOM 2490 O O . GLY C 1 60 ? 47.958 41.215 79.861 1.00 33.02 60 GLY C O 1
ATOM 2491 N N . ASP C 1 61 ? 48.981 41.544 77.885 1.00 33.73 61 ASP C N 1
ATOM 2492 C CA . ASP C 1 61 ? 48.066 40.698 77.116 1.00 34.21 61 ASP C CA 1
ATOM 2493 C C . ASP C 1 61 ? 47.855 39.308 77.686 1.00 33.73 61 ASP C C 1
ATOM 2494 O O . ASP C 1 61 ? 46.720 38.868 77.860 1.00 32.94 61 ASP C O 1
ATOM 2499 N N . SER C 1 62 ? 48.947 38.610 77.972 1.00 33.81 62 SER C N 1
ATOM 2500 C CA . SER C 1 62 ? 48.842 37.259 78.494 1.00 34.36 62 SER C CA 1
ATOM 2501 C C . SER C 1 62 ? 47.937 37.124 79.722 1.00 34.05 62 SER C C 1
ATOM 2502 O O . SER C 1 62 ? 47.110 36.210 79.788 1.00 34.14 62 SER C O 1
ATOM 2505 N N . ILE C 1 63 ? 48.075 38.022 80.693 1.00 32.98 63 ILE C N 1
ATOM 2506 C CA . ILE C 1 63 ? 47.251 37.932 81.898 1.00 31.77 63 ILE C CA 1
ATOM 2507 C C . ILE C 1 63 ? 45.791 38.331 81.665 1.00 31.14 63 ILE C C 1
ATOM 2508 O O . ILE C 1 63 ? 44.883 37.647 82.132 1.00 29.80 63 ILE C O 1
ATOM 2513 N N . TRP C 1 64 ? 45.563 39.434 80.955 1.00 30.84 64 TRP C N 1
ATOM 2514 C CA . TRP C 1 64 ? 44.197 39.876 80.658 1.00 30.42 64 TRP C CA 1
ATOM 2515 C C . TRP C 1 64 ? 43.451 38.776 79.888 1.00 30.67 64 TRP C C 1
ATOM 2516 O O . TRP C 1 64 ? 42.310 38.449 80.208 1.00 29.01 64 TRP C O 1
ATOM 2527 N N . ARG C 1 65 ? 44.101 38.228 78.862 1.00 31.31 65 ARG C N 1
ATOM 2528 C CA . ARG C 1 65 ? 43.498 37.175 78.041 1.00 33.64 65 ARG C CA 1
ATOM 2529 C C . ARG C 1 65 ? 43.143 35.940 78.861 1.00 33.37 65 ARG C C 1
ATOM 2530 O O . ARG C 1 65 ? 42.104 35.316 78.638 1.00 34.52 65 ARG C O 1
ATOM 2538 N N . GLN C 1 66 ? 44.010 35.576 79.801 1.00 33.37 66 GLN C N 1
ATOM 2539 C CA . GLN C 1 66 ? 43.760 34.414 80.648 1.00 32.94 66 GLN C CA 1
ATOM 2540 C C . GLN C 1 66 ? 42.500 34.651 81.480 1.00 32.46 66 GLN C C 1
ATOM 2541 O O . GLN C 1 66 ? 41.656 33.763 81.630 1.00 31.86 66 GLN C O 1
ATOM 2547 N N . ILE C 1 67 ? 42.377 35.857 82.026 1.00 31.57 67 ILE C N 1
ATOM 2548 C CA . ILE C 1 67 ? 41.220 36.198 82.838 1.00 30.18 67 ILE C CA 1
ATOM 2549 C C . ILE C 1 67 ? 39.944 36.187 81.987 1.00 29.59 67 ILE C C 1
ATOM 2550 O O . ILE C 1 67 ? 38.902 35.699 82.423 1.00 29.05 67 ILE C O 1
ATOM 2555 N N . MET C 1 68 ? 40.037 36.723 80.775 1.00 29.56 68 MET C N 1
ATOM 2556 C CA . MET C 1 68 ? 38.894 36.771 79.867 1.00 29.76 68 MET C CA 1
ATOM 2557 C C . MET C 1 68 ? 38.474 35.373 79.396 1.00 30.42 68 MET C C 1
ATOM 2558 O O . MET C 1 68 ? 37.293 35.123 79.144 1.00 30.24 68 MET C O 1
ATOM 2563 N N . VAL C 1 69 ? 39.439 34.464 79.280 1.00 30.48 69 VAL C N 1
ATOM 2564 C CA . VAL C 1 69 ? 39.143 33.091 78.880 1.00 30.91 69 VAL C CA 1
ATOM 2565 C C . VAL C 1 69 ? 38.404 32.439 80.038 1.00 30.20 69 VAL C C 1
ATOM 2566 O O . VAL C 1 69 ? 37.423 31.724 79.840 1.00 29.37 69 VAL C O 1
ATOM 2570 N N . ILE C 1 70 ? 38.875 32.705 81.254 1.00 29.71 70 ILE C N 1
ATOM 2571 C CA . ILE C 1 70 ? 38.242 32.179 82.455 1.00 28.64 70 ILE C CA 1
ATOM 2572 C C . ILE C 1 70 ? 36.791 32.671 82.546 1.00 28.41 70 ILE C C 1
ATOM 2573 O O . ILE C 1 70 ? 35.909 31.933 82.995 1.00 29.91 70 ILE C O 1
ATOM 2578 N N . ASN C 1 71 ? 36.538 33.909 82.123 1.00 28.61 71 ASN C N 1
ATOM 2579 C CA . ASN C 1 71 ? 35.177 34.457 82.166 1.00 27.55 71 ASN C CA 1
ATOM 2580 C C . ASN C 1 71 ? 34.241 33.579 81.342 1.00 27.87 71 ASN C C 1
ATOM 2581 O O . ASN C 1 71 ? 33.061 33.468 81.655 1.00 26.88 71 ASN C O 1
ATOM 2586 N N . GLY C 1 72 ? 34.786 32.967 80.288 1.00 29.73 72 GLY C N 1
ATOM 2587 C CA . GLY C 1 72 ? 34.004 32.088 79.434 1.00 31.58 72 GLY C CA 1
ATOM 2588 C C . GLY C 1 72 ? 33.516 30.876 80.203 1.00 32.04 72 GLY C C 1
ATOM 2589 O O . GLY C 1 72 ? 32.349 30.503 80.108 1.00 33.01 72 GLY C O 1
ATOM 2590 N N . GLU C 1 73 ? 34.415 30.265 80.971 1.00 33.37 73 GLU C N 1
ATOM 2591 C CA . GLU C 1 73 ? 34.092 29.089 81.779 1.00 33.40 73 GLU C CA 1
ATOM 2592 C C . GLU C 1 73 ? 33.110 29.429 82.892 1.00 32.26 73 GLU C C 1
ATOM 2593 O O . GLU C 1 73 ? 32.161 28.683 83.145 1.00 31.48 73 GLU C O 1
ATOM 2599 N N . LEU C 1 74 ? 33.333 30.560 83.557 1.00 30.83 74 LEU C N 1
ATOM 2600 C CA . LEU C 1 74 ? 32.451 30.989 84.640 1.00 30.22 74 LEU C CA 1
ATOM 2601 C C . LEU C 1 74 ? 31.025 31.252 84.148 1.00 30.48 74 LEU C C 1
ATOM 2602 O O . LEU C 1 74 ? 30.051 30.787 84.746 1.00 29.71 74 LEU C O 1
ATOM 2607 N N . ALA C 1 75 ? 30.905 32.007 83.060 1.00 30.01 75 ALA C N 1
ATOM 2608 C CA . ALA C 1 75 ? 29.597 32.340 82.510 1.00 30.22 75 ALA C CA 1
ATOM 2609 C C . ALA C 1 75 ? 28.844 31.106 82.003 1.00 30.06 75 ALA C C 1
ATOM 2610 O O . ALA C 1 75 ? 27.625 31.039 82.111 1.00 30.39 75 ALA C O 1
ATOM 2612 N N . ALA C 1 76 ? 29.570 30.139 81.451 1.00 32.41 76 ALA C N 1
ATOM 2613 C CA . ALA C 1 76 ? 28.943 28.914 80.949 1.00 34.95 76 ALA C CA 1
ATOM 2614 C C . ALA C 1 76 ? 28.190 28.220 82.071 1.00 35.58 76 ALA C C 1
ATOM 2615 O O . ALA C 1 76 ? 27.143 27.618 81.840 1.00 37.63 76 ALA C O 1
ATOM 2617 N N . ASN C 1 77 ? 28.724 28.316 83.288 1.00 36.51 77 ASN C N 1
ATOM 2618 C CA . ASN C 1 77 ? 28.110 27.697 84.465 1.00 37.29 77 ASN C CA 1
ATOM 2619 C C . ASN C 1 77 ? 27.378 28.713 85.345 1.00 36.81 77 ASN C C 1
ATOM 2620 O O . ASN C 1 77 ? 26.950 28.393 86.456 1.00 36.83 77 ASN C O 1
ATOM 2625 N N . ASN C 1 78 ? 27.234 29.937 84.845 1.00 36.03 78 ASN C N 1
ATOM 2626 C CA . ASN C 1 78 ? 26.553 31.000 85.586 1.00 34.69 78 ASN C CA 1
ATOM 2627 C C . ASN C 1 78 ? 27.097 31.113 87.009 1.00 34.12 78 ASN C C 1
ATOM 2628 O O . ASN C 1 78 ? 26.340 31.244 87.971 1.00 32.68 78 ASN C O 1
ATOM 2633 N N . GLU C 1 79 ? 28.415 31.064 87.138 1.00 35.82 79 GLU C N 1
ATOM 2634 C CA . GLU C 1 79 ? 29.055 31.153 88.447 1.00 36.59 79 GLU C CA 1
ATOM 2635 C C . GLU C 1 79 ? 29.421 32.592 88.819 1.00 36.20 79 GLU C C 1
ATOM 2636 O O . GLU C 1 79 ? 29.742 32.882 89.975 1.00 36.65 79 GLU C O 1
ATOM 2642 N N . GLY C 1 80 ? 29.371 33.490 87.837 1.00 34.16 80 GLY C N 1
ATOM 2643 C CA . GLY C 1 80 ? 29.700 34.879 88.097 1.00 31.85 80 GLY C CA 1
ATOM 2644 C C . GLY C 1 80 ? 30.538 35.517 87.003 1.00 31.08 80 GLY C C 1
ATOM 2645 O O . GLY C 1 80 ? 30.807 34.900 85.969 1.00 29.17 80 GLY C O 1
ATOM 2646 N N . THR C 1 81 ? 30.967 36.754 87.253 1.00 29.54 81 THR C N 1
ATOM 2647 C CA . THR C 1 81 ? 31.761 37.526 86.298 1.00 28.68 81 THR C CA 1
ATOM 2648 C C . THR C 1 81 ? 33.010 38.140 86.936 1.00 28.32 81 THR C C 1
ATOM 2649 O O . THR C 1 81 ? 32.923 38.730 88.015 1.00 28.72 81 THR C O 1
ATOM 2653 N N . LEU C 1 82 ? 34.156 38.015 86.268 1.00 28.45 82 LEU C N 1
ATOM 2654 C CA . LEU C 1 82 ? 35.390 38.634 86.752 1.00 28.07 82 LEU C CA 1
ATOM 2655 C C . LEU C 1 82 ? 35.399 40.027 86.130 1.00 27.90 82 LEU C C 1
ATOM 2656 O O . LEU C 1 82 ? 35.355 40.167 84.908 1.00 27.28 82 LEU C O 1
ATOM 2661 N N . ALA C 1 83 ? 35.450 41.053 86.976 1.00 27.56 83 ALA C N 1
ATOM 2662 C CA . ALA C 1 83 ? 35.420 42.430 86.516 1.00 26.68 83 ALA C CA 1
ATOM 2663 C C . ALA C 1 83 ? 36.535 43.274 87.117 1.00 27.68 83 ALA C C 1
ATOM 2664 O O . ALA C 1 83 ? 37.001 43.017 88.238 1.00 26.61 83 ALA C O 1
ATOM 2666 N N . TYR C 1 84 ? 36.953 44.293 86.373 1.00 26.64 84 TYR C N 1
ATOM 2667 C CA . TYR C 1 84 ? 38.014 45.169 86.847 1.00 27.80 84 TYR C CA 1
ATOM 2668 C C . TYR C 1 84 ? 37.437 46.502 87.308 1.00 28.33 84 TYR C C 1
ATOM 2669 O O . TYR C 1 84 ? 36.678 47.130 86.575 1.00 28.72 84 TYR C O 1
ATOM 2678 N N . ILE C 1 85 ? 37.775 46.911 88.531 1.00 29.02 85 ILE C N 1
ATOM 2679 C CA . ILE C 1 85 ? 37.318 48.188 89.076 1.00 29.70 85 ILE C CA 1
ATOM 2680 C C . ILE C 1 85 ? 38.540 49.093 88.876 1.00 30.43 85 ILE C C 1
ATOM 2681 O O . ILE C 1 85 ? 39.565 48.972 89.559 1.00 30.07 85 ILE C O 1
ATOM 2686 N N . ASP C 1 86 ? 38.414 49.974 87.897 1.00 30.20 86 ASP C N 1
ATOM 2687 C CA . ASP C 1 86 ? 39.475 50.882 87.468 1.00 30.73 86 ASP C CA 1
ATOM 2688 C C . ASP C 1 86 ? 40.379 51.589 88.487 1.00 30.56 86 ASP C C 1
ATOM 2689 O O . ASP C 1 86 ? 41.540 51.215 88.657 1.00 30.50 86 ASP C O 1
ATOM 2694 N N . ALA C 1 87 ? 39.868 52.624 89.137 1.00 30.69 87 ALA C N 1
ATOM 2695 C CA . ALA C 1 87 ? 40.682 53.378 90.094 1.00 32.27 87 ALA C CA 1
ATOM 2696 C C . ALA C 1 87 ? 41.263 52.496 91.205 1.00 31.74 87 ALA C C 1
ATOM 2697 O O . ALA C 1 87 ? 42.447 52.586 91.529 1.00 33.06 87 ALA C O 1
ATOM 2699 N N . ALA C 1 88 ? 40.427 51.633 91.770 1.00 30.26 88 ALA C N 1
ATOM 2700 C CA . ALA C 1 88 ? 40.852 50.743 92.847 1.00 28.40 88 ALA C CA 1
ATOM 2701 C C . ALA C 1 88 ? 41.838 49.676 92.368 1.00 27.71 88 ALA C C 1
ATOM 2702 O O . ALA C 1 88 ? 42.410 48.945 93.184 1.00 28.42 88 ALA C O 1
ATOM 2704 N N . GLU C 1 89 ? 42.034 49.593 91.054 1.00 26.92 89 GLU C N 1
ATOM 2705 C CA . GLU C 1 89 ? 42.937 48.609 90.436 1.00 28.00 89 GLU C CA 1
ATOM 2706 C C . GLU C 1 89 ? 42.711 47.230 91.049 1.00 28.44 89 GLU C C 1
ATOM 2707 O O . GLU C 1 89 ? 43.651 46.544 91.442 1.00 28.75 89 GLU C O 1
ATOM 2713 N N . THR C 1 90 ? 41.448 46.824 91.098 1.00 28.76 90 THR C N 1
ATOM 2714 C CA . THR C 1 90 ? 41.073 45.554 91.717 1.00 29.42 90 THR C CA 1
ATOM 2715 C C . THR C 1 90 ? 40.281 44.627 90.810 1.00 28.78 90 THR C C 1
ATOM 2716 O O . THR C 1 90 ? 39.406 45.071 90.069 1.00 27.41 90 THR C O 1
ATOM 2720 N N . LEU C 1 91 ? 40.594 43.336 90.878 1.00 29.05 91 LEU C N 1
ATOM 2721 C CA . LEU C 1 91 ? 39.856 42.330 90.114 1.00 28.49 91 LEU C CA 1
ATOM 2722 C C . LEU C 1 91 ? 38.837 41.716 91.075 1.00 27.56 91 LEU C C 1
ATOM 2723 O O . LEU C 1 91 ? 39.205 41.175 92.117 1.00 28.45 91 LEU C O 1
ATOM 2728 N N . LEU C 1 92 ? 37.556 41.809 90.734 1.00 27.60 92 LEU C N 1
ATOM 2729 C CA . LEU C 1 92 ? 36.489 41.267 91.568 1.00 27.20 92 LEU C CA 1
ATOM 2730 C C . LEU C 1 92 ? 35.685 40.193 90.857 1.00 27.70 92 LEU C C 1
ATOM 2731 O O . LEU C 1 92 ? 35.611 40.177 89.630 1.00 28.17 92 LEU C O 1
ATOM 2736 N N . LEU C 1 93 ? 35.076 39.313 91.648 1.00 28.55 93 LEU C N 1
ATOM 2737 C CA . LEU C 1 93 ? 34.179 38.283 91.129 1.00 28.32 93 LEU C CA 1
ATOM 2738 C C . LEU C 1 93 ? 32.821 38.836 91.553 1.00 27.66 93 LEU C C 1
ATOM 2739 O O . LEU C 1 93 ? 32.639 39.210 92.711 1.00 26.87 93 LEU C O 1
ATOM 2744 N N . ILE C 1 94 ? 31.879 38.920 90.616 1.00 27.32 94 ILE C N 1
ATOM 2745 C CA . ILE C 1 94 ? 30.545 39.434 90.912 1.00 26.88 94 ILE C CA 1
ATOM 2746 C C . ILE C 1 94 ? 29.494 38.481 90.365 1.00 27.71 94 ILE C C 1
ATOM 2747 O O . ILE C 1 94 ? 29.557 38.081 89.207 1.00 26.85 94 ILE C O 1
ATOM 2752 N N . HIS C 1 95 ? 28.523 38.135 91.205 1.00 29.28 95 HIS C N 1
ATOM 2753 C CA . HIS C 1 95 ? 27.462 37.207 90.827 1.00 30.33 95 HIS C CA 1
ATOM 2754 C C . HIS C 1 95 ? 26.127 37.638 91.431 1.00 31.05 95 HIS C C 1
ATOM 2755 O O . HIS C 1 95 ? 26.026 37.879 92.635 1.00 31.65 95 HIS C O 1
ATOM 2762 N N . ALA C 1 96 ? 25.101 37.744 90.591 1.00 30.82 96 ALA C N 1
ATOM 2763 C CA . ALA C 1 96 ? 23.784 38.141 91.057 1.00 31.88 96 ALA C CA 1
ATOM 2764 C C . ALA C 1 96 ? 22.935 36.938 91.469 1.00 32.69 96 ALA C C 1
ATOM 2765 O O . ALA C 1 96 ? 23.033 35.858 90.880 1.00 32.48 96 ALA C O 1
ATOM 2767 N N . ILE C 1 97 ? 22.120 37.132 92.499 1.00 33.05 97 ILE C N 1
ATOM 2768 C CA . ILE C 1 97 ? 21.207 36.100 92.968 1.00 34.93 97 ILE C CA 1
ATOM 2769 C C . ILE C 1 97 ? 19.832 36.679 92.672 1.00 35.81 97 ILE C C 1
ATOM 2770 O O . ILE C 1 97 ? 19.394 37.625 93.323 1.00 36.19 97 ILE C O 1
ATOM 2775 N N . THR C 1 98 ? 19.162 36.110 91.677 1.00 37.04 98 THR C N 1
ATOM 2776 C CA . THR C 1 98 ? 17.852 36.581 91.255 1.00 38.33 98 THR C CA 1
ATOM 2777 C C . THR C 1 98 ? 16.663 35.963 92.001 1.00 39.95 98 THR C C 1
ATOM 2778 O O . THR C 1 98 ? 15.576 36.539 92.020 1.00 40.36 98 THR C O 1
ATOM 2782 N N . ASP C 1 99 ? 16.868 34.802 92.615 1.00 41.62 99 ASP C N 1
ATOM 2783 C CA . ASP C 1 99 ? 15.801 34.126 93.356 1.00 42.99 99 ASP C CA 1
ATOM 2784 C C . ASP C 1 99 ? 16.048 34.252 94.861 1.00 43.61 99 ASP C C 1
ATOM 2785 O O . ASP C 1 99 ? 16.913 33.572 95.420 1.00 43.49 99 ASP C O 1
ATOM 2790 N N . LEU C 1 100 ? 15.287 35.133 95.505 1.00 43.98 100 LEU C N 1
ATOM 2791 C CA . LEU C 1 100 ? 15.420 35.372 96.940 1.00 45.82 100 LEU C CA 1
ATOM 2792 C C . LEU C 1 100 ? 14.245 34.815 97.746 1.00 47.44 100 LEU C C 1
ATOM 2793 O O . LEU C 1 100 ? 14.067 35.164 98.915 1.00 47.58 100 LEU C O 1
ATOM 2798 N N . THR C 1 101 ? 13.448 33.952 97.125 1.00 48.62 101 THR C N 1
ATOM 2799 C CA . THR C 1 101 ? 12.287 33.372 97.793 1.00 49.76 101 THR C CA 1
ATOM 2800 C C . THR C 1 101 ? 12.631 32.206 98.716 1.00 50.97 101 THR C C 1
ATOM 2801 O O . THR C 1 101 ? 11.795 31.764 99.503 1.00 51.36 101 THR C O 1
ATOM 2805 N N . ASN C 1 102 ? 13.860 31.712 98.628 1.00 51.99 102 ASN C N 1
ATOM 2806 C CA . ASN C 1 102 ? 14.270 30.583 99.448 1.00 53.14 102 ASN C CA 1
ATOM 2807 C C . ASN C 1 102 ? 15.602 30.800 100.173 1.00 53.39 102 ASN C C 1
ATOM 2808 O O . ASN C 1 102 ? 16.608 31.140 99.549 1.00 53.68 102 ASN C O 1
ATOM 2813 N N . THR C 1 103 ? 15.599 30.595 101.491 1.00 52.95 103 THR C N 1
ATOM 2814 C CA . THR C 1 103 ? 16.802 30.752 102.309 1.00 52.48 103 THR C CA 1
ATOM 2815 C C . THR C 1 103 ? 17.837 29.681 101.971 1.00 52.00 103 THR C C 1
ATOM 2816 O O . THR C 1 103 ? 19.040 29.955 101.941 1.00 51.25 103 THR C O 1
ATOM 2820 N N . TYR C 1 104 ? 17.364 28.463 101.721 1.00 50.91 104 TYR C N 1
ATOM 2821 C CA . TYR C 1 104 ? 18.244 27.353 101.375 1.00 50.30 104 TYR C CA 1
ATOM 2822 C C . TYR C 1 104 ? 18.993 27.656 100.078 1.00 48.58 104 TYR C C 1
ATOM 2823 O O . TYR C 1 104 ? 20.193 27.403 99.965 1.00 47.85 104 TYR C O 1
ATOM 2832 N N . HIS C 1 105 ? 18.269 28.191 99.101 1.00 47.28 105 HIS C N 1
ATOM 2833 C CA . HIS C 1 105 ? 18.849 28.526 97.805 1.00 45.95 105 HIS C CA 1
ATOM 2834 C C . HIS C 1 105 ? 19.940 29.592 97.927 1.00 43.94 105 HIS C C 1
ATOM 2835 O O . HIS C 1 105 ? 21.028 29.440 97.373 1.00 43.73 105 HIS C O 1
ATOM 2842 N N . ILE C 1 106 ? 19.638 30.667 98.650 1.00 42.70 106 ILE C N 1
ATOM 2843 C CA . ILE C 1 106 ? 20.588 31.762 98.840 1.00 41.72 106 ILE C CA 1
ATOM 2844 C C . ILE C 1 106 ? 21.889 31.264 99.457 1.00 41.17 106 ILE C C 1
ATOM 2845 O O . ILE C 1 106 ? 22.978 31.585 98.980 1.00 39.85 106 ILE C O 1
ATOM 2850 N N . ILE C 1 107 ? 21.766 30.472 100.518 1.00 40.61 107 ILE C N 1
ATOM 2851 C CA . ILE C 1 107 ? 22.921 29.919 101.206 1.00 39.63 107 ILE C CA 1
ATOM 2852 C C . ILE C 1 107 ? 23.716 29.017 100.269 1.00 39.40 107 ILE C C 1
ATOM 2853 O O . ILE C 1 107 ? 24.948 28.996 100.301 1.00 38.97 107 ILE C O 1
ATOM 2858 N N . SER C 1 108 ? 23.008 28.277 99.422 1.00 38.83 108 SER C N 1
ATOM 2859 C CA . SER C 1 108 ? 23.669 27.387 98.478 1.00 38.64 108 SER C CA 1
ATOM 2860 C C . SER C 1 108 ? 24.490 28.211 97.487 1.00 37.78 108 SER C C 1
ATOM 2861 O O . SER C 1 108 ? 25.607 27.841 97.124 1.00 37.09 108 SER C O 1
ATOM 2864 N N . GLN C 1 109 ? 23.916 29.328 97.053 1.00 37.46 109 GLN C N 1
ATOM 2865 C CA . GLN C 1 109 ? 24.575 30.236 96.119 1.00 37.64 109 GLN C CA 1
ATOM 2866 C C . GLN C 1 109 ? 25.832 30.813 96.777 1.00 36.46 109 GLN C C 1
ATOM 2867 O O . GLN C 1 109 ? 26.894 30.879 96.162 1.00 35.13 109 GLN C O 1
ATOM 2873 N N . LEU C 1 110 ? 25.695 31.223 98.034 1.00 36.29 110 LEU C N 1
ATOM 2874 C CA . LEU C 1 110 ? 26.808 31.799 98.783 1.00 36.46 110 LEU C CA 1
ATOM 2875 C C . LEU C 1 110 ? 27.963 30.823 98.982 1.00 37.03 110 LEU C C 1
ATOM 2876 O O . LEU C 1 110 ? 29.123 31.195 98.814 1.00 35.31 110 LEU C O 1
ATOM 2881 N N . GLU C 1 111 ? 27.667 29.570 99.324 1.00 38.40 111 GLU C N 1
ATOM 2882 C CA . GLU C 1 111 ? 28.758 28.629 99.531 1.00 39.32 111 GLU C CA 1
ATOM 2883 C C . GLU C 1 111 ? 29.479 28.301 98.234 1.00 37.90 111 GLU C C 1
ATOM 2884 O O . GLU C 1 111 ? 30.692 28.124 98.237 1.00 38.33 111 GLU C O 1
ATOM 2890 N N . SER C 1 112 ? 28.758 28.235 97.118 1.00 37.35 112 SER C N 1
ATOM 2891 C CA . SER C 1 112 ? 29.419 27.968 95.840 1.00 37.03 112 SER C CA 1
ATOM 2892 C C . SER C 1 112 ? 30.269 29.192 95.455 1.00 34.98 112 SER C C 1
ATOM 2893 O O . SER C 1 112 ? 31.353 29.053 94.900 1.00 33.90 112 SER C O 1
ATOM 2896 N N . PHE C 1 113 ? 29.768 30.387 95.763 1.00 34.89 113 PHE C N 1
ATOM 2897 C CA . PHE C 1 113 ? 30.479 31.630 95.447 1.00 33.53 113 PHE C CA 1
ATOM 2898 C C . PHE C 1 113 ? 31.838 31.709 96.157 1.00 34.11 113 PHE C C 1
ATOM 2899 O O . PHE C 1 113 ? 32.853 32.004 95.528 1.00 34.76 113 PHE C O 1
ATOM 2907 N N . VAL C 1 114 ? 31.866 31.436 97.463 1.00 34.30 114 VAL C N 1
ATOM 2908 C CA . VAL C 1 114 ? 33.119 31.509 98.210 1.00 33.76 114 VAL C CA 1
ATOM 2909 C C . VAL C 1 114 ? 34.120 30.447 97.771 1.00 35.03 114 VAL C C 1
ATOM 2910 O O . VAL C 1 114 ? 35.328 30.679 97.789 1.00 34.78 114 VAL C O 1
ATOM 2914 N N . ASN C 1 115 ? 33.627 29.283 97.363 1.00 36.48 115 ASN C N 1
ATOM 2915 C CA . ASN C 1 115 ? 34.524 28.227 96.902 1.00 37.13 115 ASN C CA 1
ATOM 2916 C C . ASN C 1 115 ? 35.109 28.635 95.550 1.00 35.85 115 ASN C C 1
ATOM 2917 O O . ASN C 1 115 ? 36.275 28.371 95.254 1.00 35.19 115 ASN C O 1
ATOM 2922 N N . GLN C 1 116 ? 34.291 29.289 94.731 1.00 34.98 116 GLN C N 1
ATOM 2923 C CA . GLN C 1 116 ? 34.748 29.745 93.425 1.00 34.54 116 GLN C CA 1
ATOM 2924 C C . GLN C 1 116 ? 35.800 30.829 93.649 1.00 33.66 116 GLN C C 1
ATOM 2925 O O . GLN C 1 116 ? 36.820 30.883 92.962 1.00 32.36 116 GLN C O 1
ATOM 2931 N N . GLN C 1 117 ? 35.528 31.695 94.619 1.00 34.52 117 GLN C N 1
ATOM 2932 C CA . GLN C 1 117 ? 36.440 32.780 94.979 1.00 35.30 117 GLN C CA 1
ATOM 2933 C C . GLN C 1 117 ? 37.805 32.192 95.319 1.00 35.85 117 GLN C C 1
ATOM 2934 O O . GLN C 1 117 ? 38.839 32.661 94.845 1.00 36.83 117 GLN C O 1
ATOM 2940 N N . GLU C 1 118 ? 37.791 31.156 96.154 1.00 37.11 118 GLU C N 1
ATOM 2941 C CA . GLU C 1 118 ? 39.013 30.478 96.582 1.00 37.82 118 GLU C CA 1
ATOM 2942 C C . GLU C 1 118 ? 39.792 29.887 95.411 1.00 37.67 118 GLU C C 1
ATOM 2943 O O . GLU C 1 118 ? 41.015 30.036 95.324 1.00 37.60 118 GLU C O 1
ATOM 2949 N N . ALA C 1 119 ? 39.080 29.218 94.507 1.00 37.00 119 ALA C N 1
ATOM 2950 C CA . ALA C 1 119 ? 39.710 28.596 93.346 1.00 36.38 119 ALA C CA 1
ATOM 2951 C C . ALA C 1 119 ? 40.364 29.623 92.422 1.00 36.59 119 ALA C C 1
ATOM 2952 O O . ALA C 1 119 ? 41.471 29.405 91.928 1.00 36.63 119 ALA C O 1
ATOM 2954 N N . LEU C 1 120 ? 39.676 30.738 92.188 1.00 35.86 120 LEU C N 1
ATOM 2955 C CA . LEU C 1 120 ? 40.198 31.796 91.325 1.00 35.77 120 LEU C CA 1
ATOM 2956 C C . LEU C 1 120 ? 41.417 32.473 91.954 1.00 36.34 120 LEU C C 1
ATOM 2957 O O . LEU C 1 120 ? 42.401 32.747 91.269 1.00 36.39 120 LEU C O 1
ATOM 2962 N N . LYS C 1 121 ? 41.347 32.745 93.255 1.00 38.39 121 LYS C N 1
ATOM 2963 C CA . LYS C 1 121 ? 42.463 33.375 93.960 1.00 40.21 121 LYS C CA 1
ATOM 2964 C C . LYS C 1 121 ? 43.715 32.511 93.844 1.00 41.16 121 LYS C C 1
ATOM 2965 O O . LYS C 1 121 ? 44.822 33.026 93.697 1.00 41.62 121 LYS C O 1
ATOM 2971 N N . ASN C 1 122 ? 43.535 31.194 93.894 1.00 41.64 122 ASN C N 1
ATOM 2972 C CA . ASN C 1 122 ? 44.662 30.278 93.783 1.00 42.86 122 ASN C CA 1
ATOM 2973 C C . ASN C 1 122 ? 45.250 30.261 92.386 1.00 42.54 122 ASN C C 1
ATOM 2974 O O . ASN C 1 122 ? 46.451 30.062 92.208 1.00 43.12 122 ASN C O 1
ATOM 2979 N N . ILE C 1 123 ? 44.403 30.473 91.389 1.00 41.63 123 ILE C N 1
ATOM 2980 C CA . ILE C 1 123 ? 44.862 30.483 90.009 1.00 40.74 123 ILE C CA 1
ATOM 2981 C C . ILE C 1 123 ? 45.540 31.806 89.633 1.00 39.62 123 ILE C C 1
ATOM 2982 O O . ILE C 1 123 ? 46.529 31.813 88.902 1.00 38.78 123 ILE C O 1
ATOM 2987 N N . LEU C 1 124 ? 45.024 32.915 90.158 1.00 38.50 124 LEU C N 1
ATOM 2988 C CA . LEU C 1 124 ? 45.541 34.243 89.819 1.00 37.88 124 LEU C CA 1
ATOM 2989 C C . LEU C 1 124 ? 46.446 34.950 90.840 1.00 38.64 124 LEU C C 1
ATOM 2990 O O . LEU C 1 124 ? 46.980 36.018 90.553 1.00 37.28 124 LEU C O 1
ATOM 2995 N N . GLN C 1 125 ? 46.621 34.368 92.021 1.00 40.03 125 GLN C N 1
ATOM 2996 C CA . GLN C 1 125 ? 47.458 34.997 93.046 1.00 41.74 125 GLN C CA 1
ATOM 2997 C C . GLN C 1 125 ? 48.855 35.370 92.544 1.00 42.10 125 GLN C C 1
ATOM 2998 O O . GLN C 1 125 ? 49.390 36.418 92.909 1.00 42.67 125 GLN C O 1
ATOM 3004 N N . GLU C 1 126 ? 49.442 34.528 91.700 1.00 41.83 126 GLU C N 1
ATOM 3005 C CA . GLU C 1 126 ? 50.778 34.799 91.183 1.00 41.97 126 GLU C CA 1
ATOM 3006 C C . GLU C 1 126 ? 50.857 36.106 90.402 1.00 41.62 126 GLU C C 1
ATOM 3007 O O . GLU C 1 126 ? 51.943 36.648 90.203 1.00 41.01 126 GLU C O 1
ATOM 3013 N N . TYR C 1 127 ? 49.708 36.613 89.963 1.00 40.56 127 TYR C N 1
ATOM 3014 C CA . TYR C 1 127 ? 49.662 37.860 89.203 1.00 39.77 127 TYR C CA 1
ATOM 3015 C C . TYR C 1 127 ? 49.306 39.037 90.101 1.00 39.59 127 TYR C C 1
ATOM 3016 O O . TYR C 1 127 ? 49.323 40.184 89.657 1.00 38.92 127 TYR C O 1
ATOM 3025 N N . ALA C 1 128 ? 48.972 38.750 91.357 1.00 40.27 128 ALA C N 1
ATOM 3026 C CA . ALA C 1 128 ? 48.594 39.795 92.299 1.00 41.94 128 ALA C CA 1
ATOM 3027 C C . ALA C 1 128 ? 49.641 40.901 92.343 1.00 43.69 128 ALA C C 1
ATOM 3028 O O . ALA C 1 128 ? 50.845 40.651 92.278 1.00 42.84 128 ALA C O 1
ATOM 3030 N N . LYS C 1 129 ? 49.155 42.131 92.451 1.00 45.79 129 LYS C N 1
ATOM 3031 C CA . LYS C 1 129 ? 50.000 43.313 92.463 1.00 48.37 129 LYS C CA 1
ATOM 3032 C C . LYS C 1 129 ? 50.766 43.476 93.768 1.00 50.33 129 LYS C C 1
ATOM 3033 O O . LYS C 1 129 ? 50.176 43.697 94.829 1.00 50.73 129 LYS C O 1
ATOM 3039 N N . VAL C 1 130 ? 52.086 43.363 93.673 1.00 52.78 130 VAL C N 1
ATOM 3040 C CA . VAL C 1 130 ? 52.967 43.507 94.826 1.00 54.96 130 VAL C CA 1
ATOM 3041 C C . VAL C 1 130 ? 52.791 44.888 95.463 1.00 55.28 130 VAL C C 1
ATOM 3042 O O . VAL C 1 130 ? 52.606 44.996 96.673 1.00 99.99 130 VAL C O 1
ATOM 3046 N N . LEU D 1 1 ? 10.779 0.748 16.897 1.00 53.96 1 LEU D N 1
ATOM 3047 C CA . LEU D 1 1 ? 12.001 1.232 16.199 1.00 53.64 1 LEU D CA 1
ATOM 3048 C C . LEU D 1 1 ? 11.642 1.990 14.915 1.00 53.00 1 LEU D C 1
ATOM 3049 O O . LEU D 1 1 ? 12.445 2.775 14.413 1.00 52.33 1 LEU D O 1
ATOM 3054 N N . GLN D 1 2 ? 10.440 1.761 14.388 1.00 52.09 2 GLN D N 1
ATOM 3055 C CA . GLN D 1 2 ? 10.021 2.430 13.155 1.00 51.26 2 GLN D CA 1
ATOM 3056 C C . GLN D 1 2 ? 9.971 3.945 13.308 1.00 50.23 2 GLN D C 1
ATOM 3057 O O . GLN D 1 2 ? 10.418 4.679 12.423 1.00 50.30 2 GLN D O 1
ATOM 3063 N N . ALA D 1 3 ? 9.426 4.411 14.428 1.00 48.11 3 ALA D N 1
ATOM 3064 C CA . ALA D 1 3 ? 9.337 5.844 14.680 1.00 46.12 3 ALA D CA 1
ATOM 3065 C C . ALA D 1 3 ? 10.734 6.456 14.595 1.00 44.50 3 ALA D C 1
ATOM 3066 O O . ALA D 1 3 ? 10.919 7.524 14.007 1.00 43.22 3 ALA D O 1
ATOM 3068 N N . HIS D 1 4 ? 11.714 5.768 15.180 1.00 42.23 4 HIS D N 1
ATOM 3069 C CA . HIS D 1 4 ? 13.099 6.237 15.159 1.00 40.38 4 HIS D CA 1
ATOM 3070 C C . HIS D 1 4 ? 13.617 6.282 13.724 1.00 39.05 4 HIS D C 1
ATOM 3071 O O . HIS D 1 4 ? 14.275 7.238 13.317 1.00 37.43 4 HIS D O 1
ATOM 3078 N N . GLN D 1 5 ? 13.307 5.239 12.959 1.00 38.42 5 GLN D N 1
ATOM 3079 C CA . GLN D 1 5 ? 13.741 5.156 11.573 1.00 38.02 5 GLN D CA 1
ATOM 3080 C C . GLN D 1 5 ? 13.125 6.277 10.731 1.00 37.56 5 GLN D C 1
ATOM 3081 O O . GLN D 1 5 ? 13.768 6.793 9.817 1.00 36.74 5 GLN D O 1
ATOM 3087 N N . ASP D 1 6 ? 11.889 6.663 11.036 1.00 37.30 6 ASP D N 1
ATOM 3088 C CA . ASP D 1 6 ? 11.245 7.740 10.279 1.00 38.43 6 ASP D CA 1
ATOM 3089 C C . ASP D 1 6 ? 11.893 9.088 10.585 1.00 38.18 6 ASP D C 1
ATOM 3090 O O . ASP D 1 6 ? 12.086 9.917 9.691 1.00 37.25 6 ASP D O 1
ATOM 3095 N N . ILE D 1 7 ? 12.225 9.306 11.854 1.00 37.66 7 ILE D N 1
ATOM 3096 C CA . ILE D 1 7 ? 12.849 10.557 12.251 1.00 37.48 7 ILE D CA 1
ATOM 3097 C C . ILE D 1 7 ? 14.226 10.725 11.608 1.00 36.74 7 ILE D C 1
ATOM 3098 O O . ILE D 1 7 ? 14.538 11.791 11.070 1.00 37.03 7 ILE D O 1
ATOM 3103 N N . ILE D 1 8 ? 15.046 9.680 11.641 1.00 35.16 8 ILE D N 1
ATOM 3104 C CA . ILE D 1 8 ? 16.379 9.784 11.063 1.00 35.28 8 ILE D CA 1
ATOM 3105 C C . ILE D 1 8 ? 16.346 9.862 9.538 1.00 35.25 8 ILE D C 1
ATOM 3106 O O . ILE D 1 8 ? 17.268 10.395 8.921 1.00 32.82 8 ILE D O 1
ATOM 3111 N N . ALA D 1 9 ? 15.282 9.336 8.933 1.00 35.96 9 ALA D N 1
ATOM 3112 C CA . ALA D 1 9 ? 15.144 9.395 7.478 1.00 36.91 9 ALA D CA 1
ATOM 3113 C C . ALA D 1 9 ? 14.909 10.856 7.113 1.00 37.44 9 ALA D C 1
ATOM 3114 O O . ALA D 1 9 ? 15.439 11.351 6.116 1.00 38.18 9 ALA D O 1
ATOM 3116 N N . ASN D 1 10 ? 14.121 11.542 7.936 1.00 38.27 10 ASN D N 1
ATOM 3117 C CA . ASN D 1 10 ? 13.836 12.954 7.715 1.00 40.35 10 ASN D CA 1
ATOM 3118 C C . ASN D 1 10 ? 15.105 13.775 7.856 1.00 39.88 10 ASN D C 1
ATOM 3119 O O . ASN D 1 10 ? 15.389 14.633 7.023 1.00 39.94 10 ASN D O 1
ATOM 3124 N N . ILE D 1 11 ? 15.871 13.513 8.915 1.00 39.55 11 ILE D N 1
ATOM 3125 C CA . ILE D 1 11 ? 17.122 14.223 9.130 1.00 38.83 11 ILE D CA 1
ATOM 3126 C C . ILE D 1 11 ? 18.007 13.968 7.914 1.00 38.94 11 ILE D C 1
ATOM 3127 O O . ILE D 1 11 ? 18.690 14.869 7.432 1.00 38.37 11 ILE D O 1
ATOM 3132 N N . GLY D 1 12 ? 17.992 12.728 7.430 1.00 38.85 12 GLY D N 1
ATOM 3133 C CA . GLY D 1 12 ? 18.793 12.371 6.272 1.00 40.00 12 GLY D CA 1
ATOM 3134 C C . GLY D 1 12 ? 18.427 13.192 5.048 1.00 40.87 12 GLY D C 1
ATOM 3135 O O . GLY D 1 12 ? 19.301 13.587 4.279 1.00 40.17 12 GLY D O 1
ATOM 3136 N N . GLU D 1 13 ? 17.133 13.444 4.867 1.00 42.21 13 GLU D N 1
ATOM 3137 C CA . GLU D 1 13 ? 16.661 14.230 3.730 1.00 44.70 13 GLU D CA 1
ATOM 3138 C C . GLU D 1 13 ? 17.277 15.623 3.791 1.00 44.76 13 GLU D C 1
ATOM 3139 O O . GLU D 1 13 ? 17.699 16.167 2.773 1.00 44.71 13 GLU D O 1
ATOM 3145 N N . LYS D 1 14 ? 17.345 16.183 4.996 1.00 44.44 14 LYS D N 1
ATOM 3146 C CA . LYS D 1 14 ? 17.903 17.516 5.195 1.00 44.47 14 LYS D CA 1
ATOM 3147 C C . LYS D 1 14 ? 19.408 17.581 4.977 1.00 43.48 14 LYS D C 1
ATOM 3148 O O . LYS D 1 14 ? 19.928 18.590 4.502 1.00 43.75 14 LYS D O 1
ATOM 3154 N N . LEU D 1 15 ? 20.104 16.500 5.315 1.00 42.12 15 LEU D N 1
ATOM 3155 C CA . LEU D 1 15 ? 21.556 16.449 5.187 1.00 41.15 15 LEU D CA 1
ATOM 3156 C C . LEU D 1 15 ? 22.051 15.957 3.828 1.00 40.56 15 LEU D C 1
ATOM 3157 O O . LEU D 1 15 ? 23.192 16.224 3.445 1.00 40.32 15 LEU D O 1
ATOM 3162 N N . GLY D 1 16 ? 21.197 15.234 3.108 1.00 39.84 16 GLY D N 1
ATOM 3163 C CA . GLY D 1 16 ? 21.577 14.724 1.801 1.00 39.72 16 GLY D CA 1
ATOM 3164 C C . GLY D 1 16 ? 21.982 13.257 1.776 1.00 39.35 16 GLY D C 1
ATOM 3165 O O . GLY D 1 16 ? 22.609 12.800 0.817 1.00 39.53 16 GLY D O 1
ATOM 3166 N N . LEU D 1 17 ? 21.624 12.507 2.815 1.00 38.55 17 LEU D N 1
ATOM 3167 C CA . LEU D 1 17 ? 21.986 11.089 2.873 1.00 37.55 17 LEU D CA 1
ATOM 3168 C C . LEU D 1 17 ? 20.833 10.212 3.351 1.00 36.68 17 LEU D C 1
ATOM 3169 O O . LEU D 1 17 ? 20.028 10.624 4.187 1.00 36.21 17 LEU D O 1
ATOM 3174 N N . PRO D 1 18 ? 20.740 8.980 2.821 1.00 36.27 18 PRO D N 1
ATOM 3175 C CA . PRO D 1 18 ? 19.677 8.043 3.197 1.00 35.73 18 PRO D CA 1
ATOM 3176 C C . PRO D 1 18 ? 19.992 7.350 4.523 1.00 35.70 18 PRO D C 1
ATOM 3177 O O . PRO D 1 18 ? 20.165 6.128 4.573 1.00 35.49 18 PRO D O 1
ATOM 3181 N N . LEU D 1 19 ? 20.053 8.143 5.588 1.00 34.81 19 LEU D N 1
ATOM 3182 C CA . LEU D 1 19 ? 20.367 7.657 6.931 1.00 34.65 19 LEU D CA 1
ATOM 3183 C C . LEU D 1 19 ? 19.338 6.725 7.565 1.00 34.72 19 LEU D C 1
ATOM 3184 O O . LEU D 1 19 ? 18.128 6.873 7.376 1.00 34.58 19 LEU D O 1
ATOM 3189 N N . THR D 1 20 ? 19.843 5.775 8.345 1.00 34.72 20 THR D N 1
ATOM 3190 C CA . THR D 1 20 ? 19.003 4.819 9.045 1.00 34.72 20 THR D CA 1
ATOM 3191 C C . THR D 1 20 ? 19.838 4.192 10.158 1.00 34.74 20 THR D C 1
ATOM 3192 O O . THR D 1 20 ? 21.069 4.220 10.104 1.00 33.31 20 THR D O 1
ATOM 3196 N N . PHE D 1 21 ? 19.168 3.646 11.169 1.00 34.97 21 PHE D N 1
ATOM 3197 C CA . PHE D 1 21 ? 19.862 2.998 12.279 1.00 35.05 21 PHE D CA 1
ATOM 3198 C C . PHE D 1 21 ? 20.147 1.544 11.897 1.00 35.31 21 PHE D C 1
ATOM 3199 O O . PHE D 1 21 ? 19.311 0.905 11.259 1.00 35.77 21 PHE D O 1
ATOM 3207 N N . ASP D 1 22 ? 21.320 1.022 12.262 1.00 35.12 22 ASP D N 1
ATOM 3208 C CA . ASP D 1 22 ? 21.648 -0.371 11.937 1.00 35.14 22 ASP D CA 1
ATOM 3209 C C . ASP D 1 22 ? 21.151 -1.334 13.021 1.00 35.61 22 ASP D C 1
ATOM 3210 O O . ASP D 1 22 ? 20.400 -0.936 13.908 1.00 35.38 22 ASP D O 1
ATOM 3215 N N . ASP D 1 23 ? 21.554 -2.600 12.951 1.00 36.76 23 ASP D N 1
ATOM 3216 C CA . ASP D 1 23 ? 21.108 -3.582 13.946 1.00 37.82 23 ASP D CA 1
ATOM 3217 C C . ASP D 1 23 ? 21.574 -3.246 15.361 1.00 37.03 23 ASP D C 1
ATOM 3218 O O . ASP D 1 23 ? 21.065 -3.793 16.345 1.00 36.44 23 ASP D O 1
ATOM 3223 N N . ASN D 1 24 ? 22.544 -2.344 15.458 1.00 36.44 24 ASN D N 1
ATOM 3224 C CA . ASN D 1 24 ? 23.072 -1.921 16.748 1.00 36.50 24 ASN D CA 1
ATOM 3225 C C . ASN D 1 24 ? 22.363 -0.665 17.223 1.00 36.71 24 ASN D C 1
ATOM 3226 O O . ASN D 1 24 ? 22.724 -0.092 18.255 1.00 36.65 24 ASN D O 1
ATOM 3231 N N . ASN D 1 25 ? 21.347 -0.256 16.466 1.00 36.02 25 ASN D N 1
ATOM 3232 C CA . ASN D 1 25 ? 20.583 0.952 16.757 1.00 36.28 25 ASN D CA 1
ATOM 3233 C C . ASN D 1 25 ? 21.516 2.154 16.657 1.00 35.01 25 ASN D C 1
ATOM 3234 O O . ASN D 1 25 ? 21.323 3.169 17.325 1.00 34.61 25 ASN D O 1
ATOM 3239 N N . GLN D 1 26 ? 22.522 2.024 15.798 1.00 34.17 26 GLN D N 1
ATOM 3240 C CA . GLN D 1 26 ? 23.518 3.069 15.583 1.00 33.93 26 GLN D CA 1
ATOM 3241 C C . GLN D 1 26 ? 23.549 3.590 14.140 1.00 33.22 26 GLN D C 1
ATOM 3242 O O . GLN D 1 26 ? 23.164 2.883 13.205 1.00 33.74 26 GLN D O 1
ATOM 3248 N N . CYS D 1 27 ? 24.026 4.822 13.977 1.00 32.00 27 CYS D N 1
ATOM 3249 C CA . CYS D 1 27 ? 24.201 5.439 12.661 1.00 32.09 27 CYS D CA 1
ATOM 3250 C C . CYS D 1 27 ? 25.578 6.094 12.695 1.00 31.78 27 CYS D C 1
ATOM 3251 O O . CYS D 1 27 ? 25.730 7.182 13.250 1.00 30.91 27 CYS D O 1
ATOM 3254 N N . LEU D 1 28 ? 26.573 5.418 12.120 1.00 31.29 28 LEU D N 1
ATOM 3255 C CA . LEU D 1 28 ? 27.955 5.899 12.101 1.00 31.19 28 LEU D CA 1
ATOM 3256 C C . LEU D 1 28 ? 28.220 6.989 11.073 1.00 31.89 28 LEU D C 1
ATOM 3257 O O . LEU D 1 28 ? 27.846 6.859 9.908 1.00 30.79 28 LEU D O 1
ATOM 3262 N N . LEU D 1 29 ? 28.891 8.050 11.514 1.00 31.72 29 LEU D N 1
ATOM 3263 C CA . LEU D 1 29 ? 29.212 9.186 10.653 1.00 32.93 29 LEU D CA 1
ATOM 3264 C C . LEU D 1 29 ? 30.668 9.618 10.763 1.00 33.84 29 LEU D C 1
ATOM 3265 O O . LEU D 1 29 ? 31.316 9.424 11.797 1.00 34.02 29 LEU D O 1
ATOM 3270 N N . LEU D 1 30 ? 31.170 10.224 9.694 1.00 34.50 30 LEU D N 1
ATOM 3271 C CA . LEU D 1 30 ? 32.536 10.735 9.653 1.00 36.16 30 LEU D CA 1
ATOM 3272 C C . LEU D 1 30 ? 32.445 12.171 9.144 1.00 37.59 30 LEU D C 1
ATOM 3273 O O . LEU D 1 30 ? 31.816 12.428 8.114 1.00 37.32 30 LEU D O 1
ATOM 3278 N N . LEU D 1 31 ? 33.037 13.102 9.888 1.00 38.80 31 LEU D N 1
ATOM 3279 C CA . LEU D 1 31 ? 33.045 14.513 9.515 1.00 40.19 31 LEU D CA 1
ATOM 3280 C C . LEU D 1 31 ? 34.478 14.815 9.107 1.00 41.63 31 LEU D C 1
ATOM 3281 O O . LEU D 1 31 ? 35.422 14.414 9.796 1.00 40.71 31 LEU D O 1
ATOM 3286 N N . ASP D 1 32 ? 34.646 15.519 7.991 1.00 43.75 32 ASP D N 1
ATOM 3287 C CA . ASP D 1 32 ? 35.983 15.804 7.485 1.00 45.88 32 ASP D CA 1
ATOM 3288 C C . ASP D 1 32 ? 36.635 14.438 7.317 1.00 46.43 32 ASP D C 1
ATOM 3289 O O . ASP D 1 32 ? 36.012 13.523 6.777 1.00 46.75 32 ASP D O 1
ATOM 3294 N N . SER D 1 33 ? 37.864 14.270 7.785 1.00 47.34 33 SER D N 1
ATOM 3295 C CA . SER D 1 33 ? 38.512 12.973 7.638 1.00 47.85 33 SER D CA 1
ATOM 3296 C C . SER D 1 33 ? 38.915 12.308 8.945 1.00 47.66 33 SER D C 1
ATOM 3297 O O . SER D 1 33 ? 39.499 11.224 8.929 1.00 48.23 33 SER D O 1
ATOM 3300 N N . ASP D 1 34 ? 38.602 12.935 10.076 1.00 47.15 34 ASP D N 1
ATOM 3301 C CA . ASP D 1 34 ? 38.986 12.360 11.361 1.00 46.34 34 ASP D CA 1
ATOM 3302 C C . ASP D 1 34 ? 38.022 12.535 12.533 1.00 43.94 34 ASP D C 1
ATOM 3303 O O . ASP D 1 34 ? 38.379 12.228 13.670 1.00 43.78 34 ASP D O 1
ATOM 3308 N N . ILE D 1 35 ? 36.814 13.025 12.271 1.00 41.01 35 ILE D N 1
ATOM 3309 C CA . ILE D 1 35 ? 35.830 13.203 13.335 1.00 38.29 35 ILE D CA 1
ATOM 3310 C C . ILE D 1 35 ? 34.791 12.091 13.250 1.00 37.08 35 ILE D C 1
ATOM 3311 O O . ILE D 1 35 ? 33.928 12.112 12.375 1.00 36.46 35 ILE D O 1
ATOM 3316 N N . PHE D 1 36 ? 34.880 11.118 14.151 1.00 35.37 36 PHE D N 1
ATOM 3317 C CA . PHE D 1 36 ? 33.934 10.011 14.163 1.00 34.07 36 PHE D CA 1
ATOM 3318 C C . PHE D 1 36 ? 32.822 10.254 15.167 1.00 33.09 36 PHE D C 1
ATOM 3319 O O . PHE D 1 36 ? 33.073 10.526 16.345 1.00 32.69 36 PHE D O 1
ATOM 3327 N N . THR D 1 37 ? 31.590 10.135 14.680 1.00 32.08 37 THR D N 1
ATOM 3328 C CA . THR D 1 37 ? 30.393 10.380 15.462 1.00 31.32 37 THR D CA 1
ATOM 3329 C C . THR D 1 37 ? 29.337 9.329 15.165 1.00 32.06 37 THR D C 1
ATOM 3330 O O . THR D 1 37 ? 29.333 8.726 14.084 1.00 32.23 37 THR D O 1
ATOM 3334 N N . SER D 1 38 ? 28.435 9.111 16.115 1.00 31.36 38 SER D N 1
ATOM 3335 C CA . SER D 1 38 ? 27.353 8.161 15.898 1.00 32.54 38 SER D CA 1
ATOM 3336 C C . SER D 1 38 ? 26.080 8.657 16.563 1.00 31.59 38 SER D C 1
ATOM 3337 O O . SER D 1 38 ? 26.121 9.270 17.634 1.00 32.07 38 SER D O 1
ATOM 3340 N N . ILE D 1 39 ? 24.952 8.411 15.907 1.00 30.27 39 ILE D N 1
ATOM 3341 C CA . ILE D 1 39 ? 23.665 8.783 16.453 1.00 29.12 39 ILE D CA 1
ATOM 3342 C C . ILE D 1 39 ? 23.095 7.449 16.906 1.00 30.52 39 ILE D C 1
ATOM 3343 O O . ILE D 1 39 ? 23.053 6.493 16.130 1.00 30.76 39 ILE D O 1
ATOM 3348 N N . GLU D 1 40 ? 22.674 7.382 18.162 1.00 30.63 40 GLU D N 1
ATOM 3349 C CA . GLU D 1 40 ? 22.155 6.141 18.726 1.00 31.70 40 GLU D CA 1
ATOM 3350 C C . GLU D 1 40 ? 20.729 6.256 19.238 1.00 31.44 40 GLU D C 1
ATOM 3351 O O . GLU D 1 40 ? 20.422 7.129 20.047 1.00 32.57 40 GLU D O 1
ATOM 3357 N N . ALA D 1 41 ? 19.855 5.373 18.762 1.00 33.31 41 ALA D N 1
ATOM 3358 C CA . ALA D 1 41 ? 18.461 5.367 19.195 1.00 33.54 41 ALA D CA 1
ATOM 3359 C C . ALA D 1 41 ? 18.382 4.551 20.479 1.00 35.02 41 ALA D C 1
ATOM 3360 O O . ALA D 1 41 ? 18.834 3.407 20.518 1.00 35.05 41 ALA D O 1
ATOM 3362 N N . LYS D 1 42 ? 17.811 5.140 21.525 1.00 35.95 42 LYS D N 1
ATOM 3363 C CA . LYS D 1 42 ? 17.704 4.459 22.811 1.00 38.97 42 LYS D CA 1
ATOM 3364 C C . LYS D 1 42 ? 16.401 4.772 23.529 1.00 40.38 42 LYS D C 1
ATOM 3365 O O . LYS D 1 42 ? 16.273 5.799 24.196 1.00 40.17 42 LYS D O 1
ATOM 3371 N N . ASP D 1 43 ? 15.433 3.873 23.381 1.00 42.73 43 ASP D N 1
ATOM 3372 C CA . ASP D 1 43 ? 14.125 4.015 24.005 1.00 44.46 43 ASP D CA 1
ATOM 3373 C C . ASP D 1 43 ? 13.406 5.297 23.592 1.00 45.20 43 ASP D C 1
ATOM 3374 O O . ASP D 1 43 ? 13.371 5.633 22.411 1.00 45.69 43 ASP D O 1
ATOM 3379 N N . ASP D 1 44 ? 12.837 6.011 24.559 1.00 45.90 44 ASP D N 1
ATOM 3380 C CA . ASP D 1 44 ? 12.591 7.501 24.269 1.00 46.01 44 ASP D CA 1
ATOM 3381 C C . ASP D 1 44 ? 13.529 8.668 23.953 1.00 44.69 44 ASP D C 1
ATOM 3382 O O . ASP D 1 44 ? 13.090 9.818 23.874 1.00 44.89 44 ASP D O 1
ATOM 3387 N N . ILE D 1 45 ? 14.814 8.385 23.775 1.00 41.66 45 ILE D N 1
ATOM 3388 C CA . ILE D 1 45 ? 15.773 9.443 23.474 1.00 38.88 45 ILE D CA 1
ATOM 3389 C C . ILE D 1 45 ? 16.776 8.992 22.428 1.00 36.93 45 ILE D C 1
ATOM 3390 O O . ILE D 1 45 ? 16.755 7.850 21.976 1.00 35.86 45 ILE D O 1
ATOM 3395 N N . TRP D 1 46 ? 17.646 9.921 22.047 1.00 35.39 46 TRP D N 1
ATOM 3396 C CA . TRP D 1 46 ? 18.726 9.657 21.113 1.00 33.67 46 TRP D CA 1
ATOM 3397 C C . TRP D 1 46 ? 19.990 10.039 21.871 1.00 32.20 46 TRP D C 1
ATOM 3398 O O . TRP D 1 46 ? 19.975 10.961 22.697 1.00 32.29 46 TRP D O 1
ATOM 3409 N N . LEU D 1 47 ? 21.069 9.310 21.617 1.00 30.89 47 LEU D N 1
ATOM 3410 C CA . LEU D 1 47 ? 22.348 9.612 22.232 1.00 29.50 47 LEU D CA 1
ATOM 3411 C C . LEU D 1 47 ? 23.333 9.929 21.125 1.00 28.72 47 LEU D C 1
ATOM 3412 O O . LEU D 1 47 ? 23.415 9.204 20.128 1.00 28.62 47 LEU D O 1
ATOM 3417 N N . LEU D 1 48 ? 24.066 11.021 21.291 1.00 27.14 48 LEU D N 1
ATOM 3418 C CA . LEU D 1 48 ? 25.102 11.384 20.340 1.00 26.99 48 LEU D CA 1
ATOM 3419 C C . LEU D 1 48 ? 26.407 10.899 20.970 1.00 27.67 48 LEU D C 1
ATOM 3420 O O . LEU D 1 48 ? 26.701 11.221 22.124 1.00 26.83 48 LEU D O 1
ATOM 3425 N N . ASN D 1 49 ? 27.169 10.110 20.218 1.00 28.58 49 ASN D N 1
ATOM 3426 C CA . ASN D 1 49 ? 28.445 9.570 20.679 1.00 28.95 49 ASN D CA 1
ATOM 3427 C C . ASN D 1 49 ? 29.571 10.141 19.829 1.00 29.07 49 ASN D C 1
ATOM 3428 O O . ASN D 1 49 ? 29.519 10.094 18.599 1.00 29.86 49 ASN D O 1
ATOM 3433 N N . GLY D 1 50 ? 30.594 10.675 20.483 1.00 28.13 50 GLY D N 1
ATOM 3434 C CA . GLY D 1 50 ? 31.702 11.254 19.749 1.00 27.61 50 GLY D CA 1
ATOM 3435 C C . GLY D 1 50 ? 33.060 10.764 20.196 1.00 28.75 50 GLY D C 1
ATOM 3436 O O . GLY D 1 50 ? 33.419 10.864 21.375 1.00 28.63 50 GLY D O 1
ATOM 3437 N N . MET D 1 51 ? 33.816 10.222 19.248 1.00 28.36 51 MET D N 1
ATOM 3438 C CA . MET D 1 51 ? 35.155 9.730 19.527 1.00 29.59 51 MET D CA 1
ATOM 3439 C C . MET D 1 51 ? 36.074 10.925 19.783 1.00 30.64 51 MET D C 1
ATOM 3440 O O . MET D 1 51 ? 36.152 11.831 18.956 1.00 30.39 51 MET D O 1
ATOM 3445 N N . ILE D 1 52 ? 36.757 10.936 20.927 1.00 29.78 52 ILE D N 1
ATOM 3446 C CA . ILE D 1 52 ? 37.680 12.029 21.235 1.00 29.02 52 ILE D CA 1
ATOM 3447 C C . ILE D 1 52 ? 39.111 11.523 21.027 1.00 29.51 52 ILE D C 1
ATOM 3448 O O . ILE D 1 52 ? 39.756 11.865 20.032 1.00 29.20 52 ILE D O 1
ATOM 3453 N N . ILE D 1 53 ? 39.608 10.693 21.945 1.00 29.60 53 ILE D N 1
ATOM 3454 C CA . ILE D 1 53 ? 40.962 10.155 21.812 1.00 29.26 53 ILE D CA 1
ATOM 3455 C C . ILE D 1 53 ? 41.148 8.823 22.523 1.00 29.25 53 ILE D C 1
ATOM 3456 O O . ILE D 1 53 ? 40.418 8.504 23.464 1.00 29.27 53 ILE D O 1
ATOM 3461 N N . PRO D 1 54 ? 42.098 8.006 22.043 1.00 29.77 54 PRO D N 1
ATOM 3462 C CA . PRO D 1 54 ? 42.364 6.724 22.704 1.00 30.85 54 PRO D CA 1
ATOM 3463 C C . PRO D 1 54 ? 43.219 7.260 23.859 1.00 30.16 54 PRO D C 1
ATOM 3464 O O . PRO D 1 54 ? 44.113 8.074 23.630 1.00 30.47 54 PRO D O 1
ATOM 3468 N N . LEU D 1 55 ? 42.939 6.836 25.084 1.00 30.06 55 LEU D N 1
ATOM 3469 C CA . LEU D 1 55 ? 43.657 7.363 26.241 1.00 29.92 55 LEU D CA 1
ATOM 3470 C C . LEU D 1 55 ? 44.079 6.302 27.252 1.00 29.30 55 LEU D C 1
ATOM 3471 O O . LEU D 1 55 ? 43.293 5.416 27.600 1.00 28.84 55 LEU D O 1
ATOM 3476 N N . SER D 1 56 ? 45.316 6.412 27.733 1.00 29.59 56 SER D N 1
ATOM 3477 C CA . SER D 1 56 ? 45.837 5.471 28.732 1.00 29.69 56 SER D CA 1
ATOM 3478 C C . SER D 1 56 ? 45.020 5.488 30.013 1.00 29.24 56 SER D C 1
ATOM 3479 O O . SER D 1 56 ? 44.646 6.554 30.503 1.00 28.74 56 SER D O 1
ATOM 3482 N N . PRO D 1 57 ? 44.731 4.304 30.580 1.00 29.24 57 PRO D N 1
ATOM 3483 C CA . PRO D 1 57 ? 43.954 4.269 31.820 1.00 28.95 57 PRO D CA 1
ATOM 3484 C C . PRO D 1 57 ? 44.777 4.795 33.001 1.00 29.51 57 PRO D C 1
ATOM 3485 O O . PRO D 1 57 ? 44.238 5.076 34.069 1.00 29.33 57 PRO D O 1
ATOM 3489 N N . VAL D 1 58 ? 46.084 4.917 32.799 1.00 29.50 58 VAL D N 1
ATOM 3490 C CA . VAL D 1 58 ? 46.975 5.425 33.832 1.00 30.41 58 VAL D CA 1
ATOM 3491 C C . VAL D 1 58 ? 47.655 6.679 33.315 1.00 30.26 58 VAL D C 1
ATOM 3492 O O . VAL D 1 58 ? 48.850 6.868 33.504 1.00 30.21 58 VAL D O 1
ATOM 3496 N N . CYS D 1 59 ? 46.877 7.540 32.665 1.00 31.15 59 CYS D N 1
ATOM 3497 C CA . CYS D 1 59 ? 47.406 8.781 32.110 1.00 31.15 59 CYS D CA 1
ATOM 3498 C C . CYS D 1 59 ? 47.915 9.755 33.177 1.00 31.75 59 CYS D C 1
ATOM 3499 O O . CYS D 1 59 ? 48.682 10.668 32.865 1.00 31.89 59 CYS D O 1
ATOM 3502 N N . GLY D 1 60 ? 47.486 9.576 34.426 1.00 32.05 60 GLY D N 1
ATOM 3503 C CA . GLY D 1 60 ? 47.953 10.456 35.490 1.00 32.59 60 GLY D CA 1
ATOM 3504 C C . GLY D 1 60 ? 46.979 11.505 36.002 1.00 33.58 60 GLY D C 1
ATOM 3505 O O . GLY D 1 60 ? 46.086 11.946 35.276 1.00 32.44 60 GLY D O 1
ATOM 3506 N N . ASP D 1 61 ? 47.171 11.926 37.253 1.00 33.97 61 ASP D N 1
ATOM 3507 C CA . ASP D 1 61 ? 46.297 12.917 37.887 1.00 34.74 61 ASP D CA 1
ATOM 3508 C C . ASP D 1 61 ? 46.082 14.175 37.063 1.00 35.09 61 ASP D C 1
ATOM 3509 O O . ASP D 1 61 ? 44.953 14.612 36.878 1.00 35.09 61 ASP D O 1
ATOM 3514 N N . SER D 1 62 ? 47.171 14.763 36.580 1.00 35.09 62 SER D N 1
ATOM 3515 C CA . SER D 1 62 ? 47.097 15.997 35.808 1.00 35.13 62 SER D CA 1
ATOM 3516 C C . SER D 1 62 ? 46.160 15.944 34.597 1.00 34.84 62 SER D C 1
ATOM 3517 O O . SER D 1 62 ? 45.423 16.894 34.329 1.00 33.38 62 SER D O 1
ATOM 3520 N N . ILE D 1 63 ? 46.188 14.838 33.862 1.00 33.99 63 ILE D N 1
ATOM 3521 C CA . ILE D 1 63 ? 45.341 14.711 32.680 1.00 33.02 63 ILE D CA 1
ATOM 3522 C C . ILE D 1 63 ? 43.897 14.400 33.058 1.00 32.13 63 ILE D C 1
ATOM 3523 O O . ILE D 1 63 ? 42.969 14.979 32.498 1.00 32.26 63 ILE D O 1
ATOM 3528 N N . TRP D 1 64 ? 43.708 13.505 34.022 1.00 31.19 64 TRP D N 1
ATOM 3529 C CA . TRP D 1 64 ? 42.365 13.163 34.465 1.00 30.80 64 TRP D CA 1
ATOM 3530 C C . TRP D 1 64 ? 41.680 14.417 35.032 1.00 30.23 64 TRP D C 1
ATOM 3531 O O . TRP D 1 64 ? 40.542 14.731 34.676 1.00 27.63 64 TRP D O 1
ATOM 3542 N N . ARG D 1 65 ? 42.375 15.142 35.907 1.00 30.61 65 ARG D N 1
ATOM 3543 C CA . ARG D 1 65 ? 41.788 16.343 36.504 1.00 31.32 65 ARG D CA 1
ATOM 3544 C C . ARG D 1 65 ? 41.365 17.346 35.441 1.00 30.03 65 ARG D C 1
ATOM 3545 O O . ARG D 1 65 ? 40.276 17.911 35.513 1.00 30.54 65 ARG D O 1
ATOM 3553 N N . GLN D 1 66 ? 42.231 17.581 34.464 1.00 29.89 66 GLN D N 1
ATOM 3554 C CA . GLN D 1 66 ? 41.917 18.524 33.398 1.00 30.44 66 GLN D CA 1
ATOM 3555 C C . GLN D 1 66 ? 40.628 18.117 32.683 1.00 30.56 66 GLN D C 1
ATOM 3556 O O . GLN D 1 66 ? 39.794 18.966 32.346 1.00 28.89 66 GLN D O 1
ATOM 3562 N N . ILE D 1 67 ? 40.476 16.817 32.441 1.00 28.67 67 ILE D N 1
ATOM 3563 C CA . ILE D 1 67 ? 39.292 16.286 31.770 1.00 28.22 67 ILE D CA 1
ATOM 3564 C C . ILE D 1 67 ? 38.050 16.462 32.645 1.00 28.81 67 ILE D C 1
ATOM 3565 O O . ILE D 1 67 ? 36.989 16.868 32.166 1.00 29.25 67 ILE D O 1
ATOM 3570 N N . MET D 1 68 ? 38.185 16.174 33.935 1.00 29.22 68 MET D N 1
ATOM 3571 C CA . MET D 1 68 ? 37.071 16.320 34.858 1.00 29.68 68 MET D CA 1
ATOM 3572 C C . MET D 1 68 ? 36.694 17.785 35.088 1.00 29.83 68 MET D C 1
ATOM 3573 O O . MET D 1 68 ? 35.555 18.090 35.444 1.00 30.10 68 MET D O 1
ATOM 3578 N N . VAL D 1 69 ? 37.644 18.691 34.889 1.00 29.47 69 VAL D N 1
ATOM 3579 C CA . VAL D 1 69 ? 37.359 20.114 35.042 1.00 29.79 69 VAL D CA 1
ATOM 3580 C C . VAL D 1 69 ? 36.573 20.546 33.810 1.00 29.73 69 VAL D C 1
ATOM 3581 O O . VAL D 1 69 ? 35.608 21.301 33.913 1.00 29.39 69 VAL D O 1
ATOM 3585 N N . ILE D 1 70 ? 36.984 20.047 32.647 1.00 29.86 70 ILE D N 1
ATOM 3586 C CA . ILE D 1 70 ? 36.291 20.345 31.400 1.00 29.04 70 ILE D CA 1
ATOM 3587 C C . ILE D 1 70 ? 34.853 19.837 31.506 1.00 28.52 70 ILE D C 1
ATOM 3588 O O . ILE D 1 70 ? 33.927 20.454 30.968 1.00 28.42 70 ILE D O 1
ATOM 3593 N N . ASN D 1 71 ? 34.646 18.724 32.208 1.00 28.30 71 ASN D N 1
ATOM 3594 C CA . ASN D 1 71 ? 33.283 18.208 32.354 1.00 28.38 71 ASN D CA 1
ATOM 3595 C C . ASN D 1 71 ? 32.362 19.220 33.041 1.00 28.65 71 ASN D C 1
ATOM 3596 O O . ASN D 1 71 ? 31.157 19.226 32.809 1.00 27.31 71 ASN D O 1
ATOM 3601 N N . GLY D 1 72 ? 32.928 20.065 33.895 1.00 29.10 72 GLY D N 1
ATOM 3602 C CA . GLY D 1 72 ? 32.115 21.052 34.588 1.00 30.73 72 GLY D CA 1
ATOM 3603 C C . GLY D 1 72 ? 31.598 22.113 33.634 1.00 32.20 72 GLY D C 1
ATOM 3604 O O . GLY D 1 72 ? 30.451 22.546 33.736 1.00 32.64 72 GLY D O 1
ATOM 3605 N N . GLU D 1 73 ? 32.455 22.527 32.707 1.00 32.79 73 GLU D N 1
ATOM 3606 C CA . GLU D 1 73 ? 32.121 23.533 31.709 1.00 34.24 73 GLU D CA 1
ATOM 3607 C C . GLU D 1 73 ? 31.116 22.955 30.710 1.00 33.85 73 GLU D C 1
ATOM 3608 O O . GLU D 1 73 ? 30.173 23.631 30.303 1.00 33.49 73 GLU D O 1
ATOM 3614 N N . LEU D 1 74 ? 31.319 21.698 30.325 1.00 32.95 74 LEU D N 1
ATOM 3615 C CA . LEU D 1 74 ? 30.413 21.029 29.393 1.00 31.59 74 LEU D CA 1
ATOM 3616 C C . LEU D 1 74 ? 29.026 20.861 30.003 1.00 31.75 74 LEU D C 1
ATOM 3617 O O . LEU D 1 74 ? 28.018 21.103 29.339 1.00 31.52 74 LEU D O 1
ATOM 3622 N N . ALA D 1 75 ? 28.971 20.454 31.268 1.00 30.36 75 ALA D N 1
ATOM 3623 C CA . ALA D 1 75 ? 27.689 20.252 31.937 1.00 31.61 75 ALA D CA 1
ATOM 3624 C C . ALA D 1 75 ? 26.964 21.569 32.213 1.00 31.71 75 ALA D C 1
ATOM 3625 O O . ALA D 1 75 ? 25.737 21.624 32.184 1.00 31.88 75 ALA D O 1
ATOM 3627 N N . ALA D 1 76 ? 27.722 22.625 32.483 1.00 31.88 76 ALA D N 1
ATOM 3628 C CA . ALA D 1 76 ? 27.126 23.927 32.753 1.00 33.43 76 ALA D CA 1
ATOM 3629 C C . ALA D 1 76 ? 26.317 24.394 31.548 1.00 33.55 76 ALA D C 1
ATOM 3630 O O . ALA D 1 76 ? 25.304 25.080 31.699 1.00 34.06 76 ALA D O 1
ATOM 3632 N N . ASN D 1 77 ? 26.757 23.999 30.356 1.00 34.03 77 ASN D N 1
ATOM 3633 C CA . ASN D 1 77 ? 26.084 24.376 29.113 1.00 35.58 77 ASN D CA 1
ATOM 3634 C C . ASN D 1 77 ? 25.298 23.222 28.480 1.00 35.13 77 ASN D C 1
ATOM 3635 O O . ASN D 1 77 ? 24.811 23.327 27.348 1.00 34.99 77 ASN D O 1
ATOM 3640 N N . ASN D 1 78 ? 25.177 22.123 29.217 1.00 34.34 78 ASN D N 1
ATOM 3641 C CA . ASN D 1 78 ? 24.455 20.945 28.749 1.00 33.99 78 ASN D CA 1
ATOM 3642 C C . ASN D 1 78 ? 24.949 20.520 27.367 1.00 33.61 78 ASN D C 1
ATOM 3643 O O . ASN D 1 78 ? 24.153 20.155 26.503 1.00 33.86 78 ASN D O 1
ATOM 3648 N N . GLU D 1 79 ? 26.262 20.569 27.161 1.00 32.80 79 GLU D N 1
ATOM 3649 C CA . GLU D 1 79 ? 26.846 20.189 25.877 1.00 34.25 79 GLU D CA 1
ATOM 3650 C C . GLU D 1 79 ? 27.237 18.714 25.796 1.00 33.20 79 GLU D C 1
ATOM 3651 O O . GLU D 1 79 ? 27.599 18.225 24.724 1.00 32.94 79 GLU D O 1
ATOM 3657 N N . GLY D 1 80 ? 27.163 18.006 26.922 1.00 32.11 80 GLY D N 1
ATOM 3658 C CA . GLY D 1 80 ? 27.520 16.598 26.924 1.00 30.66 80 GLY D CA 1
ATOM 3659 C C . GLY D 1 80 ? 28.413 16.190 28.090 1.00 30.07 80 GLY D C 1
ATOM 3660 O O . GLY D 1 80 ? 28.746 17.014 28.940 1.00 29.73 80 GLY D O 1
ATOM 3661 N N . THR D 1 81 ? 28.817 14.917 28.102 1.00 29.16 81 THR D N 1
ATOM 3662 C CA . THR D 1 81 ? 29.654 14.344 29.167 1.00 28.90 81 THR D CA 1
ATOM 3663 C C . THR D 1 81 ? 30.882 13.634 28.584 1.00 28.75 81 THR D C 1
ATOM 3664 O O . THR D 1 81 ? 30.759 12.913 27.593 1.00 29.03 81 THR D O 1
ATOM 3668 N N . LEU D 1 82 ? 32.061 13.855 29.169 1.00 28.01 82 LEU D N 1
ATOM 3669 C CA . LEU D 1 82 ? 33.260 13.150 28.727 1.00 27.79 82 LEU D CA 1
ATOM 3670 C C . LEU D 1 82 ? 33.291 11.903 29.618 1.00 28.81 82 LEU D C 1
ATOM 3671 O O . LEU D 1 82 ? 33.301 12.014 30.849 1.00 28.84 82 LEU D O 1
ATOM 3676 N N . ALA D 1 83 ? 33.282 10.725 28.995 1.00 27.45 83 ALA D N 1
ATOM 3677 C CA . ALA D 1 83 ? 33.274 9.461 29.718 1.00 27.61 83 ALA D CA 1
ATOM 3678 C C . ALA D 1 83 ? 34.373 8.516 29.246 1.00 28.15 83 ALA D C 1
ATOM 3679 O O . ALA D 1 83 ? 34.776 8.545 28.081 1.00 29.29 83 ALA D O 1
ATOM 3681 N N . TYR D 1 84 ? 34.849 7.670 30.156 1.00 27.24 84 TYR D N 1
ATOM 3682 C CA . TYR D 1 84 ? 35.906 6.726 29.823 1.00 26.99 84 TYR D CA 1
ATOM 3683 C C . TYR D 1 84 ? 35.324 5.333 29.657 1.00 25.84 84 TYR D C 1
ATOM 3684 O O . TYR D 1 84 ? 34.586 4.851 30.518 1.00 26.79 84 TYR D O 1
ATOM 3693 N N . ILE D 1 85 ? 35.638 4.704 28.532 1.00 26.76 85 ILE D N 1
ATOM 3694 C CA . ILE D 1 85 ? 35.165 3.359 28.251 1.00 27.19 85 ILE D CA 1
ATOM 3695 C C . ILE D 1 85 ? 36.379 2.483 28.548 1.00 27.85 85 ILE D C 1
ATOM 3696 O O . ILE D 1 85 ? 37.359 2.466 27.806 1.00 27.35 85 ILE D O 1
ATOM 3701 N N . ASP D 1 86 ? 36.292 1.774 29.666 1.00 30.05 86 ASP D N 1
ATOM 3702 C CA . ASP D 1 86 ? 37.380 0.942 30.186 1.00 31.65 86 ASP D CA 1
ATOM 3703 C C . ASP D 1 86 ? 38.205 0.021 29.284 1.00 32.49 86 ASP D C 1
ATOM 3704 O O . ASP D 1 86 ? 39.349 0.338 28.954 1.00 32.81 86 ASP D O 1
ATOM 3709 N N . ALA D 1 87 ? 37.655 -1.123 28.900 1.00 33.51 87 ALA D N 1
ATOM 3710 C CA . ALA D 1 87 ? 38.415 -2.058 28.070 1.00 34.31 87 ALA D CA 1
ATOM 3711 C C . ALA D 1 87 ? 38.945 -1.428 26.787 1.00 34.38 87 ALA D C 1
ATOM 3712 O O . ALA D 1 87 ? 40.095 -1.656 26.398 1.00 34.21 87 ALA D O 1
ATOM 3714 N N . ALA D 1 88 ? 38.113 -0.621 26.137 1.00 33.22 88 ALA D N 1
ATOM 3715 C CA . ALA D 1 88 ? 38.512 0.022 24.895 1.00 31.10 88 ALA D CA 1
ATOM 3716 C C . ALA D 1 88 ? 39.511 1.162 25.097 1.00 29.73 88 ALA D C 1
ATOM 3717 O O . ALA D 1 88 ? 40.040 1.682 24.122 1.00 29.48 88 ALA D O 1
ATOM 3719 N N . GLU D 1 89 ? 39.775 1.537 26.350 1.00 27.85 89 GLU D N 1
ATOM 3720 C CA . GLU D 1 89 ? 40.711 2.632 26.660 1.00 27.47 89 GLU D CA 1
ATOM 3721 C C . GLU D 1 89 ? 40.450 3.825 25.742 1.00 27.29 89 GLU D C 1
ATOM 3722 O O . GLU D 1 89 ? 41.353 4.326 25.070 1.00 27.03 89 GLU D O 1
ATOM 3728 N N . THR D 1 90 ? 39.204 4.287 25.753 1.00 26.52 90 THR D N 1
ATOM 3729 C CA . THR D 1 90 ? 38.779 5.376 24.891 1.00 28.47 90 THR D CA 1
ATOM 3730 C C . THR D 1 90 ? 38.001 6.461 25.633 1.00 26.94 90 THR D C 1
ATOM 3731 O O . THR D 1 90 ? 37.175 6.170 26.493 1.00 26.10 90 THR D O 1
ATOM 3735 N N . LEU D 1 91 ? 38.267 7.711 25.276 1.00 27.34 91 LEU D N 1
ATOM 3736 C CA . LEU D 1 91 ? 37.569 8.847 25.867 1.00 27.34 91 LEU D CA 1
ATOM 3737 C C . LEU D 1 91 ? 36.502 9.260 24.858 1.00 26.33 91 LEU D C 1
ATOM 3738 O O . LEU D 1 91 ? 36.822 9.580 23.709 1.00 26.62 91 LEU D O 1
ATOM 3743 N N . LEU D 1 92 ? 35.244 9.249 25.282 1.00 26.04 92 LEU D N 1
ATOM 3744 C CA . LEU D 1 92 ? 34.139 9.629 24.399 1.00 26.24 92 LEU D CA 1
ATOM 3745 C C . LEU D 1 92 ? 33.393 10.818 24.947 1.00 26.60 92 LEU D C 1
ATOM 3746 O O . LEU D 1 92 ? 33.436 11.089 26.149 1.00 27.76 92 LEU D O 1
ATOM 3751 N N . LEU D 1 93 ? 32.697 11.516 24.056 1.00 26.99 93 LEU D N 1
ATOM 3752 C CA . LEU D 1 93 ? 31.827 12.619 24.452 1.00 26.89 93 LEU D CA 1
ATOM 3753 C C . LEU D 1 93 ? 30.437 12.014 24.209 1.00 26.06 93 LEU D C 1
ATOM 3754 O O . LEU D 1 93 ? 30.186 11.446 23.139 1.00 26.32 93 LEU D O 1
ATOM 3759 N N . ILE D 1 94 ? 29.548 12.113 25.196 1.00 25.20 94 ILE D N 1
ATOM 3760 C CA . ILE D 1 94 ? 28.194 11.574 25.089 1.00 26.47 94 ILE D CA 1
ATOM 3761 C C . ILE D 1 94 ? 27.169 12.629 25.492 1.00 27.13 94 ILE D C 1
ATOM 3762 O O . ILE D 1 94 ? 27.303 13.270 26.534 1.00 26.83 94 ILE D O 1
ATOM 3767 N N . HIS D 1 95 ? 26.140 12.796 24.666 1.00 27.82 95 HIS D N 1
ATOM 3768 C CA . HIS D 1 95 ? 25.097 13.787 24.921 1.00 28.41 95 HIS D CA 1
ATOM 3769 C C . HIS D 1 95 ? 23.725 13.288 24.471 1.00 29.40 95 HIS D C 1
ATOM 3770 O O . HIS D 1 95 ? 23.539 12.879 23.324 1.00 27.97 95 HIS D O 1
ATOM 3777 N N . ALA D 1 96 ? 22.758 13.335 25.379 1.00 29.45 96 ALA D N 1
ATOM 3778 C CA . ALA D 1 96 ? 21.415 12.891 25.055 1.00 30.40 96 ALA D CA 1
ATOM 3779 C C . ALA D 1 96 ? 20.564 14.018 24.468 1.00 31.31 96 ALA D C 1
ATOM 3780 O O . ALA D 1 96 ? 20.701 15.185 24.849 1.00 31.06 96 ALA D O 1
ATOM 3782 N N . ILE D 1 97 ? 19.715 13.649 23.511 1.00 31.56 97 ILE D N 1
ATOM 3783 C CA . ILE D 1 97 ? 18.773 14.576 22.889 1.00 31.10 97 ILE D CA 1
ATOM 3784 C C . ILE D 1 97 ? 17.443 14.011 23.387 1.00 31.46 97 ILE D C 1
ATOM 3785 O O . ILE D 1 97 ? 17.033 12.934 22.968 1.00 32.73 97 ILE D O 1
ATOM 3790 N N . THR D 1 98 ? 16.789 14.724 24.298 1.00 31.55 98 THR D N 1
ATOM 3791 C CA . THR D 1 98 ? 15.533 14.267 24.881 1.00 33.05 98 THR D CA 1
ATOM 3792 C C . THR D 1 98 ? 14.280 14.740 24.145 1.00 34.69 98 THR D C 1
ATOM 3793 O O . THR D 1 98 ? 13.184 14.220 24.371 1.00 35.59 98 THR D O 1
ATOM 3797 N N . ASP D 1 99 ? 14.430 15.726 23.269 1.00 36.17 99 ASP D N 1
ATOM 3798 C CA . ASP D 1 99 ? 13.282 16.218 22.509 1.00 36.96 99 ASP D CA 1
ATOM 3799 C C . ASP D 1 99 ? 13.485 15.848 21.048 1.00 35.88 99 ASP D C 1
ATOM 3800 O O . ASP D 1 99 ? 14.310 16.444 20.364 1.00 35.01 99 ASP D O 1
ATOM 3805 N N . LEU D 1 100 ? 12.736 14.850 20.579 1.00 36.48 100 LEU D N 1
ATOM 3806 C CA . LEU D 1 100 ? 12.853 14.380 19.200 1.00 37.77 100 LEU D CA 1
ATOM 3807 C C . LEU D 1 100 ? 11.656 14.778 18.335 1.00 39.38 100 LEU D C 1
ATOM 3808 O O . LEU D 1 100 ? 11.493 14.275 17.228 1.00 39.13 100 LEU D O 1
ATOM 3813 N N . THR D 1 101 ? 10.828 15.682 18.839 1.00 41.59 101 THR D N 1
ATOM 3814 C CA . THR D 1 101 ? 9.643 16.114 18.105 1.00 43.94 101 THR D CA 1
ATOM 3815 C C . THR D 1 101 ? 9.945 17.055 16.940 1.00 45.08 101 THR D C 1
ATOM 3816 O O . THR D 1 101 ? 9.116 17.223 16.044 1.00 45.85 101 THR D O 1
ATOM 3820 N N . ASN D 1 102 ? 11.131 17.652 16.935 1.00 45.83 102 ASN D N 1
ATOM 3821 C CA . ASN D 1 102 ? 11.475 18.604 15.887 1.00 47.04 102 ASN D CA 1
ATOM 3822 C C . ASN D 1 102 ? 12.804 18.366 15.163 1.00 47.02 102 ASN D C 1
ATOM 3823 O O . ASN D 1 102 ? 13.869 18.351 15.775 1.00 47.76 102 ASN D O 1
ATOM 3828 N N . THR D 1 103 ? 12.726 18.198 13.846 1.00 46.76 103 THR D N 1
ATOM 3829 C CA . THR D 1 103 ? 13.900 17.967 13.006 1.00 46.70 103 THR D CA 1
ATOM 3830 C C . THR D 1 103 ? 14.939 19.079 13.125 1.00 46.35 103 THR D C 1
ATOM 3831 O O . THR D 1 103 ? 16.144 18.809 13.172 1.00 45.56 103 THR D O 1
ATOM 3835 N N . TYR D 1 104 ? 14.468 20.323 13.165 1.00 45.54 104 TYR D N 1
ATOM 3836 C CA . TYR D 1 104 ? 15.352 21.480 13.267 1.00 45.61 104 TYR D CA 1
ATOM 3837 C C . TYR D 1 104 ? 16.162 21.425 14.559 1.00 43.93 104 TYR D C 1
ATOM 3838 O O . TYR D 1 104 ? 17.356 21.708 14.568 1.00 43.64 104 TYR D O 1
ATOM 3847 N N . HIS D 1 105 ? 15.499 21.070 15.651 1.00 43.01 105 HIS D N 1
ATOM 3848 C CA . HIS D 1 105 ? 16.167 20.983 16.943 1.00 42.10 105 HIS D CA 1
ATOM 3849 C C . HIS D 1 105 ? 17.252 19.912 16.917 1.00 40.76 105 HIS D C 1
ATOM 3850 O O . HIS D 1 105 ? 18.379 20.148 17.354 1.00 41.26 105 HIS D O 1
ATOM 3857 N N . ILE D 1 106 ? 16.903 18.737 16.407 1.00 38.94 106 ILE D N 1
ATOM 3858 C CA . ILE D 1 106 ? 17.844 17.627 16.318 1.00 37.36 106 ILE D CA 1
ATOM 3859 C C . ILE D 1 106 ? 19.074 17.996 15.498 1.00 36.59 106 ILE D C 1
ATOM 3860 O O . ILE D 1 106 ? 20.195 17.691 15.891 1.00 36.27 106 ILE D O 1
ATOM 3865 N N . ILE D 1 107 ? 18.871 18.654 14.358 1.00 36.09 107 ILE D N 1
ATOM 3866 C CA . ILE D 1 107 ? 19.992 19.054 13.506 1.00 35.60 107 ILE D CA 1
ATOM 3867 C C . ILE D 1 107 ? 20.901 20.038 14.245 1.00 35.56 107 ILE D C 1
ATOM 3868 O O . ILE D 1 107 ? 22.125 19.939 14.171 1.00 35.71 107 ILE D O 1
ATOM 3873 N N . SER D 1 108 ? 20.293 20.990 14.947 1.00 35.50 108 SER D N 1
ATOM 3874 C CA . SER D 1 108 ? 21.041 21.998 15.695 1.00 35.86 108 SER D CA 1
ATOM 3875 C C . SER D 1 108 ? 21.884 21.324 16.780 1.00 35.57 108 SER D C 1
ATOM 3876 O O . SER D 1 108 ? 23.043 21.676 16.993 1.00 35.63 108 SER D O 1
ATOM 3879 N N . GLN D 1 109 ? 21.292 20.352 17.462 1.00 35.07 109 GLN D N 1
ATOM 3880 C CA . GLN D 1 109 ? 21.998 19.615 18.504 1.00 34.85 109 GLN D CA 1
ATOM 3881 C C . GLN D 1 109 ? 23.190 18.869 17.893 1.00 33.73 109 GLN D C 1
ATOM 3882 O O . GLN D 1 109 ? 24.270 18.833 18.478 1.00 32.62 109 GLN D O 1
ATOM 3888 N N . LEU D 1 110 ? 22.996 18.282 16.711 1.00 32.79 110 LEU D N 1
ATOM 3889 C CA . LEU D 1 110 ? 24.073 17.541 16.051 1.00 32.67 110 LEU D CA 1
ATOM 3890 C C . LEU D 1 110 ? 25.215 18.456 15.636 1.00 33.40 110 LEU D C 1
ATOM 3891 O O . LEU D 1 110 ? 26.385 18.108 15.800 1.00 32.64 110 LEU D O 1
ATOM 3896 N N . GLU D 1 111 ? 24.891 19.625 15.091 1.00 33.60 111 GLU D N 1
ATOM 3897 C CA . GLU D 1 111 ? 25.954 20.537 14.686 1.00 34.85 111 GLU D CA 1
ATOM 3898 C C . GLU D 1 111 ? 26.726 21.076 15.893 1.00 34.02 111 GLU D C 1
ATOM 3899 O O . GLU D 1 111 ? 27.942 21.246 15.826 1.00 33.98 111 GLU D O 1
ATOM 3905 N N . SER D 1 112 ? 26.040 21.335 17.000 1.00 33.94 112 SER D N 1
ATOM 3906 C CA . SER D 1 112 ? 26.744 21.833 18.182 1.00 34.60 112 SER D CA 1
ATOM 3907 C C . SER D 1 112 ? 27.671 20.742 18.716 1.00 33.63 112 SER D C 1
ATOM 3908 O O . SER D 1 112 ? 28.792 21.017 19.135 1.00 33.95 112 SER D O 1
ATOM 3911 N N . PHE D 1 113 ? 27.192 19.502 18.671 1.00 32.59 113 PHE D N 1
ATOM 3912 C CA . PHE D 1 113 ? 27.945 18.344 19.140 1.00 32.20 113 PHE D CA 1
ATOM 3913 C C . PHE D 1 113 ? 29.233 18.094 18.352 1.00 32.57 113 PHE D C 1
ATOM 3914 O O . PHE D 1 113 ? 30.296 17.923 18.947 1.00 32.98 113 PHE D O 1
ATOM 3922 N N . VAL D 1 114 ? 29.149 18.062 17.019 1.00 32.13 114 VAL D N 1
ATOM 3923 C CA . VAL D 1 114 ? 30.342 17.809 16.214 1.00 31.98 114 VAL D CA 1
ATOM 3924 C C . VAL D 1 114 ? 31.361 18.920 16.360 1.00 31.54 114 VAL D C 1
ATOM 3925 O O . VAL D 1 114 ? 32.559 18.676 16.282 1.00 30.59 114 VAL D O 1
ATOM 3929 N N . ASN D 1 115 ? 30.891 20.144 16.569 1.00 32.84 115 ASN D N 1
ATOM 3930 C CA . ASN D 1 115 ? 31.806 21.266 16.747 1.00 32.43 115 ASN D CA 1
ATOM 3931 C C . ASN D 1 115 ? 32.463 21.189 18.127 1.00 32.17 115 ASN D C 1
ATOM 3932 O O . ASN D 1 115 ? 33.636 21.535 18.294 1.00 32.12 115 ASN D O 1
ATOM 3937 N N . GLN D 1 116 ? 31.702 20.727 19.110 1.00 32.40 116 GLN D N 1
ATOM 3938 C CA . GLN D 1 116 ? 32.220 20.589 20.465 1.00 33.41 116 GLN D CA 1
ATOM 3939 C C . GLN D 1 116 ? 33.306 19.518 20.418 1.00 33.54 116 GLN D C 1
ATOM 3940 O O . GLN D 1 116 ? 34.370 19.654 21.023 1.00 33.45 116 GLN D O 1
ATOM 3946 N N . GLN D 1 117 ? 33.021 18.459 19.672 1.00 33.73 117 GLN D N 1
ATOM 3947 C CA . GLN D 1 117 ? 33.942 17.338 19.490 1.00 34.61 117 GLN D CA 1
ATOM 3948 C C . GLN D 1 117 ? 35.283 17.809 18.933 1.00 34.40 117 GLN D C 1
ATOM 3949 O O . GLN D 1 117 ? 36.349 17.408 19.407 1.00 34.51 117 GLN D O 1
ATOM 3955 N N . GLU D 1 118 ? 35.221 18.650 17.906 1.00 34.23 118 GLU D N 1
ATOM 3956 C CA . GLU D 1 118 ? 36.427 19.169 17.274 1.00 35.01 118 GLU D CA 1
ATOM 3957 C C . GLU D 1 118 ? 37.227 20.042 18.241 1.00 34.86 118 GLU D C 1
ATOM 3958 O O . GLU D 1 118 ? 38.457 19.979 18.273 1.00 35.47 118 GLU D O 1
ATOM 3964 N N . ALA D 1 119 ? 36.529 20.847 19.037 1.00 34.92 119 ALA D N 1
ATOM 3965 C CA . ALA D 1 119 ? 37.193 21.724 19.995 1.00 35.17 119 ALA D CA 1
ATOM 3966 C C . ALA D 1 119 ? 37.916 20.899 21.060 1.00 35.73 119 ALA D C 1
ATOM 3967 O O . ALA D 1 119 ? 39.050 21.200 21.432 1.00 36.37 119 ALA D O 1
ATOM 3969 N N . LEU D 1 120 ? 37.251 19.857 21.549 1.00 35.04 120 LEU D N 1
ATOM 3970 C CA . LEU D 1 120 ? 37.832 18.994 22.565 1.00 35.03 120 LEU D CA 1
ATOM 3971 C C . LEU D 1 120 ? 39.025 18.209 22.018 1.00 34.60 120 LEU D C 1
ATOM 3972 O O . LEU D 1 120 ? 40.032 18.033 22.712 1.00 34.82 120 LEU D O 1
ATOM 3977 N N . LYS D 1 121 ? 38.926 17.737 20.781 1.00 34.99 121 LYS D N 1
ATOM 3978 C CA . LYS D 1 121 ? 40.043 17.002 20.192 1.00 36.77 121 LYS D CA 1
ATOM 3979 C C . LYS D 1 121 ? 41.265 17.915 20.082 1.00 37.70 121 LYS D C 1
ATOM 3980 O O . LYS D 1 121 ? 42.394 17.481 20.317 1.00 38.39 121 LYS D O 1
ATOM 3986 N N . ASN D 1 122 ? 41.043 19.183 19.745 1.00 38.82 122 ASN D N 1
ATOM 3987 C CA . ASN D 1 122 ? 42.151 20.129 19.614 1.00 39.35 122 ASN D CA 1
ATOM 3988 C C . ASN D 1 122 ? 42.853 20.343 20.941 1.00 38.61 122 ASN D C 1
ATOM 3989 O O . ASN D 1 122 ? 44.073 20.485 20.997 1.00 38.10 122 ASN D O 1
ATOM 3994 N N . ILE D 1 123 ? 42.071 20.364 22.012 1.00 38.13 123 ILE D N 1
ATOM 3995 C CA . ILE D 1 123 ? 42.608 20.554 23.348 1.00 36.96 123 ILE D CA 1
ATOM 3996 C C . ILE D 1 123 ? 43.302 19.299 23.869 1.00 36.73 123 ILE D C 1
ATOM 3997 O O . ILE D 1 123 ? 44.404 19.374 24.407 1.00 36.67 123 ILE D O 1
ATOM 4002 N N . LEU D 1 124 ? 42.658 18.149 23.687 1.00 35.80 124 LEU D N 1
ATOM 4003 C CA . LEU D 1 124 ? 43.166 16.878 24.205 1.00 35.63 124 LEU D CA 1
ATOM 4004 C C . LEU D 1 124 ? 44.024 15.976 23.310 1.00 36.77 124 LEU D C 1
ATOM 4005 O O . LEU D 1 124 ? 44.611 15.008 23.803 1.00 36.08 124 LEU D O 1
ATOM 4010 N N . GLN D 1 125 ? 44.114 16.281 22.019 1.00 38.00 125 GLN D N 1
ATOM 4011 C CA . GLN D 1 125 ? 44.889 15.445 21.098 1.00 39.34 125 GLN D CA 1
ATOM 4012 C C . GLN D 1 125 ? 46.307 15.124 21.575 1.00 39.75 125 GLN D C 1
ATOM 4013 O O . GLN D 1 125 ? 46.796 14.009 21.384 1.00 39.01 125 GLN D O 1
ATOM 4019 N N . GLU D 1 126 ? 46.964 16.092 22.204 1.00 39.96 126 GLU D N 1
ATOM 4020 C CA . GLU D 1 126 ? 48.327 15.884 22.684 1.00 40.52 126 GLU D CA 1
ATOM 4021 C C . GLU D 1 126 ? 48.441 14.758 23.710 1.00 39.71 126 GLU D C 1
ATOM 4022 O O . GLU D 1 126 ? 49.534 14.246 23.947 1.00 39.66 126 GLU D O 1
ATOM 4028 N N . TYR D 1 127 ? 47.323 14.363 24.312 1.00 38.84 127 TYR D N 1
ATOM 4029 C CA . TYR D 1 127 ? 47.341 13.301 25.317 1.00 38.75 127 TYR D CA 1
ATOM 4030 C C . TYR D 1 127 ? 46.993 11.937 24.728 1.00 38.91 127 TYR D C 1
ATOM 4031 O O . TYR D 1 127 ? 47.069 10.914 25.411 1.00 37.77 127 TYR D O 1
ATOM 4040 N N . ALA D 1 128 ? 46.612 11.927 23.459 1.00 39.36 128 ALA D N 1
ATOM 4041 C CA .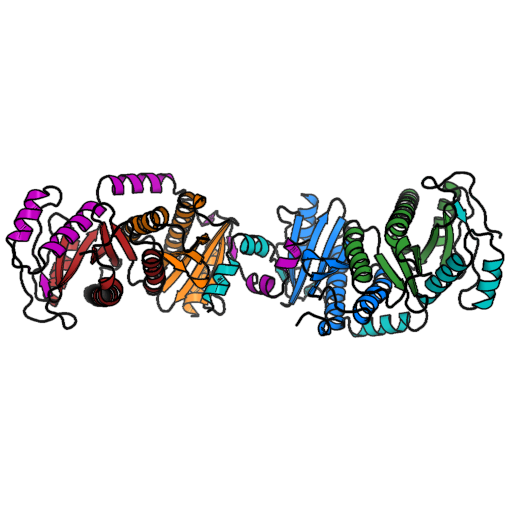 ALA D 1 128 ? 46.245 10.688 22.796 1.00 41.85 128 ALA D CA 1
ATOM 4042 C C . ALA D 1 128 ? 47.433 9.740 22.798 1.00 43.33 128 ALA D C 1
ATOM 4043 O O . ALA D 1 128 ? 48.571 10.154 22.570 1.00 43.33 128 ALA D O 1
ATOM 4045 N N . LYS D 1 129 ? 47.176 8.468 23.072 1.00 45.42 129 LYS D N 1
ATOM 4046 C CA . LYS D 1 129 ? 48.261 7.504 23.087 1.00 48.79 129 LYS D CA 1
ATOM 4047 C C . LYS D 1 129 ? 48.487 7.015 21.667 1.00 50.60 129 LYS D C 1
ATOM 4048 O O . LYS D 1 129 ? 47.539 6.695 20.948 1.00 51.46 129 LYS D O 1
ATOM 4054 N N . VAL D 1 130 ? 49.750 6.980 21.259 1.00 53.13 130 VAL D N 1
ATOM 4055 C CA . VAL D 1 130 ? 50.106 6.540 19.916 1.00 55.28 130 VAL D CA 1
ATOM 4056 C C . VAL D 1 130 ? 49.873 5.040 19.745 1.00 55.90 130 VAL D C 1
ATOM 4057 O O . VAL D 1 130 ? 49.238 4.615 18.782 1.00 99.99 130 VAL D O 1
ATOM 4061 N N . ASP E 2 2 ? 26.559 -1.197 4.774 1.00 63.78 36 ASP E N 1
ATOM 4062 C CA . ASP E 2 2 ? 27.290 -2.073 3.817 1.00 63.07 36 ASP E CA 1
ATOM 4063 C C . ASP E 2 2 ? 28.358 -1.297 3.056 1.00 62.10 36 ASP E C 1
ATOM 4064 O O . ASP E 2 2 ? 29.374 -1.864 2.654 1.00 62.10 36 ASP E O 1
ATOM 4069 N N . LYS E 2 3 ? 28.126 0.000 2.867 1.00 61.21 37 LYS E N 1
ATOM 4070 C CA . LYS E 2 3 ? 29.079 0.855 2.164 1.00 59.85 37 LYS E CA 1
ATOM 4071 C C . LYS E 2 3 ? 28.945 2.298 2.642 1.00 58.51 37 LYS E C 1
ATOM 4072 O O . LYS E 2 3 ? 27.908 2.684 3.177 1.00 57.90 37 LYS E O 1
ATOM 4078 N N . ALA E 2 4 ? 29.995 3.089 2.437 1.00 57.08 38 ALA E N 1
ATOM 4079 C CA . ALA E 2 4 ? 30.013 4.488 2.859 1.00 56.20 38 ALA E CA 1
ATOM 4080 C C . ALA E 2 4 ? 29.562 5.461 1.772 1.00 55.51 38 ALA E C 1
ATOM 4081 O O . ALA E 2 4 ? 29.994 5.368 0.623 1.00 55.93 38 ALA E O 1
ATOM 4083 N N . TYR E 2 5 ? 28.699 6.400 2.147 1.00 54.37 39 TYR E N 1
ATOM 4084 C CA . TYR E 2 5 ? 28.196 7.404 1.212 1.00 53.25 39 TYR E CA 1
ATOM 4085 C C . TYR E 2 5 ? 28.640 8.783 1.664 1.00 52.49 39 TYR E C 1
ATOM 4086 O O . TYR E 2 5 ? 28.412 9.169 2.810 1.00 51.99 39 TYR E O 1
ATOM 4095 N N . VAL E 2 6 ? 29.263 9.530 0.764 1.00 51.57 40 VAL E N 1
ATOM 4096 C CA . VAL E 2 6 ? 29.707 10.877 1.089 1.00 50.60 40 VAL E CA 1
ATOM 4097 C C . VAL E 2 6 ? 28.626 11.864 0.649 1.00 50.27 40 VAL E C 1
ATOM 4098 O O . VAL E 2 6 ? 28.163 11.815 -0.489 1.00 50.41 40 VAL E O 1
ATOM 4102 N N . ALA E 2 7 ? 28.209 12.746 1.552 1.00 49.30 41 ALA E N 1
ATOM 4103 C CA . ALA E 2 7 ? 27.187 13.728 1.221 1.00 49.52 41 ALA E CA 1
ATOM 4104 C C . ALA E 2 7 ? 27.756 14.719 0.213 1.00 50.33 41 ALA E C 1
ATOM 4105 O O . ALA E 2 7 ? 28.903 15.155 0.330 1.00 49.97 41 ALA E O 1
ATOM 4107 N N . PRO E 2 8 ? 26.961 15.082 -0.803 1.00 51.29 42 PRO E N 1
ATOM 4108 C CA . PRO E 2 8 ? 27.421 16.028 -1.824 1.00 51.89 42 PRO E CA 1
ATOM 4109 C C . PRO E 2 8 ? 27.701 17.427 -1.277 1.00 52.49 42 PRO E C 1
ATOM 4110 O O . PRO E 2 8 ? 28.663 18.075 -1.692 1.00 52.96 42 PRO E O 1
ATOM 4114 N N . GLU E 2 9 ? 26.866 17.888 -0.348 1.00 52.25 43 GLU E N 1
ATOM 4115 C CA . GLU E 2 9 ? 27.049 19.209 0.249 1.00 52.13 43 GLU E CA 1
ATOM 4116 C C . GLU E 2 9 ? 27.530 19.108 1.700 1.00 51.80 43 GLU E C 1
ATOM 4117 O O . GLU E 2 9 ? 27.158 18.186 2.433 1.00 51.34 43 GLU E O 1
ATOM 4123 N N . LYS E 2 10 ? 28.355 20.068 2.108 1.00 51.10 44 LYS E N 1
ATOM 4124 C CA . LYS E 2 10 ? 28.917 20.087 3.455 1.00 50.47 44 LYS E CA 1
ATOM 4125 C C . LYS E 2 10 ? 27.921 20.317 4.590 1.00 49.70 44 LYS E C 1
ATOM 4126 O O . LYS E 2 10 ? 26.820 20.832 4.390 1.00 49.32 44 LYS E O 1
ATOM 4132 N N . PHE E 2 11 ? 28.331 19.912 5.788 1.00 48.97 45 PHE E N 1
ATOM 4133 C CA . PHE E 2 11 ? 27.529 20.073 6.996 1.00 47.84 45 PHE E CA 1
ATOM 4134 C C . PHE E 2 11 ? 28.427 20.788 8.007 1.00 47.34 45 PHE E C 1
ATOM 4135 O O . PHE E 2 11 ? 29.535 20.335 8.281 1.00 46.70 45 PHE E O 1
ATOM 4143 N N . SER E 2 12 ? 27.962 21.908 8.551 1.00 47.75 46 SER E N 1
ATOM 4144 C CA . SER E 2 12 ? 28.767 22.673 9.509 1.00 48.03 46 SER E CA 1
ATOM 4145 C C . SER E 2 12 ? 30.154 22.972 8.947 1.00 47.31 46 SER E C 1
ATOM 4146 O O . SER E 2 12 ? 31.148 22.931 9.674 1.00 47.42 46 SER E O 1
ATOM 4149 N N . SER E 2 13 ? 30.212 23.259 7.648 1.00 47.18 47 SER E N 1
ATOM 4150 C CA . SER E 2 13 ? 31.470 23.573 6.974 1.00 46.58 47 SER E CA 1
ATOM 4151 C C . SER E 2 13 ? 32.399 22.370 6.844 1.00 45.61 47 SER E C 1
ATOM 4152 O O . SER E 2 13 ? 33.575 22.521 6.520 1.00 45.25 47 SER E O 1
ATOM 4155 N N . LYS E 2 14 ? 31.870 21.174 7.083 1.00 44.82 48 LYS E N 1
ATOM 4156 C CA . LYS E 2 14 ? 32.675 19.963 6.992 1.00 43.93 48 LYS E CA 1
ATOM 4157 C C . LYS E 2 14 ? 32.068 18.933 6.044 1.00 42.80 48 LYS E C 1
ATOM 4158 O O . LYS E 2 14 ? 30.857 18.898 5.842 1.00 41.74 48 LYS E O 1
ATOM 4164 N N . VAL E 2 15 ? 32.922 18.101 5.462 1.00 41.52 49 VAL E N 1
ATOM 4165 C CA . VAL E 2 15 ? 32.469 17.054 4.561 1.00 41.48 49 VAL E CA 1
ATOM 4166 C C . VAL E 2 15 ? 31.808 15.990 5.424 1.00 41.09 49 VAL E C 1
ATOM 4167 O O . VAL E 2 15 ? 32.438 15.454 6.335 1.00 41.79 49 VAL E O 1
ATOM 4171 N N . LEU E 2 16 ? 30.543 15.695 5.145 1.00 40.71 50 LEU E N 1
ATOM 4172 C CA . LEU E 2 16 ? 29.798 14.701 5.916 1.00 40.30 50 LEU E CA 1
ATOM 4173 C C . LEU E 2 16 ? 29.714 13.366 5.191 1.00 40.15 50 LEU E C 1
ATOM 4174 O O . LEU E 2 16 ? 29.325 13.308 4.027 1.00 39.67 50 LEU E O 1
ATOM 4179 N N . THR E 2 17 ? 30.077 12.295 5.891 1.00 39.62 51 THR E N 1
ATOM 4180 C CA . THR E 2 17 ? 30.042 10.953 5.326 1.00 38.50 51 THR E CA 1
ATOM 4181 C C . THR E 2 17 ? 29.286 9.967 6.220 1.00 37.86 51 THR E C 1
ATOM 4182 O O . THR E 2 17 ? 29.498 9.939 7.435 1.00 36.91 51 THR E O 1
ATOM 4186 N N . TRP E 2 18 ? 28.396 9.174 5.625 1.00 36.96 52 TRP E N 1
ATOM 4187 C CA . TRP E 2 18 ? 27.667 8.144 6.368 1.00 36.85 52 TRP E CA 1
ATOM 4188 C C . TRP E 2 18 ? 28.443 6.861 6.093 1.00 37.35 52 TRP E C 1
ATOM 4189 O O . TRP E 2 18 ? 28.569 6.445 4.938 1.00 36.57 52 TRP E O 1
ATOM 4200 N N . LEU E 2 19 ? 28.968 6.236 7.144 1.00 37.06 53 LEU E N 1
ATOM 4201 C CA . LEU E 2 19 ? 29.763 5.020 6.982 1.00 37.30 53 LEU E CA 1
ATOM 4202 C C . LEU E 2 19 ? 28.933 3.775 6.674 1.00 37.97 53 LEU E C 1
ATOM 4203 O O . LEU E 2 19 ? 29.482 2.693 6.451 1.00 37.66 53 LEU E O 1
ATOM 4208 N N . GLY E 2 20 ? 27.613 3.937 6.652 1.00 38.23 54 GLY E N 1
ATOM 4209 C CA . GLY E 2 20 ? 26.733 2.819 6.364 1.00 38.64 54 GLY E CA 1
ATOM 4210 C C . GLY E 2 20 ? 26.419 1.982 7.591 1.00 39.35 54 GLY E C 1
ATOM 4211 O O . GLY E 2 20 ? 26.954 2.229 8.675 1.00 38.71 54 GLY E O 1
ATOM 4212 N N . LYS E 2 21 ? 25.543 0.997 7.424 1.00 39.55 55 LYS E N 1
ATOM 4213 C CA . LYS E 2 21 ? 25.173 0.113 8.520 1.00 40.79 55 LYS E CA 1
ATOM 4214 C C . LYS E 2 21 ? 26.369 -0.738 8.930 1.00 41.49 55 LYS E C 1
ATOM 4215 O O . LYS E 2 21 ? 27.152 -1.181 8.088 1.00 40.96 55 LYS E O 1
ATOM 4221 N N . MET E 2 22 ? 26.509 -0.958 10.230 1.00 41.73 56 MET E N 1
ATOM 4222 C CA . MET E 2 22 ? 27.608 -1.763 10.741 1.00 43.14 56 MET E CA 1
ATOM 4223 C C . MET E 2 22 ? 27.065 -3.133 11.142 1.00 43.30 56 MET E C 1
ATOM 4224 O O . MET E 2 22 ? 25.933 -3.247 11.617 1.00 43.77 56 MET E O 1
ATOM 4229 N N . PRO E 2 23 ? 27.858 -4.197 10.945 1.00 43.73 57 PRO E N 1
ATOM 4230 C CA . PRO E 2 23 ? 27.381 -5.532 11.321 1.00 44.22 57 PR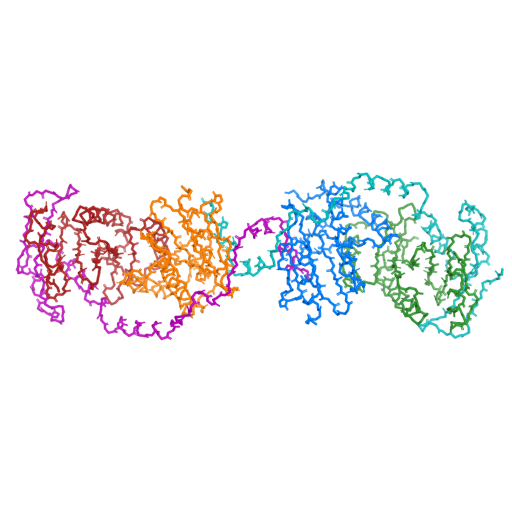O E CA 1
ATOM 4231 C C . PRO E 2 23 ? 27.141 -5.618 12.826 1.00 44.68 57 PRO E C 1
ATOM 4232 O O . PRO E 2 23 ? 27.650 -4.793 13.585 1.00 45.22 57 PRO E O 1
ATOM 4236 N N . LEU E 2 24 ? 26.357 -6.601 13.259 1.00 45.04 58 LEU E N 1
ATOM 4237 C CA . LEU E 2 24 ? 26.059 -6.758 14.681 1.00 45.49 58 LEU E CA 1
ATOM 4238 C C . LEU E 2 24 ? 27.370 -6.752 15.468 1.00 45.44 58 LEU E C 1
ATOM 4239 O O . LEU E 2 24 ? 28.307 -7.478 15.136 1.00 44.86 58 LEU E O 1
ATOM 4244 N N . PHE E 2 25 ? 27.430 -5.924 16.506 1.00 45.36 59 PHE E N 1
ATOM 4245 C CA . PHE E 2 25 ? 28.641 -5.791 17.307 1.00 46.37 59 PHE E CA 1
ATOM 4246 C C . PHE E 2 25 ? 29.152 -7.063 17.980 1.00 47.92 59 PHE E C 1
ATOM 4247 O O . PHE E 2 25 ? 30.356 -7.200 18.201 1.00 47.80 59 PHE E O 1
ATOM 4255 N N . LYS E 2 26 ? 28.253 -7.988 18.307 1.00 49.97 60 LYS E N 1
ATOM 4256 C CA . LYS E 2 26 ? 28.665 -9.224 18.966 1.00 52.37 60 LYS E CA 1
ATOM 4257 C C . LYS E 2 26 ? 29.662 -10.014 18.122 1.00 53.23 60 LYS E C 1
ATOM 4258 O O . LYS E 2 26 ? 30.596 -10.610 18.657 1.00 54.00 60 LYS E O 1
ATOM 4264 N N . ASN E 2 27 ? 29.465 -10.012 16.806 1.00 53.83 61 ASN E N 1
ATOM 4265 C CA . ASN E 2 27 ? 30.353 -10.731 15.897 1.00 54.63 61 ASN E CA 1
ATOM 4266 C C . ASN E 2 27 ? 31.605 -9.894 15.653 1.00 55.06 61 ASN E C 1
ATOM 4267 O O . ASN E 2 27 ? 31.808 -9.356 14.569 1.00 54.47 61 ASN E O 1
ATOM 4272 N N . THR E 2 28 ? 32.440 -9.807 16.683 1.00 56.33 62 THR E N 1
ATOM 4273 C CA . THR E 2 28 ? 33.676 -9.030 16.664 1.00 57.63 62 THR E CA 1
ATOM 4274 C C . THR E 2 28 ? 34.522 -9.117 15.396 1.00 58.12 62 THR E C 1
ATOM 4275 O O . THR E 2 28 ? 34.951 -8.095 14.862 1.00 58.63 62 THR E O 1
ATOM 4279 N N . GLU E 2 29 ? 34.772 -10.330 14.916 1.00 58.95 63 GLU E N 1
ATOM 4280 C CA . GLU E 2 29 ? 35.582 -10.508 13.716 1.00 59.59 63 GLU E CA 1
ATOM 4281 C C . GLU E 2 29 ? 34.883 -10.047 12.436 1.00 59.06 63 GLU E C 1
ATOM 4282 O O . GLU E 2 29 ? 35.540 -9.636 11.479 1.00 58.52 63 GLU E O 1
ATOM 4288 N N . VAL E 2 30 ? 33.556 -10.117 12.417 1.00 58.58 64 VAL E N 1
ATOM 4289 C CA . VAL E 2 30 ? 32.791 -9.680 11.250 1.00 58.48 64 VAL E CA 1
ATOM 4290 C C . VAL E 2 30 ? 32.892 -8.157 11.155 1.00 58.41 64 VAL E C 1
ATOM 4291 O O . VAL E 2 30 ? 33.085 -7.594 10.073 1.00 57.99 64 VAL E O 1
ATOM 4295 N N . VAL E 2 31 ? 32.763 -7.502 12.305 1.00 58.23 65 VAL E N 1
ATOM 4296 C CA . VAL E 2 31 ? 32.854 -6.053 12.390 1.00 58.20 65 VAL E CA 1
ATOM 4297 C C . VAL E 2 31 ? 34.235 -5.613 11.909 1.00 58.97 65 VAL E C 1
ATOM 4298 O O . VAL E 2 31 ? 34.362 -4.738 11.051 1.00 58.47 65 VAL E O 1
ATOM 4302 N N . GLN E 2 32 ? 35.265 -6.235 12.474 1.00 60.12 66 GLN E N 1
ATOM 4303 C CA . GLN E 2 32 ? 36.653 -5.944 12.126 1.00 61.21 66 GLN E CA 1
ATOM 4304 C C . GLN E 2 32 ? 36.892 -6.046 10.623 1.00 61.50 66 GLN E C 1
ATOM 4305 O O . GLN E 2 32 ? 37.479 -5.152 10.007 1.00 61.28 66 GLN E O 1
ATOM 4311 N N . LYS E 2 33 ? 36.437 -7.149 10.041 1.00 61.53 67 LYS E N 1
ATOM 4312 C CA . LYS E 2 33 ? 36.614 -7.394 8.618 1.00 61.99 67 LYS E CA 1
ATOM 4313 C C . LYS E 2 33 ? 35.940 -6.326 7.762 1.00 61.55 67 LYS E C 1
ATOM 4314 O O . LYS E 2 33 ? 36.491 -5.896 6.749 1.00 61.55 67 LYS E O 1
ATOM 4320 N N . HIS E 2 34 ? 34.756 -5.890 8.177 1.00 61.28 68 HIS E N 1
ATOM 4321 C CA . HIS E 2 34 ? 34.026 -4.869 7.434 1.00 61.52 68 HIS E CA 1
ATOM 4322 C C . HIS E 2 34 ? 34.739 -3.517 7.489 1.00 62.02 68 HIS E C 1
ATOM 4323 O O . HIS E 2 34 ? 34.826 -2.808 6.485 1.00 61.71 68 HIS E O 1
ATOM 4330 N N . THR E 2 35 ? 35.239 -3.168 8.670 1.00 62.65 69 THR E N 1
ATOM 4331 C CA . THR E 2 35 ? 35.940 -1.905 8.876 1.00 63.78 69 THR E CA 1
ATOM 4332 C C . THR E 2 35 ? 37.110 -1.726 7.913 1.00 64.73 69 THR E C 1
ATOM 4333 O O . THR E 2 35 ? 37.470 -0.602 7.563 1.00 64.20 69 THR E O 1
ATOM 4337 N N . GLU E 2 36 ? 37.698 -2.837 7.483 1.00 66.32 70 GLU E N 1
ATOM 4338 C CA . GLU E 2 36 ? 38.828 -2.791 6.562 1.00 68.19 70 GLU E CA 1
ATOM 4339 C C . GLU E 2 36 ? 38.380 -2.646 5.113 1.00 68.94 70 GLU E C 1
ATOM 4340 O O . GLU E 2 36 ? 39.032 -1.964 4.322 1.00 69.15 70 GLU E O 1
ATOM 4346 N N . ASN E 2 37 ? 37.262 -3.283 4.773 1.00 70.02 71 ASN E N 1
ATOM 4347 C CA . ASN E 2 37 ? 36.741 -3.253 3.409 1.00 71.30 71 ASN E CA 1
ATOM 4348 C C . ASN E 2 37 ? 36.067 -1.955 2.982 1.00 72.10 71 ASN E C 1
ATOM 4349 O O . ASN E 2 37 ? 35.668 -1.821 1.825 1.00 72.57 71 ASN E O 1
ATOM 4354 N N . ILE E 2 38 ? 35.931 -1.001 3.897 1.00 72.83 72 ILE E N 1
ATOM 4355 C CA . ILE E 2 38 ? 35.285 0.258 3.544 1.00 73.51 72 ILE E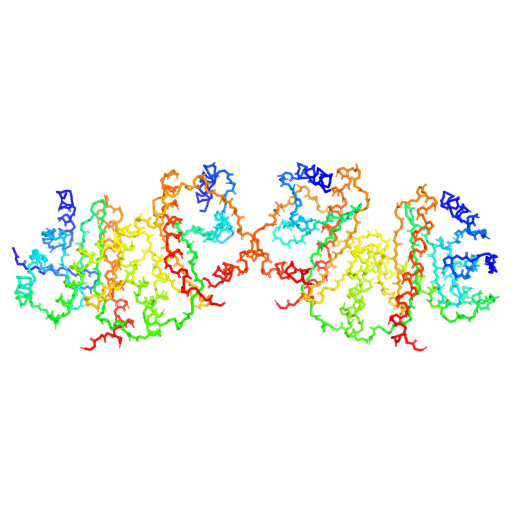 CA 1
ATOM 4356 C C . ILE E 2 38 ? 36.274 1.409 3.389 1.00 73.52 72 ILE E C 1
ATOM 4357 O O . ILE E 2 38 ? 37.305 1.456 4.062 1.00 73.42 72 ILE E O 1
ATOM 4362 N N . ARG E 2 39 ? 35.945 2.336 2.494 1.00 73.80 73 ARG E N 1
ATOM 4363 C CA . ARG E 2 39 ? 36.797 3.485 2.217 1.00 74.09 73 ARG E CA 1
ATOM 4364 C C . ARG E 2 39 ? 36.890 4.486 3.360 1.00 73.47 73 ARG E C 1
ATOM 4365 O O . ARG E 2 39 ? 36.171 5.484 3.390 1.00 73.70 73 ARG E O 1
ATOM 4373 N N . VAL E 2 40 ? 37.790 4.211 4.297 1.00 72.55 74 VAL E N 1
ATOM 4374 C CA . VAL E 2 40 ? 38.012 5.083 5.442 1.00 71.41 74 VAL E CA 1
ATOM 4375 C C . VAL E 2 40 ? 39.515 5.173 5.683 1.00 70.79 74 VAL E C 1
ATOM 4376 O O . VAL E 2 40 ? 40.204 4.153 5.746 1.00 70.58 74 VAL E O 1
ATOM 4380 N N . GLN E 2 41 ? 40.021 6.395 5.810 1.00 69.76 75 GLN E N 1
ATOM 4381 C CA . GLN E 2 41 ? 41.445 6.607 6.027 1.00 69.18 75 GLN E CA 1
ATOM 4382 C C . GLN E 2 41 ? 41.893 6.099 7.397 1.00 68.26 75 GLN E C 1
ATOM 4383 O O . GLN E 2 41 ? 42.641 5.125 7.485 1.00 68.12 75 GLN E O 1
ATOM 4389 N N . ASP E 2 42 ? 41.435 6.757 8.459 1.00 66.93 76 ASP E N 1
ATOM 4390 C CA . ASP E 2 42 ? 41.789 6.361 9.821 1.00 65.47 76 ASP E CA 1
ATOM 4391 C C . ASP E 2 42 ? 41.063 5.077 10.205 1.00 64.48 76 ASP E C 1
ATOM 4392 O O . ASP E 2 42 ? 40.141 5.085 11.021 1.00 64.12 76 ASP E O 1
ATOM 4397 N N . GLN E 2 43 ? 41.494 3.975 9.608 1.00 63.28 77 GLN E N 1
ATOM 4398 C CA . GLN E 2 43 ? 40.898 2.671 9.853 1.00 62.35 77 GLN E CA 1
ATOM 4399 C C . GLN E 2 43 ? 41.113 2.210 11.297 1.00 60.96 77 GLN E C 1
ATOM 4400 O O . GLN E 2 43 ? 40.310 1.449 11.842 1.00 60.30 77 GLN E O 1
ATOM 4406 N N . LYS E 2 44 ? 42.191 2.679 11.919 1.00 59.15 78 LYS E N 1
ATOM 4407 C CA . LYS E 2 44 ? 42.490 2.307 13.298 1.00 57.76 78 LYS E CA 1
ATOM 4408 C C . LYS E 2 44 ? 41.671 3.106 14.317 1.00 55.93 78 LYS E C 1
ATOM 4409 O O . LYS E 2 44 ? 41.241 2.553 15.328 1.00 54.93 78 LYS E O 1
ATOM 4415 N N . ILE E 2 45 ? 41.457 4.396 14.061 1.00 54.28 79 ILE E N 1
ATOM 4416 C CA . ILE E 2 45 ? 40.654 5.214 14.974 1.00 52.86 79 ILE E CA 1
ATOM 4417 C C . ILE E 2 45 ? 39.240 4.641 14.932 1.00 52.04 79 ILE E C 1
ATOM 4418 O O . ILE E 2 45 ? 38.580 4.508 15.962 1.00 50.66 79 ILE E O 1
ATOM 4423 N N . LEU E 2 46 ? 38.769 4.320 13.730 1.00 51.25 80 LEU E N 1
ATOM 4424 C CA . LEU E 2 46 ? 37.465 3.686 13.596 1.00 50.62 80 LEU E CA 1
ATOM 4425 C C . LEU E 2 46 ? 36.909 2.379 14.145 1.00 50.38 80 LEU E C 1
ATOM 4426 O O . LEU E 2 46 ? 35.949 2.415 14.904 1.00 52.65 80 LEU E O 1
ATOM 4431 N N . GLN E 2 47 ? 37.472 1.236 13.787 1.00 49.28 81 GLN E N 1
ATOM 4432 C CA . GLN E 2 47 ? 37.227 0.186 15.108 1.00 47.54 81 GLN E CA 1
ATOM 4433 C C . GLN E 2 47 ? 37.426 0.434 16.603 1.00 44.31 81 GLN E C 1
ATOM 4434 O O . GLN E 2 47 ? 36.711 -0.134 17.422 1.00 44.06 81 GLN E O 1
ATOM 4440 N N . THR E 2 48 ? 38.389 1.282 16.964 1.00 41.51 82 THR E N 1
ATOM 4441 C CA . THR E 2 48 ? 38.590 1.594 18.381 1.00 39.46 82 THR E CA 1
ATOM 4442 C C . THR E 2 48 ? 37.288 2.236 18.852 1.00 36.72 82 THR E C 1
ATOM 4443 O O . THR E 2 48 ? 36.773 1.908 19.919 1.00 36.67 82 THR E O 1
ATOM 4447 N N . PHE E 2 49 ? 36.757 3.144 18.036 1.00 34.49 83 PHE E N 1
ATOM 4448 C CA . PHE E 2 49 ? 35.498 3.824 18.344 1.00 32.75 83 PHE E CA 1
ATOM 4449 C C . PHE E 2 49 ? 34.407 2.760 18.414 1.00 32.96 83 PHE E C 1
ATOM 4450 O O . PHE E 2 49 ? 33.575 2.765 19.328 1.00 31.70 83 PHE E O 1
ATOM 4458 N N . LEU E 2 50 ? 34.425 1.834 17.456 1.00 33.22 84 LEU E N 1
ATOM 4459 C CA . LEU E 2 50 ? 33.443 0.757 17.434 1.00 33.53 84 LEU E CA 1
ATOM 4460 C C . LEU E 2 50 ? 33.596 -0.141 18.657 1.00 33.25 84 LEU E C 1
ATOM 4461 O O . LEU E 2 50 ? 32.608 -0.627 19.187 1.00 32.68 84 LEU E O 1
ATOM 4466 N N . HIS E 2 51 ? 34.834 -0.364 19.102 1.00 34.96 85 HIS E N 1
ATOM 4467 C CA . HIS E 2 51 ? 35.068 -1.191 20.294 1.00 35.52 85 HIS E CA 1
ATOM 4468 C C . HIS E 2 51 ? 34.442 -0.480 21.491 1.00 34.33 85 HIS E C 1
ATOM 4469 O O . HIS E 2 51 ? 33.802 -1.099 22.340 1.00 34.80 85 HIS E O 1
ATOM 4476 N N . ALA E 2 52 ? 34.633 0.834 21.550 1.00 33.30 86 ALA E N 1
ATOM 4477 C CA . ALA E 2 52 ? 34.098 1.634 22.649 1.00 32.33 86 ALA E CA 1
ATOM 4478 C C . ALA E 2 52 ? 32.566 1.591 22.686 1.00 31.79 86 ALA E C 1
ATOM 4479 O O . ALA E 2 52 ? 31.970 1.397 23.748 1.00 30.23 86 ALA E O 1
ATOM 4481 N N . LEU E 2 53 ? 31.929 1.760 21.526 1.00 32.13 87 LEU E N 1
ATOM 4482 C CA . LEU E 2 53 ? 30.469 1.725 21.444 1.00 32.44 87 LEU E CA 1
ATOM 4483 C C . LEU E 2 53 ? 29.927 0.348 21.841 1.00 33.03 87 LEU E C 1
ATOM 4484 O O . LEU E 2 53 ? 28.864 0.241 22.454 1.00 32.99 87 LEU E O 1
ATOM 4489 N N . THR E 2 54 ? 30.665 -0.702 21.498 1.00 34.16 88 THR E N 1
ATOM 4490 C CA . THR E 2 54 ? 30.248 -2.064 21.820 1.00 35.68 88 THR E CA 1
ATOM 4491 C C . THR E 2 54 ? 30.280 -2.315 23.328 1.00 36.77 88 THR E C 1
ATOM 4492 O O . THR E 2 54 ? 29.352 -2.890 23.895 1.00 36.34 88 THR E O 1
ATOM 4496 N N . GLU E 2 55 ? 31.349 -1.864 23.975 1.00 38.32 89 GLU E N 1
ATOM 4497 C CA . GLU E 2 55 ? 31.518 -2.066 25.408 1.00 40.12 89 GLU E CA 1
ATOM 4498 C C . GLU E 2 55 ? 30.531 -1.313 26.309 1.00 41.05 89 GLU E C 1
ATOM 4499 O O . GLU E 2 55 ? 30.301 -1.716 27.450 1.00 40.32 89 GLU E O 1
ATOM 4505 N N . LYS E 2 56 ? 29.946 -0.229 25.809 1.00 42.53 90 LYS E N 1
ATOM 4506 C CA . LYS E 2 56 ? 28.996 0.550 26.606 1.00 43.76 90 LYS E CA 1
ATOM 4507 C C . LYS E 2 56 ? 27.879 -0.311 27.180 1.00 45.29 90 LYS E C 1
ATOM 4508 O O . LYS E 2 56 ? 27.294 0.024 28.212 1.00 45.46 90 LYS E O 1
ATOM 4514 N N . TYR E 2 57 ? 27.569 -1.410 26.503 1.00 46.74 91 TYR E N 1
ATOM 4515 C CA . TYR E 2 57 ? 26.513 -2.292 26.970 1.00 48.97 91 TYR E CA 1
ATOM 4516 C C . TYR E 2 57 ? 27.016 -3.721 27.167 1.00 50.39 91 TYR E C 1
ATOM 4517 O O . TYR E 2 57 ? 26.285 -4.688 26.951 1.00 50.84 91 TYR E O 1
ATOM 4526 N N . GLY E 2 58 ? 28.272 -3.840 27.591 1.00 51.85 92 GLY E N 1
ATOM 4527 C CA . GLY E 2 58 ? 28.855 -5.149 27.835 1.00 54.03 92 GLY E CA 1
ATOM 4528 C C . GLY E 2 58 ? 28.463 -5.697 29.198 1.00 55.36 92 GLY E C 1
ATOM 4529 O O . GLY E 2 58 ? 27.631 -5.111 29.894 1.00 54.44 92 GLY E O 1
ATOM 4530 N N . GLU E 2 59 ? 29.068 -6.818 29.587 1.00 57.10 93 GLU E N 1
ATOM 4531 C CA . GLU E 2 59 ? 28.768 -7.450 30.870 1.00 58.92 93 GLU E CA 1
ATOM 4532 C C . GLU E 2 59 ? 29.032 -6.538 32.062 1.00 59.04 93 GLU E C 1
ATOM 4533 O O . GLU E 2 59 ? 28.148 -6.311 32.892 1.00 58.73 93 GLU E O 1
ATOM 4539 N N . THR E 2 60 ? 30.256 -6.029 32.149 1.00 59.32 94 THR E N 1
ATOM 4540 C CA . THR E 2 60 ? 30.642 -5.154 33.249 1.00 59.48 94 THR E CA 1
ATOM 4541 C C . THR E 2 60 ? 29.642 -4.016 33.432 1.00 59.70 94 THR E C 1
ATOM 4542 O O . THR E 2 60 ? 29.195 -3.745 34.549 1.00 59.48 94 THR E O 1
ATOM 4546 N N . ALA E 2 61 ? 29.293 -3.359 32.328 1.00 59.52 95 ALA E N 1
ATOM 4547 C CA . ALA E 2 61 ? 28.352 -2.246 32.351 1.00 59.03 95 ALA E CA 1
ATOM 4548 C C . ALA E 2 61 ? 27.003 -2.680 32.905 1.00 58.92 95 ALA E C 1
ATOM 4549 O O . ALA E 2 61 ? 26.474 -2.062 33.829 1.00 58.37 95 ALA E O 1
ATOM 4551 N N . VAL E 2 62 ? 26.450 -3.748 32.338 1.00 59.15 96 VAL E N 1
ATOM 4552 C CA . VAL E 2 62 ? 25.157 -4.262 32.774 1.00 59.57 96 VAL E CA 1
ATOM 4553 C C . VAL E 2 62 ? 25.144 -4.573 34.270 1.00 60.12 96 VAL E C 1
ATOM 4554 O O . VAL E 2 62 ? 24.196 -4.226 34.975 1.00 60.05 96 VAL E O 1
ATOM 4558 N N . ASN E 2 63 ? 26.204 -5.217 34.749 1.00 60.50 97 ASN E N 1
ATOM 4559 C CA . ASN E 2 63 ? 26.303 -5.582 36.158 1.00 61.11 97 ASN E CA 1
ATOM 4560 C C . ASN E 2 63 ? 26.432 -4.370 37.080 1.00 61.00 97 ASN E C 1
ATOM 4561 O O . ASN E 2 63 ? 25.883 -4.369 38.182 1.00 60.32 97 ASN E O 1
ATOM 4566 N N . ASP E 2 64 ? 27.150 -3.342 36.632 1.00 61.24 98 ASP E N 1
ATOM 4567 C CA . ASP E 2 64 ? 27.318 -2.133 37.438 1.00 61.71 98 ASP E CA 1
ATOM 4568 C C . ASP E 2 64 ? 25.999 -1.370 37.557 1.00 61.73 98 ASP E C 1
ATOM 4569 O O . ASP E 2 64 ? 25.770 -0.655 38.535 1.00 61.05 98 ASP E O 1
ATOM 4574 N N . ALA E 2 65 ? 25.139 -1.529 36.552 1.00 61.83 99 ALA E N 1
ATOM 4575 C CA . ALA E 2 65 ? 23.835 -0.871 36.533 1.00 62.06 99 ALA E CA 1
ATOM 4576 C C . ALA E 2 65 ? 22.899 -1.545 37.533 1.00 62.31 99 ALA E C 1
ATOM 4577 O O . ALA E 2 65 ? 22.072 -0.888 38.169 1.00 62.04 99 ALA E O 1
ATOM 4579 N N . LEU E 2 66 ? 23.029 -2.862 37.664 1.00 62.63 100 LEU E N 1
ATOM 4580 C CA . LEU E 2 66 ? 22.208 -3.621 38.603 1.00 63.23 100 LEU E CA 1
ATOM 4581 C C . LEU E 2 66 ? 22.622 -3.266 40.025 1.00 63.29 100 LEU E C 1
ATOM 4582 O O . LEU E 2 66 ? 21.780 -3.141 40.912 1.00 63.50 100 LEU E O 1
ATOM 4587 N N . LEU E 2 67 ? 23.926 -3.105 40.234 1.00 63.49 101 LEU E N 1
ATOM 4588 C CA . LEU E 2 67 ? 24.451 -2.755 41.548 1.00 63.66 101 LEU E CA 1
ATOM 4589 C C . LEU E 2 67 ? 23.986 -1.347 41.919 1.00 63.82 101 LEU E C 1
ATOM 4590 O O . LEU E 2 67 ? 23.530 -1.105 43.038 1.00 63.48 101 LEU E O 1
ATOM 4595 N N . MET E 2 68 ? 24.099 -0.421 40.972 1.00 63.85 102 MET E N 1
ATOM 4596 C CA . MET E 2 68 ? 23.670 0.953 41.197 1.00 64.06 102 MET E CA 1
ATOM 4597 C C . MET E 2 68 ? 22.198 0.958 41.606 1.00 64.10 102 MET E C 1
ATOM 4598 O O . MET E 2 68 ? 21.819 1.602 42.587 1.00 63.96 102 MET E O 1
ATOM 4603 N N . SER E 2 69 ? 21.372 0.231 40.854 1.00 63.83 103 SER E N 1
ATOM 4604 C CA . SER E 2 69 ? 19.938 0.161 41.135 1.00 63.97 103 SER E CA 1
ATOM 4605 C C . SER E 2 69 ? 19.678 -0.509 42.479 1.00 64.00 103 SER E C 1
ATOM 4606 O O . SER E 2 69 ? 18.585 -0.409 43.037 1.00 63.93 103 SER E O 1
ATOM 4609 N N . ARG E 2 70 ? 20.693 -1.196 42.990 1.00 63.81 104 ARG E N 1
ATOM 4610 C CA . ARG E 2 70 ? 20.589 -1.886 44.269 1.00 63.67 104 ARG E CA 1
ATOM 4611 C C . ARG E 2 70 ? 20.954 -0.908 45.384 1.00 62.55 104 ARG E C 1
ATOM 4612 O O . ARG E 2 70 ? 20.333 -0.894 46.450 1.00 62.35 104 ARG E O 1
ATOM 4620 N N . ILE E 2 71 ? 21.961 -0.082 45.116 1.00 60.96 105 ILE E N 1
ATOM 4621 C CA . ILE E 2 71 ? 22.424 0.914 46.073 1.00 59.61 105 ILE E CA 1
ATOM 4622 C C . ILE E 2 71 ? 21.462 2.104 46.123 1.00 58.89 105 ILE E C 1
ATOM 4623 O O . ILE E 2 71 ? 21.239 2.690 47.184 1.00 58.08 105 ILE E O 1
ATOM 4628 N N . ASN E 2 72 ? 20.889 2.450 44.973 1.00 57.56 106 ASN E N 1
ATOM 4629 C CA . ASN E 2 72 ? 19.970 3.577 44.895 1.00 56.98 106 ASN E CA 1
ATOM 4630 C C . ASN E 2 72 ? 18.673 3.346 45.664 1.00 56.69 106 ASN E C 1
ATOM 4631 O O . ASN E 2 72 ? 17.885 2.456 45.339 1.00 56.25 106 ASN E O 1
ATOM 4636 N N . MET E 2 73 ? 18.477 4.159 46.699 1.00 56.48 107 MET E N 1
ATOM 4637 C CA . MET E 2 73 ? 17.285 4.110 47.538 1.00 56.45 107 MET E CA 1
ATOM 4638 C C . MET E 2 73 ? 16.353 5.190 47.009 1.00 55.42 107 MET E C 1
ATOM 4639 O O . MET E 2 73 ? 16.450 6.359 47.398 1.00 56.01 107 MET E O 1
ATOM 4644 N N . ASN E 2 74 ? 15.465 4.784 46.110 1.00 52.69 108 ASN E N 1
ATOM 4645 C CA . ASN E 2 74 ? 14.507 5.674 45.472 1.00 50.77 108 ASN E CA 1
ATOM 4646 C C . ASN E 2 74 ? 13.533 6.335 46.453 1.00 48.62 108 ASN E C 1
ATOM 4647 O O . ASN E 2 74 ? 12.314 6.273 46.265 1.00 47.49 108 ASN E O 1
ATOM 4652 N N . LYS E 2 75 ? 14.079 6.983 47.483 1.00 45.93 109 LYS E N 1
ATOM 4653 C CA . LYS E 2 75 ? 13.278 7.654 48.506 1.00 43.51 109 LYS E CA 1
ATOM 4654 C C . LYS E 2 75 ? 12.459 8.818 47.954 1.00 41.06 109 LYS E C 1
ATOM 4655 O O . LYS E 2 75 ? 12.924 9.561 47.090 1.00 40.75 109 LYS E O 1
ATOM 4661 N N . PRO E 2 76 ? 11.230 8.997 48.464 1.00 38.62 110 PRO E N 1
ATOM 4662 C CA . PRO E 2 76 ? 10.333 10.075 48.028 1.00 36.92 110 PRO E CA 1
ATOM 4663 C C . PRO E 2 76 ? 10.900 11.440 48.406 1.00 34.96 110 PRO E C 1
ATOM 4664 O O . PRO E 2 76 ? 11.179 11.691 49.580 1.00 33.93 110 PRO E O 1
ATOM 4668 N N . LEU E 2 77 ? 11.065 12.320 47.425 1.00 33.48 111 LEU E N 1
ATOM 4669 C CA . LEU E 2 77 ? 11.588 13.652 47.711 1.00 33.63 111 LEU E CA 1
ATOM 4670 C C . LEU E 2 77 ? 10.649 14.405 48.664 1.00 33.94 111 LEU E C 1
ATOM 4671 O O . LEU E 2 77 ? 11.093 15.165 49.529 1.00 32.69 111 LEU E O 1
ATOM 4676 N N . THR E 2 78 ? 9.351 14.173 48.510 1.00 35.23 112 THR E N 1
ATOM 4677 C CA . THR E 2 78 ? 8.340 14.819 49.344 1.00 36.75 112 THR E CA 1
ATOM 4678 C C . THR E 2 78 ? 8.421 14.429 50.818 1.00 37.65 112 THR E C 1
ATOM 4679 O O . THR E 2 78 ? 7.804 15.073 51.664 1.00 38.91 112 THR E O 1
ATOM 4683 N N . GLN E 2 79 ? 9.172 13.378 51.136 1.00 37.43 113 GLN E N 1
ATOM 4684 C CA . GLN E 2 79 ? 9.286 12.952 52.530 1.00 38.08 113 GLN E CA 1
ATOM 4685 C C . GLN E 2 79 ? 10.633 13.292 53.161 1.00 37.27 113 GLN E C 1
ATOM 4686 O O . GLN E 2 79 ? 10.831 13.098 54.356 1.00 38.38 113 GLN E O 1
ATOM 4692 N N . ARG E 2 80 ? 11.564 13.790 52.358 1.00 36.56 114 ARG E N 1
ATOM 4693 C CA . ARG E 2 80 ? 12.867 14.168 52.880 1.00 36.29 114 ARG E CA 1
ATOM 4694 C C . ARG E 2 80 ? 12.716 15.493 53.626 1.00 36.92 114 ARG E C 1
ATOM 4695 O O . ARG E 2 80 ? 11.826 16.291 53.316 1.00 36.19 114 ARG E O 1
ATOM 4703 N N . LEU E 2 81 ? 13.582 15.716 54.609 1.00 37.19 115 LEU E N 1
ATOM 4704 C CA . LEU E 2 81 ? 13.561 16.955 55.376 1.00 38.21 115 LEU E CA 1
ATOM 4705 C C . LEU E 2 81 ? 14.216 17.992 54.462 1.00 38.08 115 LEU E C 1
ATOM 4706 O O . LEU E 2 81 ? 15.301 17.753 53.938 1.00 38.36 115 LEU E O 1
ATOM 4711 N N . ALA E 2 82 ? 13.569 19.133 54.259 1.00 37.05 116 ALA E N 1
ATOM 4712 C CA . ALA E 2 82 ? 14.140 20.145 53.381 1.00 37.39 116 ALA E CA 1
ATOM 4713 C C . ALA E 2 82 ? 14.235 21.520 54.007 1.00 37.79 116 ALA E C 1
ATOM 4714 O O . ALA E 2 82 ? 13.281 21.999 54.612 1.00 38.23 116 ALA E O 1
ATOM 4716 N N . VAL E 2 83 ? 15.397 22.146 53.847 1.00 38.46 117 VAL E N 1
ATOM 4717 C CA . VAL E 2 83 ? 15.649 23.485 54.367 1.00 39.59 117 VAL E CA 1
ATOM 4718 C C . VAL E 2 83 ? 16.352 24.307 53.293 1.00 39.94 117 VAL E C 1
ATOM 4719 O O . VAL E 2 83 ? 17.235 23.804 52.597 1.00 39.84 117 VAL E O 1
ATOM 4723 N N . GLN E 2 84 ? 15.959 25.568 53.161 1.00 40.20 118 GLN E N 1
ATOM 4724 C CA . GLN E 2 84 ? 16.567 26.458 52.180 1.00 41.59 118 GLN E CA 1
ATOM 4725 C C . GLN E 2 84 ? 17.708 27.220 52.867 1.00 42.57 118 GLN E C 1
ATOM 4726 O O . GLN E 2 84 ? 17.493 27.901 53.867 1.00 43.59 118 GLN E O 1
ATOM 4732 N N . ILE E 2 85 ? 18.920 27.079 52.340 1.00 43.20 119 ILE E N 1
ATOM 4733 C CA . ILE E 2 85 ? 20.109 27.738 52.886 1.00 43.81 119 ILE E CA 1
ATOM 4734 C C . ILE E 2 85 ? 20.170 29.182 52.392 1.00 43.34 119 ILE E C 1
ATOM 4735 O O . ILE E 2 85 ? 20.110 29.410 51.188 1.00 42.79 119 ILE E O 1
ATOM 4740 N N . THR E 2 86 ? 20.314 30.154 53.297 1.00 42.85 120 THR E N 1
ATOM 4741 C CA . THR E 2 86 ? 20.376 31.556 52.859 1.00 42.47 120 THR E CA 1
ATOM 4742 C C . THR E 2 86 ? 21.445 32.457 53.476 1.00 42.40 120 THR E C 1
ATOM 4743 O O . THR E 2 86 ? 21.932 33.380 52.812 1.00 44.22 120 THR E O 1
ATOM 4747 N N . GLU E 2 87 ? 21.813 32.207 54.727 1.00 40.17 121 GLU E N 1
ATOM 4748 C CA . GLU E 2 87 ? 22.798 33.058 55.398 1.00 38.12 121 GLU E CA 1
ATOM 4749 C C . GLU E 2 87 ? 24.074 32.331 55.808 1.00 37.54 121 GLU E C 1
ATOM 4750 O O . GLU E 2 87 ? 24.890 32.871 56.558 1.00 36.33 121 GLU E O 1
ATOM 4756 N N . CYS E 2 88 ? 24.255 31.115 55.313 1.00 35.87 122 CYS E N 1
ATOM 4757 C CA . CYS E 2 88 ? 25.421 30.338 55.686 1.00 35.70 122 CYS E CA 1
ATOM 4758 C C . CYS E 2 88 ? 26.776 30.917 55.267 1.00 35.68 122 CYS E C 1
ATOM 4759 O O . CYS E 2 88 ? 27.738 30.860 56.047 1.00 34.75 122 CYS E O 1
ATOM 4762 N N . VAL E 2 89 ? 26.878 31.477 54.062 1.00 34.82 123 VAL E N 1
ATOM 4763 C CA . VAL E 2 89 ? 28.157 32.057 53.651 1.00 35.66 123 VAL E CA 1
ATOM 4764 C C . VAL E 2 89 ? 28.468 33.276 54.521 1.00 35.93 123 VAL E C 1
ATOM 4765 O O . VAL E 2 89 ? 29.605 33.456 54.963 1.00 34.84 123 VAL E O 1
ATOM 4769 N N . LYS E 2 90 ? 27.452 34.102 54.774 1.00 36.32 124 LYS E N 1
ATOM 4770 C CA . LYS E 2 90 ? 27.629 35.293 55.604 1.00 36.84 124 LYS E CA 1
ATOM 4771 C C . LYS E 2 90 ? 28.129 34.882 56.985 1.00 35.61 124 LYS E C 1
ATOM 4772 O O . LYS E 2 90 ? 29.095 35.439 57.490 1.00 35.82 124 LYS E O 1
ATOM 4778 N N . ALA E 2 91 ? 27.458 33.908 57.593 1.00 34.83 125 ALA E N 1
ATOM 4779 C CA . ALA E 2 91 ? 27.838 33.424 58.917 1.00 34.44 125 ALA E CA 1
ATOM 4780 C C . ALA E 2 91 ? 29.291 32.941 58.952 1.00 34.33 125 ALA E C 1
ATOM 4781 O O . ALA E 2 91 ? 29.984 33.093 59.958 1.00 35.05 125 ALA E O 1
ATOM 4783 N N . ALA E 2 92 ? 29.757 32.359 57.855 1.00 34.60 126 ALA E N 1
ATOM 4784 C CA . ALA E 2 92 ? 31.133 31.871 57.796 1.00 34.15 126 ALA E CA 1
ATOM 4785 C C . ALA E 2 92 ? 32.088 33.052 57.648 1.00 34.92 126 ALA E C 1
ATOM 4786 O O . ALA E 2 92 ? 33.064 33.182 58.392 1.00 33.56 126 ALA E O 1
ATOM 4788 N N . ASP E 2 93 ? 31.793 33.916 56.685 1.00 35.19 127 ASP E N 1
ATOM 4789 C CA . ASP E 2 93 ? 32.632 35.075 56.444 1.00 37.97 127 ASP E CA 1
ATOM 4790 C C . ASP E 2 93 ? 32.710 35.950 57.693 1.00 38.48 127 ASP E C 1
ATOM 4791 O O . ASP E 2 93 ? 33.776 36.467 58.017 1.00 39.28 127 ASP E O 1
ATOM 4796 N N . GLU E 2 94 ? 31.584 36.099 58.387 1.00 39.23 128 GLU E N 1
ATOM 4797 C CA . GLU E 2 94 ? 31.511 36.925 59.597 1.00 40.44 128 GLU E CA 1
ATOM 4798 C C . GLU E 2 94 ? 32.193 36.296 60.808 1.00 39.43 128 GLU E C 1
ATOM 4799 O O . GLU E 2 94 ? 32.307 36.927 61.862 1.00 39.23 128 GLU E O 1
ATOM 4805 N N . GLY E 2 95 ? 32.628 35.049 60.662 1.00 37.71 129 GLY E N 1
ATOM 4806 C CA . GLY E 2 95 ? 33.305 34.368 61.750 1.00 35.92 129 GLY E CA 1
ATOM 4807 C C . GLY E 2 95 ? 32.423 33.714 62.798 1.00 35.23 129 GLY E C 1
ATOM 4808 O O . GLY E 2 95 ? 32.941 33.202 63.799 1.00 34.61 129 GLY E O 1
ATOM 4809 N N . PHE E 2 96 ? 31.106 33.701 62.581 1.00 33.43 130 PHE E N 1
ATOM 4810 C CA . PHE E 2 96 ? 30.206 33.091 63.560 1.00 32.89 130 PHE E CA 1
ATOM 4811 C C . PHE E 2 96 ? 30.360 31.573 63.634 1.00 32.71 130 PHE E C 1
ATOM 4812 O O . PHE E 2 96 ? 30.318 30.988 64.715 1.00 31.85 130 PHE E O 1
ATOM 4820 N N . ILE E 2 97 ? 30.524 30.933 62.481 1.00 33.94 131 ILE E N 1
ATOM 4821 C CA . ILE E 2 97 ? 30.696 29.483 62.445 1.00 33.73 131 ILE E CA 1
ATOM 4822 C C . ILE E 2 97 ? 31.996 29.084 63.144 1.00 33.94 131 ILE E C 1
ATOM 4823 O O . ILE E 2 97 ? 32.038 28.089 63.870 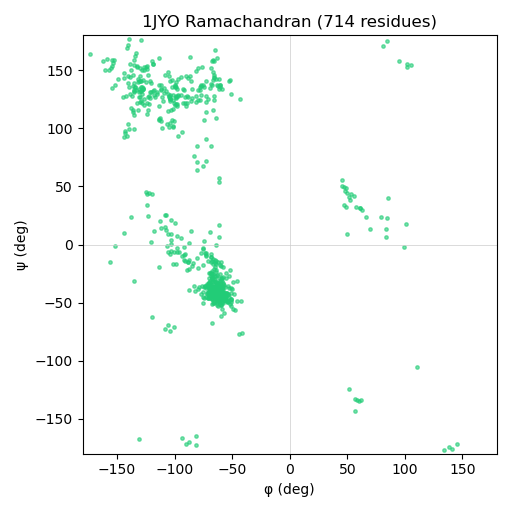1.00 33.51 131 ILE E O 1
ATOM 4828 N N . ASN E 2 98 ? 33.051 29.861 62.913 1.00 34.89 132 ASN E N 1
ATOM 4829 C CA . ASN E 2 98 ? 34.349 29.620 63.542 1.00 36.50 132 ASN E CA 1
ATOM 4830 C C . ASN E 2 98 ? 34.170 29.670 65.060 1.00 36.46 132 ASN E C 1
ATOM 4831 O O . ASN E 2 98 ? 34.741 28.856 65.789 1.00 36.99 132 ASN E O 1
ATOM 4836 N N . LEU E 2 99 ? 33.364 30.621 65.528 1.00 36.20 133 LEU E N 1
ATOM 4837 C CA . LEU E 2 99 ? 33.098 30.771 66.960 1.00 36.74 133 LEU E CA 1
ATOM 4838 C C . LEU E 2 99 ? 32.386 29.551 67.539 1.00 37.52 133 LEU E C 1
ATOM 4839 O O . LEU E 2 99 ? 32.825 28.982 68.537 1.00 37.42 133 LEU E O 1
ATOM 4844 N N . ILE E 2 100 ? 31.285 29.144 66.916 1.00 39.14 134 ILE E N 1
ATOM 4845 C CA . ILE E 2 100 ? 30.533 28.001 67.419 1.00 41.33 134 ILE E CA 1
ATOM 4846 C C . ILE E 2 100 ? 31.351 26.710 67.440 1.00 43.79 134 ILE E C 1
ATOM 4847 O O . ILE E 2 100 ? 31.269 25.932 68.392 1.00 44.84 134 ILE E O 1
ATOM 4852 N N . LYS E 2 101 ? 32.143 26.490 66.398 1.00 45.88 135 LYS E N 1
ATOM 4853 C CA . LYS E 2 101 ? 32.968 25.292 66.297 1.00 49.54 135 LYS E CA 1
ATOM 4854 C C . LYS E 2 101 ? 34.072 25.263 67.347 1.00 51.51 135 LYS E C 1
ATOM 4855 O O . LYS E 2 101 ? 34.504 24.194 67.775 1.00 52.05 135 LYS E O 1
ATOM 4861 N N . SER E 2 102 ? 34.530 26.440 67.755 1.00 53.10 136 SER E N 1
ATOM 4862 C CA . SER E 2 102 ? 35.597 26.539 68.741 1.00 55.20 136 SER E CA 1
ATOM 4863 C C . SER E 2 102 ? 35.121 26.410 70.182 1.00 56.74 136 SER E C 1
ATOM 4864 O O . SER E 2 102 ? 35.786 25.771 70.998 1.00 57.36 136 SER E O 1
ATOM 4867 N N . LYS E 2 103 ? 33.975 27.006 70.500 1.00 58.62 137 LYS E N 1
ATOM 4868 C CA . LYS E 2 103 ? 33.449 26.942 71.862 1.00 60.46 137 LYS E CA 1
ATOM 4869 C C . LYS E 2 103 ? 33.359 25.504 72.358 1.00 61.10 137 LYS E C 1
ATOM 4870 O O . LYS E 2 103 ? 33.830 25.192 73.450 1.00 99.99 137 LYS E O 1
ATOM 4876 N N . ASP F 2 2 ? 27.442 47.658 116.471 1.00 57.07 36 ASP F N 1
ATOM 4877 C CA . ASP F 2 2 ? 27.860 46.323 116.987 1.00 57.21 36 ASP F CA 1
ATOM 4878 C C . ASP F 2 2 ? 29.231 45.927 116.449 1.00 56.72 36 ASP F C 1
ATOM 4879 O O . ASP F 2 2 ? 29.670 46.423 115.412 1.00 57.05 36 ASP F O 1
ATOM 4884 N N . LYS F 2 3 ? 29.907 45.031 117.161 1.00 55.60 37 LYS F N 1
ATOM 4885 C CA . LYS F 2 3 ? 31.228 44.576 116.751 1.00 54.58 37 LYS F CA 1
ATOM 4886 C C . LYS F 2 3 ? 31.166 43.412 115.774 1.00 53.64 37 LYS F C 1
ATOM 4887 O O . LYS F 2 3 ? 30.145 42.730 115.651 1.00 52.93 37 LYS F O 1
ATOM 4893 N N . ALA F 2 4 ? 32.276 43.198 115.077 1.00 52.58 38 ALA F N 1
ATOM 4894 C CA . ALA F 2 4 ? 32.385 42.094 114.142 1.00 51.57 38 ALA F CA 1
ATOM 4895 C C . ALA F 2 4 ? 32.259 40.835 115.007 1.00 51.16 38 ALA F C 1
ATOM 4896 O O . ALA F 2 4 ? 32.832 40.765 116.099 1.00 51.08 38 ALA F O 1
ATOM 4898 N N . TYR F 2 5 ? 31.502 39.856 114.523 1.00 50.14 39 TYR F N 1
ATOM 4899 C CA . TYR F 2 5 ? 31.256 38.622 115.264 1.00 48.85 39 TYR F CA 1
ATOM 4900 C C . TYR F 2 5 ? 31.735 37.397 114.492 1.00 48.89 39 TYR F C 1
ATOM 4901 O O . TYR F 2 5 ? 31.553 37.312 113.276 1.00 48.39 39 TYR F O 1
ATOM 4910 N N . VAL F 2 6 ? 32.341 36.452 115.207 1.00 48.21 40 VAL F N 1
ATOM 4911 C CA . VAL F 2 6 ? 32.846 35.224 114.609 1.00 48.49 40 VAL F CA 1
ATOM 4912 C C . VAL F 2 6 ? 31.881 34.065 114.868 1.00 49.10 40 VAL F C 1
ATOM 4913 O O . VAL F 2 6 ? 31.547 33.775 116.019 1.00 49.04 40 VAL F O 1
ATOM 4917 N N . ALA F 2 7 ? 31.431 33.410 113.797 1.00 48.79 41 ALA F N 1
ATOM 4918 C CA . ALA F 2 7 ? 30.509 32.281 113.925 1.00 49.36 41 ALA F CA 1
ATOM 4919 C C . ALA F 2 7 ? 31.253 31.063 114.472 1.00 49.16 41 ALA F C 1
ATOM 4920 O O . ALA F 2 7 ? 32.391 30.798 114.095 1.00 48.95 41 ALA F O 1
ATOM 4922 N N . PRO F 2 8 ? 30.609 30.302 115.368 1.00 50.21 42 PRO F N 1
ATOM 4923 C CA . PRO F 2 8 ? 31.209 29.107 115.974 1.00 51.44 42 PRO F CA 1
ATOM 4924 C C . PRO F 2 8 ? 31.444 27.935 115.014 1.00 53.03 42 PRO F C 1
ATOM 4925 O O . PRO F 2 8 ? 32.484 27.273 115.075 1.00 53.26 42 PRO F O 1
ATOM 4929 N N . GLU F 2 9 ? 30.486 27.682 114.127 1.00 54.62 43 GLU F N 1
ATOM 4930 C CA . GLU F 2 9 ? 30.603 26.585 113.169 1.00 56.35 43 GLU F CA 1
ATOM 4931 C C . GLU F 2 9 ? 31.079 27.067 111.803 1.00 56.29 43 GLU F C 1
ATOM 4932 O O . GLU F 2 9 ? 30.664 28.122 111.326 1.00 56.44 43 GLU F O 1
ATOM 4938 N N . LYS F 2 10 ? 31.952 26.284 111.179 1.00 56.02 44 LYS F N 1
ATOM 4939 C CA . LYS F 2 10 ? 32.513 26.636 109.882 1.00 56.35 44 LYS F CA 1
ATOM 4940 C C . LYS F 2 10 ? 31.498 26.663 108.744 1.00 56.12 44 LYS F C 1
ATOM 4941 O O . LYS F 2 10 ? 30.431 26.047 108.821 1.00 55.87 44 LYS F O 1
ATOM 4947 N N . PHE F 2 11 ? 31.851 27.395 107.691 1.00 55.68 45 PHE F N 1
ATOM 4948 C CA . PHE F 2 11 ? 31.018 27.542 106.500 1.00 55.23 45 PHE F CA 1
ATOM 4949 C C . PHE F 2 11 ? 31.888 27.176 105.300 1.00 55.24 45 PHE F C 1
ATOM 4950 O O . PHE F 2 11 ? 32.928 27.797 105.065 1.00 55.01 45 PHE F O 1
ATOM 4958 N N . SER F 2 12 ? 31.471 26.164 104.547 1.00 55.01 46 SER F N 1
ATOM 4959 C CA . SER F 2 12 ? 32.244 25.725 103.392 1.00 55.50 46 SER F CA 1
ATOM 4960 C C . SER F 2 12 ? 33.664 25.389 103.822 1.00 55.08 46 SER F C 1
ATOM 4961 O O . SER F 2 12 ? 34.628 25.740 103.141 1.00 55.02 46 SER F O 1
ATOM 4964 N N . SER F 2 13 ? 33.783 24.720 104.965 1.00 54.89 47 SER F N 1
ATOM 4965 C CA . SER F 2 13 ? 35.079 24.319 105.501 1.00 54.46 47 SER F CA 1
ATOM 4966 C C . SER F 2 13 ? 35.982 25.514 105.801 1.00 53.80 47 SER F C 1
ATOM 4967 O O . SER F 2 13 ? 37.208 25.420 105.699 1.00 54.37 47 SER F O 1
ATOM 4970 N N . LYS F 2 14 ? 35.376 26.635 106.174 1.00 52.06 48 LYS F N 1
ATOM 4971 C CA . LYS F 2 14 ? 36.138 27.837 106.487 1.00 50.37 48 LYS F CA 1
ATOM 4972 C C . LYS F 2 14 ? 35.512 28.622 107.634 1.00 48.58 48 LYS F C 1
ATOM 4973 O O . LYS F 2 14 ? 34.293 28.619 107.815 1.00 47.77 48 LYS F O 1
ATOM 4979 N N . VAL F 2 15 ? 36.354 29.282 108.421 1.00 46.85 49 VAL F N 1
ATOM 4980 C CA . VAL F 2 15 ? 35.857 30.078 109.533 1.00 44.94 49 VAL F CA 1
ATOM 4981 C C . VAL F 2 15 ? 35.098 31.247 108.919 1.00 44.06 49 VAL F C 1
ATOM 4982 O O . VAL F 2 15 ? 35.556 31.832 107.935 1.00 44.26 49 VAL F O 1
ATOM 4986 N N . LEU F 2 16 ? 33.942 31.578 109.484 1.00 42.88 50 LEU F N 1
ATOM 4987 C CA . LEU F 2 16 ? 33.132 32.675 108.966 1.00 42.91 50 LEU F CA 1
ATOM 4988 C C . LEU F 2 16 ? 33.014 33.815 109.969 1.00 42.73 50 LEU F C 1
ATOM 4989 O O . LEU F 2 16 ? 32.688 33.590 111.132 1.00 43.69 50 LEU F O 1
ATOM 4994 N N . THR F 2 17 ? 33.259 35.038 109.505 1.00 41.95 51 THR F N 1
ATOM 4995 C CA . THR F 2 17 ? 33.195 36.210 110.371 1.00 40.30 51 THR F CA 1
ATOM 4996 C C . THR F 2 17 ? 32.450 37.377 109.727 1.00 40.05 51 THR F C 1
ATOM 4997 O O . THR F 2 17 ? 32.701 37.722 108.575 1.00 38.86 51 THR F O 1
ATOM 5001 N N . TRP F 2 18 ? 31.536 37.980 110.475 1.00 39.74 52 TRP F N 1
ATOM 5002 C CA . TRP F 2 18 ? 30.808 39.142 109.988 1.00 40.25 52 TRP F CA 1
ATOM 5003 C C . TRP F 2 18 ? 31.659 40.334 110.419 1.00 40.93 52 TRP F C 1
ATOM 5004 O O . TRP F 2 18 ? 31.880 40.540 111.613 1.00 41.41 52 TRP F O 1
ATOM 5015 N N . LEU F 2 19 ? 32.140 41.111 109.453 1.00 40.42 53 LEU F N 1
ATOM 5016 C CA . LEU F 2 19 ? 33.001 42.256 109.744 1.00 39.80 53 LEU F CA 1
ATOM 5017 C C . LEU F 2 19 ? 32.301 43.479 110.323 1.00 39.64 53 LEU F C 1
ATOM 5018 O O . LEU F 2 19 ? 32.937 44.510 110.552 1.00 40.26 53 LEU F O 1
ATOM 5023 N N . GLY F 2 20 ? 31.000 43.361 110.562 1.00 39.25 54 GLY F N 1
ATOM 5024 C CA . GLY F 2 20 ? 30.238 44.465 111.119 1.00 39.23 54 GLY F CA 1
ATOM 5025 C C . GLY F 2 20 ? 29.837 45.496 110.080 1.00 40.25 54 GLY F C 1
ATOM 5026 O O . GLY F 2 20 ? 30.279 45.437 108.935 1.00 39.85 54 GLY F O 1
ATOM 5027 N N . LYS F 2 21 ? 28.987 46.438 110.472 1.00 40.61 55 LYS F N 1
ATOM 5028 C CA . LYS F 2 21 ? 28.554 47.483 109.558 1.00 42.13 55 LYS F CA 1
ATOM 5029 C C . LYS F 2 21 ? 29.732 48.370 109.187 1.00 43.26 55 LYS F C 1
ATOM 5030 O O . LYS F 2 21 ? 30.604 48.643 110.014 1.00 43.96 55 LYS F O 1
ATOM 5036 N N . MET F 2 22 ? 29.757 48.811 107.935 1.00 44.15 56 MET F N 1
ATOM 5037 C CA . MET F 2 22 ? 30.804 49.700 107.459 1.00 45.20 56 MET F CA 1
ATOM 5038 C C . MET F 2 22 ? 30.164 51.078 107.376 1.00 44.95 56 MET F C 1
ATOM 5039 O O . MET F 2 22 ? 29.009 51.201 106.987 1.00 44.94 56 MET F O 1
ATOM 5044 N N . PRO F 2 23 ? 30.899 52.131 107.760 1.00 45.76 57 PRO F N 1
ATOM 5045 C CA . PRO F 2 23 ? 30.324 53.477 107.693 1.00 46.32 57 PRO F CA 1
ATOM 5046 C C . PRO F 2 23 ? 30.105 53.883 106.237 1.00 46.88 57 PRO F C 1
ATOM 5047 O O . PRO F 2 23 ? 30.736 53.327 105.337 1.00 46.56 57 PRO F O 1
ATOM 5051 N N . LEU F 2 24 ? 29.203 54.835 106.011 1.00 47.66 58 LEU F N 1
ATOM 5052 C CA . LEU F 2 24 ? 28.900 55.301 104.662 1.00 49.06 58 LEU F CA 1
ATOM 5053 C C . LEU F 2 24 ? 30.195 55.470 103.871 1.00 49.31 58 LEU F C 1
ATOM 5054 O O . LEU F 2 24 ? 31.103 56.178 104.301 1.00 49.00 58 LEU F O 1
ATOM 5059 N N . PHE F 2 25 ? 30.275 54.813 102.717 1.00 50.04 59 PHE F N 1
ATOM 5060 C CA . PHE F 2 25 ? 31.476 54.867 101.885 1.00 50.85 59 PHE F CA 1
ATOM 5061 C C . PHE F 2 25 ? 31.933 56.273 101.504 1.00 52.24 59 PHE F C 1
ATOM 5062 O O . PHE F 2 25 ? 33.107 56.478 101.204 1.00 52.10 59 PHE F O 1
ATOM 5070 N N . LYS F 2 26 ? 31.007 57.230 101.501 1.00 54.03 60 LYS F N 1
ATOM 5071 C CA . LYS F 2 26 ? 31.333 58.618 101.169 1.00 56.02 60 LYS F CA 1
ATOM 5072 C C . LYS F 2 26 ? 32.473 59.156 102.028 1.00 56.69 60 LYS F C 1
ATOM 5073 O O . LYS F 2 26 ? 33.374 59.831 101.531 1.00 56.46 60 LYS F O 1
ATOM 5079 N N . ASN F 2 27 ? 32.418 58.856 103.322 1.00 57.75 61 ASN F N 1
ATOM 5080 C CA . ASN F 2 27 ? 33.425 59.320 104.273 1.00 58.88 61 ASN F CA 1
ATOM 5081 C C . ASN F 2 27 ? 34.649 58.409 104.276 1.00 59.55 61 ASN F C 1
ATOM 5082 O O . ASN F 2 27 ? 34.844 57.608 105.191 1.00 59.40 61 ASN F O 1
ATOM 5087 N N . THR F 2 28 ? 35.472 58.557 103.243 1.00 60.75 62 THR F N 1
ATOM 5088 C CA . THR F 2 28 ? 36.676 57.754 103.062 1.00 61.85 62 THR F CA 1
ATOM 5089 C C . THR F 2 28 ? 37.533 57.598 104.312 1.00 62.56 62 THR F C 1
ATOM 5090 O O . THR F 2 28 ? 37.945 56.486 104.650 1.00 62.41 62 THR F O 1
ATOM 5094 N N . GLU F 2 29 ? 37.814 58.706 104.993 1.00 63.13 63 GLU F N 1
ATOM 5095 C CA . GLU F 2 29 ? 38.641 58.639 106.190 1.00 63.79 63 GLU F CA 1
ATOM 5096 C C . GLU F 2 29 ? 37.923 57.881 107.298 1.00 63.31 63 GLU F C 1
ATOM 5097 O O . GLU F 2 29 ? 38.535 57.072 107.991 1.00 63.59 63 GLU F O 1
ATOM 5103 N N . VAL F 2 30 ? 36.628 58.141 107.460 1.00 62.87 64 VAL F N 1
ATOM 5104 C CA . VAL F 2 30 ? 35.837 57.468 108.489 1.00 62.39 64 VAL F CA 1
ATOM 5105 C C . VAL F 2 30 ? 35.880 55.957 108.286 1.00 62.21 64 VAL F C 1
ATOM 5106 O O . VAL F 2 30 ? 35.945 55.194 109.252 1.00 62.38 64 VAL F O 1
ATOM 5110 N N . VAL F 2 31 ? 35.843 55.532 107.027 1.00 61.67 65 VAL F N 1
ATOM 5111 C CA . VAL F 2 31 ? 35.890 54.114 106.694 1.00 61.40 65 VAL F CA 1
ATOM 5112 C C . VAL F 2 31 ? 37.272 53.556 107.009 1.00 62.03 65 VAL F C 1
ATOM 5113 O O . VAL F 2 31 ? 37.398 52.474 107.582 1.00 61.65 65 VAL F O 1
ATOM 5117 N N . GLN F 2 32 ? 38.306 54.303 106.637 1.00 62.88 66 GLN F N 1
ATOM 5118 C CA . GLN F 2 32 ? 39.682 53.880 106.881 1.00 64.20 66 GLN F CA 1
ATOM 5119 C C . GLN F 2 32 ? 39.915 53.687 108.380 1.00 64.23 66 GLN F C 1
ATOM 5120 O O . GLN F 2 32 ? 40.581 52.739 108.795 1.00 64.17 66 GLN F O 1
ATOM 5126 N N . LYS F 2 33 ? 39.362 54.597 109.181 1.00 64.31 67 LYS F N 1
ATOM 5127 C CA . LYS F 2 33 ? 39.494 54.549 110.637 1.00 64.40 67 LYS F CA 1
ATOM 5128 C C . LYS F 2 33 ? 38.975 53.221 111.164 1.00 63.88 67 LYS F C 1
ATOM 5129 O O . LYS F 2 33 ? 39.699 52.468 111.818 1.00 63.75 67 LYS F O 1
ATOM 5135 N N . HIS F 2 34 ? 37.704 52.959 110.875 1.00 63.19 68 HIS F N 1
ATOM 5136 C CA . HIS F 2 34 ? 37.025 51.741 111.295 1.00 62.54 68 HIS F CA 1
ATOM 5137 C C . HIS F 2 34 ? 37.775 50.486 110.861 1.00 61.69 68 HIS F C 1
ATOM 5138 O O . HIS F 2 34 ? 37.999 49.580 111.662 1.00 61.67 68 HIS F O 1
ATOM 5145 N N . THR F 2 35 ? 38.162 50.443 109.590 1.00 60.80 69 THR F N 1
ATOM 5146 C CA . THR F 2 35 ? 38.874 49.299 109.026 1.00 60.22 69 THR F CA 1
ATOM 5147 C C . THR F 2 35 ? 40.145 48.944 109.790 1.00 60.10 69 THR F C 1
ATOM 5148 O O . THR F 2 35 ? 40.435 47.767 110.016 1.00 59.39 69 THR F O 1
ATOM 5152 N N . GLU F 2 36 ? 40.902 49.963 110.181 1.00 60.02 70 GLU F N 1
ATOM 5153 C CA . GLU F 2 36 ? 42.142 49.757 110.917 1.00 60.37 70 GLU F CA 1
ATOM 5154 C C . GLU F 2 36 ? 41.889 49.094 112.268 1.00 59.73 70 GLU F C 1
ATOM 5155 O O . GLU F 2 36 ? 42.765 48.420 112.805 1.00 59.75 70 GLU F O 1
ATOM 5161 N N . ASN F 2 37 ? 40.691 49.281 112.811 1.00 59.59 71 ASN F N 1
ATOM 5162 C CA . ASN F 2 37 ? 40.342 48.691 114.100 1.00 59.95 71 ASN F CA 1
ATOM 5163 C C . ASN F 2 37 ? 39.815 47.259 113.979 1.00 60.11 71 ASN F C 1
ATOM 5164 O O . ASN F 2 37 ? 39.278 46.703 114.939 1.00 59.77 71 ASN F O 1
ATOM 5169 N N . ILE F 2 38 ? 39.961 46.672 112.793 1.00 60.17 72 ILE F N 1
ATOM 5170 C CA . ILE F 2 38 ? 39.517 45.302 112.551 1.00 60.12 72 ILE F CA 1
ATOM 5171 C C . ILE F 2 38 ? 40.746 44.424 112.372 1.00 59.92 72 ILE F C 1
ATOM 5172 O O . ILE F 2 38 ? 41.584 44.681 111.509 1.00 59.98 72 ILE F O 1
ATOM 5177 N N . ARG F 2 39 ? 40.849 43.388 113.193 1.00 60.01 73 ARG F N 1
ATOM 5178 C CA . ARG F 2 39 ? 41.982 42.476 113.142 1.00 60.49 73 ARG F CA 1
ATOM 5179 C C . ARG F 2 39 ? 41.928 41.537 111.937 1.00 60.26 73 ARG F C 1
ATOM 5180 O O . ARG F 2 39 ? 41.118 40.611 111.900 1.00 59.76 73 ARG F O 1
ATOM 5188 N N . VAL F 2 40 ? 42.794 41.776 110.956 1.00 59.97 74 VAL F N 1
ATOM 5189 C CA . VAL F 2 40 ? 42.836 40.933 109.766 1.00 60.15 74 VAL F CA 1
ATOM 5190 C C . VAL F 2 40 ? 44.259 40.674 109.283 1.00 60.46 74 VAL F C 1
ATOM 5191 O O . VAL F 2 40 ? 45.135 41.535 109.374 1.00 60.15 74 VAL F O 1
ATOM 5195 N N . GLN F 2 41 ? 44.469 39.471 108.764 1.00 61.31 75 GLN F N 1
ATOM 5196 C CA . GLN F 2 41 ? 45.759 39.039 108.244 1.00 62.13 75 GLN F CA 1
ATOM 5197 C C . GLN F 2 41 ? 46.361 40.058 107.277 1.00 61.82 75 GLN F C 1
ATOM 5198 O O . GLN F 2 41 ? 47.583 40.192 107.190 1.00 61.75 75 GLN F O 1
ATOM 5204 N N . ASP F 2 42 ? 45.505 40.769 106.546 1.00 61.20 76 ASP F N 1
ATOM 5205 C CA . ASP F 2 42 ? 45.981 41.750 105.576 1.00 60.52 76 ASP F CA 1
ATOM 5206 C C . ASP F 2 42 ? 45.091 42.985 105.489 1.00 59.15 76 ASP F C 1
ATOM 5207 O O . ASP F 2 42 ? 44.124 43.022 104.722 1.00 58.92 76 ASP F O 1
ATOM 5212 N N . GLN F 2 43 ? 45.438 43.997 106.275 1.00 57.13 77 GLN F N 1
ATOM 5213 C CA . GLN F 2 43 ? 44.696 45.249 106.322 1.00 55.44 77 GLN F CA 1
ATOM 5214 C C . GLN F 2 43 ? 44.528 45.929 104.972 1.00 53.54 77 GLN F C 1
ATOM 5215 O O . GLN F 2 43 ? 43.433 46.376 104.633 1.00 52.98 77 GLN F O 1
ATOM 5221 N N . LYS F 2 44 ? 45.617 46.018 104.215 1.00 51.81 78 LYS F N 1
ATOM 5222 C CA . LYS F 2 44 ? 45.595 46.663 102.907 1.00 50.19 78 LYS F CA 1
ATOM 5223 C C . LYS F 2 44 ? 44.587 46.023 101.951 1.00 48.33 78 LYS F C 1
ATOM 5224 O O . LYS F 2 44 ? 43.918 46.720 101.192 1.00 48.10 78 LYS F O 1
ATOM 5230 N N . ILE F 2 45 ? 44.484 44.699 101.986 1.00 46.42 79 ILE F N 1
ATOM 5231 C CA . ILE F 2 45 ? 43.555 43.988 101.110 1.00 44.84 79 ILE F CA 1
ATOM 5232 C C . ILE F 2 45 ? 42.111 44.383 101.406 1.00 43.09 79 ILE F C 1
ATOM 5233 O O . 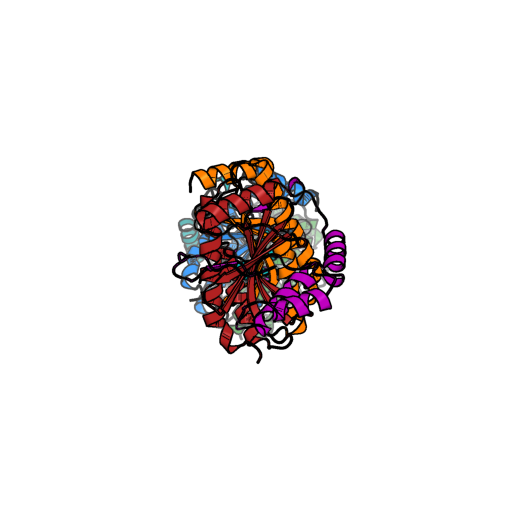ILE F 2 45 ? 41.338 44.652 100.491 1.00 43.25 79 ILE F O 1
ATOM 5238 N N . LEU F 2 46 ? 41.750 44.422 102.685 1.00 40.91 80 LEU F N 1
ATOM 5239 C CA . LEU F 2 46 ? 40.396 44.800 103.078 1.00 39.08 80 LEU F CA 1
ATOM 5240 C C . LEU F 2 46 ? 40.105 46.223 102.622 1.00 38.41 80 LEU F C 1
ATOM 5241 O O . LEU F 2 46 ? 39.023 46.518 102.116 1.00 37.27 80 LEU F O 1
ATOM 5246 N N . GLN F 2 47 ? 41.089 47.094 102.814 1.00 38.01 81 GLN F N 1
ATOM 5247 C CA . GLN F 2 47 ? 40.994 48.498 102.442 1.00 38.47 81 GLN F CA 1
ATOM 5248 C C . GLN F 2 47 ? 40.725 48.607 100.936 1.00 36.95 81 GLN F C 1
ATOM 5249 O O . GLN F 2 47 ? 39.820 49.318 100.505 1.00 36.81 81 GLN F O 1
ATOM 5255 N N . THR F 2 48 ? 41.520 47.896 100.145 1.00 35.97 82 THR F N 1
ATOM 5256 C CA . THR F 2 48 ? 41.375 47.917 98.693 1.00 36.36 82 THR F CA 1
ATOM 5257 C C . THR F 2 48 ? 40.012 47.376 98.267 1.00 35.06 82 THR F C 1
ATOM 5258 O O . THR F 2 48 ? 39.391 47.904 97.347 1.00 35.66 82 THR F O 1
ATOM 5262 N N . PHE F 2 49 ? 39.547 46.331 98.943 1.00 32.82 83 PHE F N 1
ATOM 5263 C CA . PHE F 2 49 ? 38.249 45.741 98.630 1.00 32.24 83 PHE F CA 1
ATOM 5264 C C . PHE F 2 49 ? 37.158 46.768 98.892 1.00 31.30 83 PHE F C 1
ATOM 5265 O O . PHE F 2 49 ? 36.215 46.890 98.120 1.00 30.46 83 PHE F O 1
ATOM 5273 N N . LEU F 2 50 ? 37.288 47.518 99.983 1.00 31.71 84 LEU F N 1
ATOM 5274 C CA . LEU F 2 50 ? 36.297 48.533 100.301 1.00 31.83 84 LEU F CA 1
ATOM 5275 C C . LEU F 2 50 ? 36.340 49.674 99.278 1.00 32.08 84 LEU F C 1
ATOM 5276 O O . LEU F 2 50 ? 35.297 50.226 98.923 1.00 32.48 84 LEU F O 1
ATOM 5281 N N . HIS F 2 51 ? 37.533 50.029 98.809 1.00 32.57 85 HIS F N 1
ATOM 5282 C CA . HIS F 2 51 ? 37.653 51.088 97.803 1.00 34.13 85 HIS F CA 1
ATOM 5283 C C . HIS F 2 51 ? 36.923 50.624 96.542 1.00 32.97 85 HIS F C 1
ATOM 5284 O O . HIS F 2 51 ? 36.173 51.385 95.932 1.00 32.66 85 HIS F O 1
ATOM 5291 N N . ALA F 2 52 ? 37.155 49.369 96.160 1.00 32.40 86 ALA F N 1
ATOM 5292 C CA . ALA F 2 52 ? 36.527 48.787 94.972 1.00 32.42 86 ALA F CA 1
ATOM 5293 C C . ALA F 2 52 ? 35.002 48.762 95.077 1.00 31.95 86 ALA F C 1
ATOM 5294 O O . ALA F 2 52 ? 34.311 49.100 94.119 1.00 31.40 86 ALA F O 1
ATOM 5296 N N . LEU F 2 53 ? 34.469 48.362 96.226 1.00 32.38 87 LEU F N 1
ATOM 5297 C CA . LEU F 2 53 ? 33.018 48.339 96.395 1.00 33.16 87 LEU F CA 1
ATOM 5298 C C . LEU F 2 53 ? 32.455 49.753 96.264 1.00 34.37 87 LEU F C 1
ATOM 5299 O O . LEU F 2 53 ? 31.368 49.950 95.718 1.00 34.86 87 LEU F O 1
ATOM 5304 N N . THR F 2 54 ? 33.204 50.732 96.764 1.00 35.91 88 THR F N 1
ATOM 5305 C CA . THR F 2 54 ? 32.794 52.133 96.708 1.00 37.64 88 THR F CA 1
ATOM 5306 C C . THR F 2 54 ? 32.792 52.652 95.273 1.00 38.77 88 THR F C 1
ATOM 5307 O O . THR F 2 54 ? 31.833 53.286 94.841 1.00 39.75 88 THR F O 1
ATOM 5311 N N . GLU F 2 55 ? 33.860 52.366 94.532 1.00 39.66 89 GLU F N 1
ATOM 5312 C CA . GLU F 2 55 ? 33.975 52.827 93.155 1.00 41.10 89 GLU F CA 1
ATOM 5313 C C . GLU F 2 55 ? 32.958 52.227 92.182 1.00 42.05 89 GLU F C 1
ATOM 5314 O O . GLU F 2 55 ? 32.708 52.799 91.121 1.00 41.08 89 GLU F O 1
ATOM 5320 N N . LYS F 2 56 ? 32.376 51.080 92.524 1.00 43.26 90 LYS F N 1
ATOM 5321 C CA . LYS F 2 56 ? 31.400 50.453 91.633 1.00 44.73 90 LYS F CA 1
ATOM 5322 C C . LYS F 2 56 ? 30.291 51.406 91.209 1.00 46.61 90 LYS F C 1
ATOM 5323 O O . LYS F 2 56 ? 29.637 51.195 90.187 1.00 46.89 90 LYS F O 1
ATOM 5329 N N . TYR F 2 57 ? 30.075 52.451 91.997 1.00 49.22 91 TYR F N 1
ATOM 5330 C CA . TYR F 2 57 ? 29.043 53.431 91.690 1.00 52.07 91 TYR F CA 1
ATOM 5331 C C . TYR F 2 57 ? 29.639 54.837 91.784 1.00 54.40 91 TYR F C 1
ATOM 5332 O O . TYR F 2 57 ? 30.859 54.991 91.816 1.00 54.65 91 TYR F O 1
ATOM 5341 N N . GLY F 2 58 ? 28.795 55.864 91.797 1.00 57.06 92 GLY F N 1
ATOM 5342 C CA . GLY F 2 58 ? 29.326 57.216 91.908 1.00 60.62 92 GLY F CA 1
ATOM 5343 C C . GLY F 2 58 ? 29.234 58.145 90.706 1.00 62.33 92 GLY F C 1
ATOM 5344 O O . GLY F 2 58 ? 28.157 58.662 90.399 1.00 63.15 92 GLY F O 1
ATOM 5345 N N . GLU F 2 59 ? 30.360 58.375 90.031 1.00 63.61 93 GLU F N 1
ATOM 5346 C CA . GLU F 2 59 ? 30.377 59.279 88.878 1.00 64.59 93 GLU F CA 1
ATOM 5347 C C . GLU F 2 59 ? 30.811 58.628 87.569 1.00 64.31 93 GLU F C 1
ATOM 5348 O O . GLU F 2 59 ? 30.048 58.594 86.602 1.00 64.18 93 GLU F O 1
ATOM 5354 N N . THR F 2 60 ? 32.047 58.136 87.536 1.00 64.06 94 THR F N 1
ATOM 5355 C CA . THR F 2 60 ? 32.589 57.494 86.343 1.00 64.04 94 THR F CA 1
ATOM 5356 C C . THR F 2 60 ? 31.698 56.339 85.898 1.00 64.02 94 THR F C 1
ATOM 5357 O O . THR F 2 60 ? 31.377 56.209 84.716 1.00 63.43 94 THR F O 1
ATOM 5361 N N . ALA F 2 61 ? 31.300 55.507 86.856 1.00 63.94 95 ALA F N 1
ATOM 5362 C CA . ALA F 2 61 ? 30.436 54.366 86.578 1.00 64.03 95 ALA F CA 1
ATOM 5363 C C . ALA F 2 61 ? 29.050 54.836 86.140 1.00 63.94 95 ALA F C 1
ATOM 5364 O O . ALA F 2 61 ? 28.524 54.386 85.118 1.00 63.29 95 ALA F O 1
ATOM 5366 N N . VAL F 2 62 ? 28.464 55.742 86.918 1.00 64.07 96 VAL F N 1
ATOM 5367 C CA . VAL F 2 62 ? 27.139 56.273 86.616 1.00 64.59 96 VAL F CA 1
ATOM 5368 C C . VAL F 2 62 ? 27.103 56.924 85.236 1.00 64.85 96 VAL F C 1
ATOM 5369 O O . VAL F 2 62 ? 26.107 56.822 84.521 1.00 64.38 96 VAL F O 1
ATOM 5373 N N . ASN F 2 63 ? 28.194 57.587 84.866 1.00 65.40 97 ASN F N 1
ATOM 5374 C CA . ASN F 2 63 ? 28.277 58.259 83.574 1.00 66.21 97 ASN F CA 1
ATOM 5375 C C . ASN F 2 63 ? 28.394 57.291 82.400 1.00 66.29 97 ASN F C 1
ATOM 5376 O O . ASN F 2 63 ? 27.750 57.487 81.368 1.00 65.82 97 ASN F O 1
ATOM 5381 N N . ASP F 2 64 ? 29.217 56.255 82.547 1.00 66.60 98 ASP F N 1
ATOM 5382 C CA . ASP F 2 64 ? 29.373 55.276 81.476 1.00 66.94 98 ASP F CA 1
ATOM 5383 C C . ASP F 2 64 ? 28.074 54.491 81.325 1.00 67.00 98 ASP F C 1
ATOM 5384 O O . ASP F 2 64 ? 27.783 53.951 80.259 1.00 66.83 98 ASP F O 1
ATOM 5389 N N . ALA F 2 65 ? 27.299 54.433 82.405 1.00 66.99 99 ALA F N 1
ATOM 5390 C CA . ALA F 2 65 ? 26.021 53.733 82.400 1.00 67.37 99 ALA F CA 1
ATOM 5391 C C . ALA F 2 65 ? 25.019 54.543 81.580 1.00 67.87 99 ALA F C 1
ATOM 5392 O O . ALA F 2 65 ? 24.242 53.986 80.801 1.00 67.69 99 ALA F O 1
ATOM 5394 N N . LEU F 2 66 ? 25.047 55.861 81.761 1.00 68.15 100 LEU F N 1
ATOM 5395 C CA . LEU F 2 66 ? 24.154 56.763 81.039 1.00 68.67 100 LEU F CA 1
ATOM 5396 C C . LEU F 2 66 ? 24.475 56.760 79.549 1.00 68.63 100 LEU F C 1
ATOM 5397 O O . LEU F 2 66 ? 23.571 56.731 78.711 1.00 68.44 100 LEU F O 1
ATOM 5402 N N . LEU F 2 67 ? 25.766 56.796 79.225 1.00 68.55 101 LEU F N 1
ATOM 5403 C CA . LEU F 2 67 ? 26.205 56.783 77.834 1.00 68.75 101 LEU F CA 1
ATOM 5404 C C . LEU F 2 67 ? 25.751 55.473 77.194 1.00 68.69 101 LEU F C 1
ATOM 5405 O O . LEU F 2 67 ? 25.334 55.445 76.035 1.00 68.39 101 LEU F O 1
ATOM 5410 N N . MET F 2 68 ? 25.841 54.392 77.964 1.00 68.67 102 MET F N 1
ATOM 5411 C CA . MET F 2 68 ? 25.428 53.073 77.502 1.00 68.76 102 MET F CA 1
ATOM 5412 C C . MET F 2 68 ? 23.937 53.119 77.192 1.00 68.56 102 MET F C 1
ATOM 5413 O O . MET F 2 68 ? 23.481 52.558 76.194 1.00 68.19 102 MET F O 1
ATOM 5418 N N . SER F 2 69 ? 23.190 53.798 78.060 1.00 68.17 103 SER F N 1
ATOM 5419 C CA . SER F 2 69 ? 21.745 53.942 77.913 1.00 67.93 103 SER F CA 1
ATOM 5420 C C . SER F 2 69 ? 21.388 54.705 76.640 1.00 67.47 103 SER F C 1
ATOM 5421 O O . SER F 2 69 ? 20.352 54.454 76.021 1.00 67.15 103 SER F O 1
ATOM 5424 N N . ARG F 2 70 ? 22.253 55.640 76.260 1.00 67.08 104 ARG F N 1
ATOM 5425 C CA . ARG F 2 70 ? 22.045 56.449 75.062 1.00 66.62 104 ARG F CA 1
ATOM 5426 C C . ARG F 2 70 ? 22.309 55.637 73.801 1.00 65.57 104 ARG F C 1
ATOM 5427 O O . ARG F 2 70 ? 21.526 55.674 72.851 1.00 65.53 104 ARG F O 1
ATOM 5435 N N . ILE F 2 71 ? 23.421 54.908 73.802 1.00 64.31 105 ILE F N 1
ATOM 5436 C CA . ILE F 2 71 ? 23.806 54.076 72.669 1.00 62.96 105 ILE F CA 1
ATOM 5437 C C . ILE F 2 71 ? 22.861 52.888 72.516 1.00 62.11 105 ILE F C 1
ATOM 5438 O O . ILE F 2 71 ? 22.492 52.517 71.401 1.00 61.82 105 ILE F O 1
ATOM 5443 N N . ASN F 2 72 ? 22.463 52.298 73.639 1.00 61.16 106 ASN F N 1
ATOM 5444 C CA . ASN F 2 72 ? 21.565 51.153 73.610 1.00 60.37 106 ASN F CA 1
ATOM 5445 C C . ASN F 2 72 ? 20.215 51.546 73.031 1.00 59.92 106 ASN F C 1
ATOM 5446 O O . ASN F 2 72 ? 19.445 52.269 73.662 1.00 59.65 106 ASN F O 1
ATOM 5451 N N . MET F 2 73 ? 19.938 51.074 71.822 1.00 59.89 107 MET F N 1
ATOM 5452 C CA . MET F 2 73 ? 18.668 51.353 71.167 1.00 59.58 107 MET F CA 1
ATOM 5453 C C . MET F 2 73 ? 17.749 50.189 71.510 1.00 58.34 107 MET F C 1
ATOM 5454 O O . MET F 2 73 ? 17.804 49.134 70.873 1.00 59.37 107 MET F O 1
ATOM 5459 N N . ASN F 2 74 ? 16.922 50.387 72.532 1.00 55.68 108 ASN F N 1
ATOM 5460 C CA . ASN F 2 74 ? 15.992 49.369 73.010 1.00 52.92 108 ASN F CA 1
ATOM 5461 C C . ASN F 2 74 ? 14.959 48.933 71.964 1.00 50.33 108 ASN F C 1
ATOM 5462 O O . ASN F 2 74 ? 13.750 49.021 72.195 1.00 49.67 108 ASN F O 1
ATOM 5467 N N . LYS F 2 75 ? 15.443 48.450 70.822 1.00 46.76 109 LYS F N 1
ATOM 5468 C CA . LYS F 2 75 ? 14.569 48.001 69.748 1.00 43.90 109 LYS F CA 1
ATOM 5469 C C . LYS F 2 75 ? 13.754 46.778 70.159 1.00 41.67 109 LYS F C 1
ATOM 5470 O O . LYS F 2 75 ? 14.229 45.909 70.900 1.00 41.06 109 LYS F O 1
ATOM 5476 N N . PRO F 2 76 ? 12.506 46.697 69.682 1.00 39.09 110 PRO F N 1
ATOM 5477 C CA . PRO F 2 76 ? 11.641 45.563 70.015 1.00 37.48 110 PRO F CA 1
ATOM 5478 C C . PRO F 2 76 ? 12.112 44.321 69.257 1.00 35.55 110 PRO F C 1
ATOM 5479 O O . PRO F 2 76 ? 12.310 44.365 68.044 1.00 34.81 110 PRO F O 1
ATOM 5483 N N . LEU F 2 77 ? 12.319 43.229 69.983 1.00 33.55 111 LEU F N 1
ATOM 5484 C CA . LEU F 2 77 ? 12.784 41.981 69.381 1.00 33.87 111 LEU F CA 1
ATOM 5485 C C . LEU F 2 77 ? 11.770 41.447 68.373 1.00 34.23 111 LEU F C 1
ATOM 5486 O O . LEU F 2 77 ? 12.138 40.832 67.368 1.00 34.09 111 LEU F O 1
ATOM 5491 N N . THR F 2 78 ? 10.494 41.686 68.657 1.00 34.90 112 THR F N 1
ATOM 5492 C CA . THR F 2 78 ? 9.404 41.227 67.799 1.00 36.12 112 THR F CA 1
ATOM 5493 C C . THR F 2 78 ? 9.416 41.860 66.418 1.00 36.98 112 THR F C 1
ATOM 5494 O O . THR F 2 78 ? 8.778 41.350 65.502 1.00 37.97 112 THR F O 1
ATOM 5498 N N . GLN F 2 79 ? 10.151 42.958 66.264 1.00 36.35 113 GLN F N 1
ATOM 5499 C CA . GLN F 2 79 ? 10.214 43.653 64.985 1.00 36.56 113 GLN F CA 1
ATOM 5500 C C . GLN F 2 79 ? 11.531 43.470 64.238 1.00 36.32 113 GLN F C 1
ATOM 5501 O O . GLN F 2 79 ? 11.702 43.986 63.134 1.00 37.13 113 GLN F O 1
ATOM 5507 N N . ARG F 2 80 ? 12.468 42.743 64.834 1.00 35.34 114 ARG F N 1
ATOM 5508 C CA . ARG F 2 80 ? 13.743 42.502 64.169 1.00 35.03 114 ARG F CA 1
ATOM 5509 C C . ARG F 2 80 ? 13.562 41.381 63.155 1.00 35.53 114 ARG F C 1
ATOM 5510 O O . ARG F 2 80 ? 12.693 40.524 63.318 1.00 35.90 114 ARG F O 1
ATOM 5518 N N . LEU F 2 81 ? 14.368 41.386 62.102 1.00 35.69 115 LEU F N 1
ATOM 5519 C CA . LEU F 2 81 ? 14.290 40.306 61.127 1.00 36.98 115 LEU F CA 1
ATOM 5520 C C . LEU F 2 81 ? 15.016 39.161 61.819 1.00 36.43 115 LEU F C 1
ATOM 5521 O O . LEU F 2 81 ? 16.053 39.380 62.440 1.00 36.61 115 LEU F O 1
ATOM 5526 N N . ALA F 2 82 ? 14.473 37.953 61.726 1.00 35.63 116 ALA F N 1
ATOM 5527 C CA . ALA F 2 82 ? 15.093 36.800 62.365 1.00 34.75 116 ALA F CA 1
ATOM 5528 C C . ALA F 2 82 ? 15.147 35.602 61.429 1.00 34.53 116 ALA F C 1
ATOM 5529 O O . ALA F 2 82 ? 14.169 35.294 60.757 1.00 34.90 116 ALA F O 1
ATOM 5531 N N . VAL F 2 83 ? 16.292 34.927 61.401 1.00 34.40 117 VAL F N 1
ATOM 5532 C CA . VAL F 2 83 ? 16.494 33.750 60.562 1.00 35.05 117 VAL F CA 1
ATOM 5533 C C . VAL F 2 83 ? 17.222 32.672 61.362 1.00 34.59 117 VAL F C 1
ATOM 5534 O O . VAL F 2 83 ? 18.268 32.932 61.955 1.00 33.86 117 VAL F O 1
ATOM 5538 N N . GLN F 2 84 ? 16.665 31.466 61.390 1.00 33.43 118 GLN F N 1
ATOM 5539 C CA . GLN F 2 84 ? 17.299 30.367 62.106 1.00 33.33 118 GLN F CA 1
ATOM 5540 C C . GLN F 2 84 ? 18.377 29.831 61.161 1.00 33.92 118 GLN F C 1
ATOM 5541 O O . GLN F 2 84 ? 18.086 29.464 60.016 1.00 33.38 118 GLN F O 1
ATOM 5547 N N . ILE F 2 85 ? 19.625 29.816 61.629 1.00 32.78 119 ILE F N 1
ATOM 5548 C CA . ILE F 2 85 ? 20.752 29.360 60.818 1.00 31.75 119 ILE F CA 1
ATOM 5549 C C . ILE F 2 85 ? 21.526 28.210 61.458 1.00 31.09 119 ILE F C 1
ATOM 5550 O O . ILE F 2 85 ? 22.705 27.996 61.156 1.00 29.80 119 ILE F O 1
ATOM 5555 N N . THR F 2 86 ? 20.854 27.467 62.327 1.00 32.02 120 THR F N 1
ATOM 5556 C CA . THR F 2 86 ? 21.472 26.344 63.030 1.00 33.37 120 THR F CA 1
ATOM 5557 C C . THR F 2 86 ? 22.184 25.365 62.093 1.00 34.07 120 THR F C 1
ATOM 5558 O O . THR F 2 86 ? 23.259 24.848 62.420 1.00 33.74 120 THR F O 1
ATOM 5562 N N . GLU F 2 87 ? 21.603 25.126 60.921 1.00 33.84 121 GLU F N 1
ATOM 5563 C CA . GLU F 2 87 ? 22.176 24.171 59.974 1.00 34.20 121 GLU F CA 1
ATOM 5564 C C . GLU F 2 87 ? 23.450 24.625 59.263 1.00 34.35 121 GLU F C 1
ATOM 5565 O O . GLU F 2 87 ? 24.121 23.830 58.603 1.00 33.88 121 GLU F O 1
ATOM 5571 N N . CYS F 2 88 ? 23.803 25.894 59.403 1.00 34.76 122 CYS F N 1
ATOM 5572 C CA . CYS F 2 88 ? 24.991 26.392 58.736 1.00 35.30 122 CYS F CA 1
ATOM 5573 C C . CYS F 2 88 ? 26.281 25.738 59.230 1.00 35.51 122 CYS F C 1
ATOM 5574 O O . CYS F 2 88 ? 27.273 25.709 58.504 1.00 35.12 122 CYS F O 1
ATOM 5577 N N . VAL F 2 89 ? 26.278 25.206 60.451 1.00 35.78 123 VAL F N 1
ATOM 5578 C CA . VAL F 2 89 ? 27.478 24.547 60.968 1.00 36.67 123 VAL F CA 1
ATOM 5579 C C . VAL F 2 89 ? 27.690 23.244 60.190 1.00 37.08 123 VAL F C 1
ATOM 5580 O O . VAL F 2 89 ? 28.805 22.938 59.767 1.00 37.38 123 VAL F O 1
ATOM 5584 N N . LYS F 2 90 ? 26.613 22.486 60.001 1.00 37.84 124 LYS F N 1
ATOM 5585 C CA . LYS F 2 90 ? 26.682 21.236 59.240 1.00 38.70 124 LYS F CA 1
ATOM 5586 C C . LYS F 2 90 ? 27.129 21.545 57.813 1.00 37.54 124 LYS F C 1
ATOM 5587 O O . LYS F 2 90 ? 27.920 20.812 57.232 1.00 36.61 124 LYS F O 1
ATOM 5593 N N . ALA F 2 91 ? 26.621 22.643 57.257 1.00 37.23 125 ALA F N 1
ATOM 5594 C CA . ALA F 2 91 ? 26.970 23.046 55.896 1.00 36.92 125 ALA F CA 1
ATOM 5595 C C . ALA F 2 91 ? 28.467 23.299 55.756 1.00 37.04 125 ALA F C 1
ATOM 5596 O O . ALA F 2 91 ? 29.081 22.959 54.738 1.00 36.42 125 ALA F O 1
ATOM 5598 N N . ALA F 2 92 ? 29.055 23.899 56.784 1.00 36.14 126 ALA F N 1
ATOM 5599 C CA . ALA F 2 92 ? 30.477 24.190 56.770 1.00 36.04 126 ALA F CA 1
ATOM 5600 C C . ALA F 2 92 ? 31.295 22.905 56.908 1.00 36.40 126 ALA F C 1
ATOM 5601 O O . ALA F 2 92 ? 32.251 22.696 56.168 1.00 35.94 126 ALA F O 1
ATOM 5603 N N . ASP F 2 93 ? 30.914 22.046 57.851 1.00 37.08 127 ASP F N 1
ATOM 5604 C CA . ASP F 2 93 ? 31.642 20.796 58.070 1.00 38.77 127 ASP F CA 1
ATOM 5605 C C . ASP F 2 93 ? 31.622 19.872 56.855 1.00 38.96 127 ASP F C 1
ATOM 5606 O O . ASP F 2 93 ? 32.616 19.199 56.576 1.00 39.44 127 ASP F O 1
ATOM 5611 N N . GLU F 2 94 ? 30.498 19.842 56.142 1.00 38.02 128 GLU F N 1
ATOM 5612 C CA . GLU F 2 94 ? 30.362 19.001 54.956 1.00 38.82 128 GLU F CA 1
ATOM 5613 C C . GLU F 2 94 ? 31.076 19.601 53.749 1.00 38.18 128 GLU F C 1
ATOM 5614 O O . GLU F 2 94 ? 31.174 18.962 52.701 1.00 38.23 128 GLU F O 1
ATOM 5620 N N . GLY F 2 95 ? 31.564 20.833 53.891 1.00 36.91 129 GLY F N 1
ATOM 5621 C CA . GLY F 2 95 ? 32.256 21.484 52.794 1.00 35.34 129 GLY F CA 1
ATOM 5622 C C . GLY F 2 95 ? 31.322 22.161 51.802 1.00 34.83 129 GLY F C 1
ATOM 5623 O O . GLY F 2 95 ? 31.740 22.530 50.702 1.00 34.30 129 GLY F O 1
ATOM 5624 N N . PHE F 2 96 ? 30.060 22.322 52.187 1.00 34.73 130 PHE F N 1
ATOM 5625 C CA . PHE F 2 96 ? 29.063 22.957 51.326 1.00 35.35 130 PHE F CA 1
ATOM 5626 C C . PHE F 2 96 ? 29.397 24.440 51.138 1.00 35.54 130 PHE F C 1
ATOM 5627 O O . PHE F 2 96 ? 29.386 24.959 50.014 1.00 33.66 130 PHE F O 1
ATOM 5635 N N . ILE F 2 97 ? 29.696 25.124 52.241 1.00 35.35 131 ILE F N 1
ATOM 5636 C CA . ILE F 2 97 ? 30.026 26.545 52.174 1.00 34.90 131 ILE F CA 1
ATOM 5637 C C . ILE F 2 97 ? 31.260 26.795 51.315 1.00 34.83 131 ILE F C 1
ATOM 5638 O O . ILE F 2 97 ? 31.307 27.774 50.566 1.00 35.34 131 ILE F O 1
ATOM 5643 N N . ASN F 2 98 ? 32.258 25.919 51.424 1.00 34.59 132 ASN F N 1
ATOM 5644 C CA . ASN F 2 98 ? 33.479 26.050 50.631 1.00 35.27 132 ASN F CA 1
ATOM 5645 C C . ASN F 2 98 ? 33.146 25.933 49.150 1.00 34.51 132 ASN F C 1
ATOM 5646 O O . ASN F 2 98 ? 33.727 26.629 48.321 1.00 34.93 132 ASN F O 1
ATOM 5651 N N . LEU F 2 99 ? 32.210 25.057 48.810 1.00 34.72 133 LEU F N 1
ATOM 5652 C CA . LEU F 2 99 ? 31.824 24.893 47.408 1.00 35.49 133 LEU F CA 1
ATOM 5653 C C . LEU F 2 99 ? 31.146 26.162 46.876 1.00 36.21 133 LEU F C 1
ATOM 5654 O O . LEU F 2 99 ? 31.501 26.667 45.817 1.00 36.41 133 LEU F O 1
ATOM 5659 N N . ILE F 2 100 ? 30.172 26.674 47.619 1.00 38.83 134 ILE F N 1
ATOM 5660 C CA . ILE F 2 100 ? 29.462 27.882 47.215 1.00 41.30 134 ILE F CA 1
ATOM 5661 C C . ILE F 2 100 ? 30.417 29.059 46.998 1.00 43.29 134 ILE F C 1
ATOM 5662 O O . ILE F 2 100 ? 30.331 29.757 45.986 1.00 43.20 134 ILE F O 1
ATOM 5667 N N . LYS F 2 101 ? 31.331 29.271 47.941 1.00 46.30 135 LYS F N 1
ATOM 5668 C CA . LYS F 2 101 ? 32.280 30.382 47.855 1.00 50.34 135 LYS F CA 1
ATOM 5669 C C . LYS F 2 101 ? 33.279 30.282 46.705 1.00 53.79 135 LYS F C 1
ATOM 5670 O O . LYS F 2 101 ? 33.608 31.290 46.076 1.00 54.30 135 LYS F O 1
ATOM 5676 N N . SER F 2 102 ? 33.764 29.075 46.430 1.00 57.60 136 SER F N 1
ATOM 5677 C CA . SER F 2 102 ? 34.740 28.877 45.362 1.00 61.77 136 SER F CA 1
ATOM 5678 C C . SER F 2 102 ? 34.146 29.084 43.966 1.00 64.44 136 SER F C 1
ATOM 5679 O O . SER F 2 102 ? 34.841 29.521 43.049 1.00 64.65 136 SER F O 1
ATOM 5682 N N . LYS F 2 103 ? 32.864 28.764 43.811 1.00 67.85 137 LYS F N 1
ATOM 5683 C CA . LYS F 2 103 ? 32.173 28.911 42.532 1.00 71.18 137 LYS F CA 1
ATOM 5684 C C . LYS F 2 103 ? 31.894 30.378 42.205 1.00 73.58 137 LYS F C 1
ATOM 5685 O O . LYS F 2 103 ? 31.473 30.707 41.094 1.00 74.12 137 LYS F O 1
ATOM 5691 N N . ASP F 2 104 ? 32.132 31.255 43.178 1.00 76.32 138 ASP F N 1
ATOM 5692 C CA . ASP F 2 104 ? 31.899 32.687 43.004 1.00 78.80 138 ASP F CA 1
ATOM 5693 C C . ASP F 2 104 ? 33.043 33.356 42.246 1.00 80.10 138 ASP F C 1
ATOM 5694 O O . ASP F 2 104 ? 32.878 34.438 41.679 1.00 80.58 138 ASP F O 1
ATOM 5699 N N . ASN F 2 105 ? 34.202 32.705 42.237 1.00 81.48 139 ASN F N 1
ATOM 5700 C CA . ASN F 2 105 ? 35.378 33.232 41.552 1.00 82.50 139 ASN F CA 1
ATOM 5701 C C . ASN F 2 105 ? 35.493 32.664 40.138 1.00 82.79 139 ASN F C 1
ATOM 5702 O O . ASN F 2 105 ? 35.666 33.413 39.179 1.00 99.99 139 ASN F O 1
#

CATH classification: 3.30.1460.10

Radius of gyration: 37.29 Å; Cα contacts (8 Å, |Δi|>4): 1315; chains: 6; bounding box: 49×70×119 Å